Protein AF-A0AAD2PWX6-F1 (afdb_monomer_lite)

Sequence (401 aa):
MALICGFFCSETFLFQVPAAAVTLVVLQNYARRKTAAPQSGEETLSFVILEHLRSALSVAPRLILMALSMLLYLGGRYYFDTLDIPEGLIRPAENPFYHFRGEHRARNYLYVLAVHIGKSWGLDPIGFSHEYGFECIPALESWADPRLALPLLIAALLFLSVLLALRYPRQLLGPLSIHFAWLMTLFPISGLVKVGTFISDRIVVASSVSVSLWIGLALHYWATRGVHMLPAKPLQCLLAAWTFAVCYSRVHTRTLQWMDSISLLESSLETCPRFAKAHMEMSKVYSGLFPNLHDLHKSRHHLDIALSIDPNLCDIHQQYAHVAIQEGKYLEYESELVEAILCPFTMGGAIEMWQRYWPAALSSASSENERSLIQSRQDEYSRTIQERAQLKQEEDERTAA

InterPro domains:
  IPR011990 Tetratricopeptide-like helical domain superfamily [G3DSA:1.25.40.10] (234-343)
  IPR011990 Tetratricopeptide-like helical domain superfamily [SSF48452] (248-340)

Structure (mmCIF, N/CA/C/O backbone):
data_AF-A0AAD2PWX6-F1
#
_entry.id   AF-A0AAD2PWX6-F1
#
loop_
_atom_site.group_PDB
_atom_site.id
_atom_site.type_symbol
_atom_site.label_atom_id
_atom_site.label_alt_id
_atom_site.label_comp_id
_atom_site.label_asym_id
_atom_site.label_entity_id
_atom_site.label_seq_id
_atom_site.pdbx_PDB_ins_code
_atom_site.Cartn_x
_atom_site.Cartn_y
_atom_site.Cartn_z
_atom_site.occupancy
_atom_site.B_iso_or_equiv
_atom_site.auth_seq_id
_atom_site.auth_comp_id
_atom_site.auth_asym_id
_atom_site.auth_atom_id
_atom_site.pdbx_PDB_model_num
ATOM 1 N N . MET A 1 1 ? 20.989 17.736 -2.212 1.00 66.81 1 MET A N 1
ATOM 2 C CA . MET A 1 1 ? 19.710 18.433 -1.966 1.00 66.81 1 MET A CA 1
ATOM 3 C C . MET A 1 1 ? 18.515 17.555 -2.294 1.00 66.81 1 MET A C 1
ATOM 5 O O . MET A 1 1 ? 17.988 17.016 -1.344 1.00 66.81 1 MET A O 1
ATOM 9 N N . ALA A 1 2 ? 18.156 17.288 -3.559 1.00 73.38 2 ALA A N 1
ATOM 10 C CA . ALA A 1 2 ? 16.971 16.467 -3.890 1.00 73.38 2 ALA A CA 1
ATOM 11 C C . ALA A 1 2 ? 16.898 15.113 -3.154 1.00 73.38 2 ALA A C 1
ATOM 13 O O . ALA A 1 2 ? 15.851 14.747 -2.645 1.00 73.38 2 ALA A O 1
ATOM 14 N N . LEU A 1 3 ? 18.028 14.413 -3.028 1.00 73.31 3 LEU A N 1
ATOM 15 C CA . LEU A 1 3 ? 18.116 13.162 -2.273 1.00 73.31 3 LEU A CA 1
ATOM 16 C C . LEU A 1 3 ? 17.886 13.341 -0.762 1.00 73.31 3 LEU A C 1
ATOM 18 O O . LEU A 1 3 ? 17.191 12.544 -0.151 1.00 73.31 3 LEU A O 1
ATOM 22 N N . ILE A 1 4 ? 18.426 14.411 -0.177 1.00 70.38 4 ILE A N 1
ATOM 23 C CA . ILE A 1 4 ? 18.227 14.748 1.239 1.00 70.38 4 ILE A CA 1
ATOM 24 C C . ILE A 1 4 ? 16.755 15.113 1.476 1.00 70.38 4 ILE A C 1
ATOM 26 O O . ILE A 1 4 ? 16.137 14.587 2.392 1.00 70.38 4 ILE A O 1
ATOM 30 N N . CYS A 1 5 ? 16.170 15.943 0.604 1.00 76.00 5 CYS A N 1
ATOM 31 C CA . CYS A 1 5 ? 14.742 16.258 0.630 1.00 76.00 5 CYS A CA 1
ATOM 32 C C . CYS A 1 5 ? 13.889 14.989 0.490 1.00 76.00 5 CYS A C 1
ATOM 34 O O . CYS A 1 5 ? 12.937 14.832 1.236 1.00 76.00 5 CYS A O 1
ATOM 36 N N . GLY A 1 6 ? 14.264 14.061 -0.396 1.00 75.31 6 GLY A N 1
ATOM 37 C CA . GLY A 1 6 ? 13.578 12.779 -0.570 1.00 75.31 6 GLY A CA 1
ATOM 38 C C . GLY A 1 6 ? 13.490 11.970 0.725 1.00 75.31 6 GLY A C 1
ATOM 39 O O . GLY A 1 6 ? 12.394 11.568 1.105 1.00 75.31 6 GLY A O 1
ATOM 40 N N . PHE A 1 7 ? 14.609 11.809 1.442 1.00 74.88 7 PHE A N 1
ATOM 41 C CA . PHE A 1 7 ? 14.618 11.121 2.741 1.00 74.88 7 PHE A CA 1
ATOM 42 C C . PHE A 1 7 ? 13.798 11.838 3.815 1.00 74.88 7 PHE A C 1
ATOM 44 O O . PHE A 1 7 ? 13.162 11.172 4.624 1.00 74.88 7 PHE A O 1
ATOM 51 N N . PHE A 1 8 ? 13.781 13.173 3.818 1.00 73.12 8 PHE A N 1
ATOM 52 C CA . PHE A 1 8 ? 12.939 13.933 4.746 1.00 73.12 8 PHE A CA 1
ATOM 53 C C . PHE A 1 8 ? 11.449 13.891 4.385 1.00 73.12 8 PHE A C 1
ATOM 55 O O . PHE A 1 8 ? 10.612 14.050 5.267 1.00 73.12 8 PHE A O 1
ATOM 62 N N . CYS A 1 9 ? 11.104 13.687 3.112 1.00 76.00 9 CYS A N 1
ATOM 63 C CA . CYS A 1 9 ? 9.716 13.660 2.661 1.00 76.00 9 CYS A CA 1
ATOM 64 C C . CYS A 1 9 ? 9.047 12.293 2.840 1.00 76.00 9 CYS A C 1
ATOM 66 O O . CYS A 1 9 ? 7.849 12.248 3.105 1.00 76.00 9 CYS A O 1
ATOM 68 N N . SER A 1 10 ? 9.762 11.179 2.639 1.00 75.69 10 SER A N 1
ATOM 69 C CA . SER A 1 10 ? 9.154 9.850 2.752 1.00 75.69 10 SER A CA 1
ATOM 70 C C . SER A 1 10 ? 10.168 8.734 2.971 1.00 75.69 10 SER A C 1
ATOM 72 O O . SER A 1 10 ? 11.156 8.615 2.252 1.00 75.69 10 SER A O 1
ATOM 74 N N . GLU A 1 11 ? 9.839 7.817 3.879 1.00 74.50 11 GLU A N 1
ATOM 75 C CA . GLU A 1 11 ? 10.582 6.572 4.109 1.00 74.50 11 GLU A CA 1
ATOM 76 C C . GLU A 1 11 ? 10.633 5.687 2.857 1.00 74.50 11 GLU A C 1
ATOM 78 O O . GLU A 1 11 ? 11.629 5.018 2.578 1.00 74.50 11 GLU A O 1
ATOM 83 N N . THR A 1 12 ? 9.580 5.746 2.037 1.00 79.00 12 THR A N 1
ATOM 84 C CA . THR A 1 12 ? 9.486 4.976 0.789 1.00 79.00 12 THR A CA 1
ATOM 85 C C . THR A 1 12 ? 10.508 5.412 -0.264 1.00 79.00 12 THR A C 1
ATOM 87 O O . THR A 1 12 ? 10.785 4.660 -1.201 1.00 79.00 12 THR A O 1
ATOM 90 N N . PHE A 1 13 ? 11.131 6.586 -0.096 1.00 83.19 13 PHE A N 1
ATOM 91 C CA . PHE A 1 13 ? 12.191 7.070 -0.977 1.00 83.19 13 PHE A CA 1
ATOM 92 C C . PHE A 1 13 ? 13.401 6.126 -1.008 1.00 83.19 13 PHE A C 1
ATOM 94 O O . PHE A 1 13 ? 14.058 6.003 -2.044 1.00 83.19 13 PHE A O 1
ATOM 101 N N . LEU A 1 14 ? 13.655 5.391 0.083 1.00 86.19 14 LEU A N 1
ATOM 102 C CA . LEU A 1 14 ? 14.722 4.391 0.163 1.00 86.19 14 LEU A CA 1
ATOM 103 C C . LEU A 1 14 ? 14.647 3.373 -0.987 1.00 86.19 14 LEU A C 1
ATOM 105 O O . LEU A 1 14 ? 15.666 3.028 -1.585 1.00 86.19 14 LEU A O 1
ATOM 109 N N . PHE A 1 15 ? 13.437 2.948 -1.354 1.00 87.62 15 PHE A N 1
ATOM 110 C CA . PHE A 1 15 ? 13.220 1.962 -2.414 1.00 87.62 15 PHE A CA 1
ATOM 111 C C . PHE A 1 15 ? 13.477 2.521 -3.821 1.00 87.62 15 PHE A C 1
ATOM 113 O O . PHE A 1 15 ? 13.677 1.755 -4.761 1.00 87.62 15 PHE A O 1
ATOM 120 N N . GLN A 1 16 ? 13.524 3.848 -3.981 1.00 91.25 16 GLN A N 1
ATOM 121 C CA . GLN A 1 16 ? 13.786 4.519 -5.260 1.00 91.25 16 GLN A CA 1
ATOM 122 C C . GLN A 1 16 ? 15.284 4.745 -5.515 1.00 91.25 16 GLN A C 1
ATOM 124 O O . GLN A 1 16 ? 15.690 4.970 -6.657 1.00 91.25 16 GLN A O 1
ATOM 129 N N . VAL A 1 17 ? 16.125 4.658 -4.477 1.00 91.00 17 VAL A N 1
ATOM 130 C CA . VAL A 1 17 ? 17.576 4.891 -4.563 1.00 91.00 17 VAL A CA 1
ATOM 131 C C . VAL A 1 17 ? 18.262 3.963 -5.580 1.00 91.00 17 VAL A C 1
ATOM 133 O O . VAL A 1 17 ? 18.967 4.488 -6.450 1.00 91.00 17 VAL A O 1
ATOM 136 N N . PRO A 1 18 ? 18.043 2.629 -5.572 1.00 92.19 18 PRO A N 1
ATOM 137 C CA . PRO A 1 18 ? 18.637 1.741 -6.575 1.00 92.19 18 PRO A CA 1
ATOM 138 C C . PRO A 1 18 ? 18.188 2.077 -8.004 1.00 92.19 18 PRO A C 1
ATOM 140 O O . PRO A 1 18 ? 19.007 2.111 -8.925 1.00 92.19 18 PRO A O 1
ATOM 143 N N . ALA A 1 19 ? 16.903 2.393 -8.188 1.00 93.81 19 ALA A N 1
ATOM 144 C CA . ALA A 1 19 ? 16.331 2.751 -9.484 1.00 93.81 19 ALA A CA 1
ATOM 145 C C . ALA A 1 19 ? 16.949 4.036 -10.056 1.00 93.81 19 ALA A C 1
ATOM 147 O O . ALA A 1 19 ? 17.367 4.083 -11.221 1.00 93.81 19 ALA A O 1
ATOM 148 N N . ALA A 1 20 ? 17.077 5.066 -9.219 1.00 92.19 20 ALA A N 1
ATOM 149 C CA . ALA A 1 20 ? 17.708 6.329 -9.578 1.00 92.19 20 ALA A CA 1
ATOM 150 C C . ALA A 1 20 ? 19.202 6.153 -9.900 1.00 92.19 20 ALA A C 1
ATOM 152 O O . ALA A 1 20 ? 19.692 6.722 -10.879 1.00 92.19 20 ALA A O 1
ATOM 153 N N . ALA A 1 21 ? 19.915 5.323 -9.131 1.00 93.88 21 ALA A N 1
ATOM 154 C CA . ALA A 1 21 ? 21.325 5.013 -9.352 1.00 93.88 21 ALA A CA 1
ATOM 155 C C . ALA A 1 21 ? 21.552 4.344 -10.717 1.00 93.88 21 ALA A C 1
ATOM 157 O O . ALA A 1 21 ? 22.369 4.817 -11.510 1.00 93.88 21 ALA A O 1
ATOM 158 N N . VAL A 1 22 ? 20.788 3.293 -11.032 1.00 95.62 22 VAL A N 1
ATOM 159 C CA . VAL A 1 22 ? 20.873 2.604 -12.331 1.00 95.62 22 VAL A CA 1
ATOM 160 C C . VAL A 1 22 ? 20.519 3.551 -13.477 1.00 95.62 22 VAL A C 1
ATOM 162 O O . VAL A 1 22 ? 21.240 3.605 -14.476 1.00 95.62 22 VAL A O 1
ATOM 165 N N . THR A 1 23 ? 19.467 4.358 -13.318 1.00 94.62 23 THR A N 1
ATOM 166 C CA . THR A 1 23 ? 19.061 5.353 -14.322 1.00 94.62 23 THR A CA 1
ATOM 167 C C . THR A 1 23 ? 20.188 6.346 -14.614 1.00 94.62 23 THR A C 1
ATOM 169 O O . THR A 1 23 ? 20.506 6.594 -15.778 1.00 94.62 23 THR A O 1
ATOM 172 N N . LEU A 1 24 ? 20.861 6.856 -13.579 1.00 94.56 24 LEU A N 1
ATOM 173 C CA . LEU A 1 24 ? 21.992 7.770 -13.729 1.00 94.56 24 LEU A CA 1
ATOM 174 C C . LEU A 1 24 ? 23.161 7.130 -14.495 1.00 94.56 24 LEU A C 1
ATOM 176 O O . LEU A 1 24 ? 23.723 7.761 -15.393 1.00 94.56 24 LEU A O 1
ATOM 180 N N . VAL A 1 25 ? 23.511 5.880 -14.174 1.00 96.19 25 VAL A N 1
ATOM 181 C CA . VAL A 1 25 ? 24.587 5.143 -14.860 1.00 96.19 25 VAL A CA 1
ATOM 182 C C . VAL A 1 25 ? 24.264 4.946 -16.342 1.00 96.19 25 VAL A C 1
ATOM 184 O O . VAL A 1 25 ? 25.129 5.154 -17.196 1.00 96.19 25 VAL A O 1
ATOM 187 N N . VAL A 1 26 ? 23.024 4.572 -16.665 1.00 95.06 26 VAL A N 1
ATOM 188 C CA . VAL A 1 26 ? 22.591 4.349 -18.051 1.00 95.06 26 VAL A CA 1
ATOM 189 C C . VAL A 1 26 ? 22.588 5.655 -18.852 1.00 95.06 26 VAL A C 1
ATOM 191 O O . VAL A 1 26 ? 23.095 5.674 -19.974 1.00 95.06 26 VAL A O 1
ATOM 194 N N . LEU A 1 27 ? 22.094 6.757 -18.278 1.00 93.81 27 LEU A N 1
ATOM 195 C CA . LEU A 1 27 ? 22.110 8.072 -18.931 1.00 93.81 27 LEU A CA 1
ATOM 196 C C . LEU A 1 27 ? 23.535 8.579 -19.177 1.00 93.81 27 LEU A C 1
ATOM 198 O O . LEU A 1 27 ? 23.827 9.087 -20.261 1.00 93.81 27 LEU A O 1
ATOM 202 N N . GLN A 1 28 ? 24.440 8.392 -18.214 1.00 95.62 28 GLN A N 1
ATOM 203 C CA . GLN A 1 28 ? 25.850 8.741 -18.382 1.00 95.62 28 GLN A CA 1
ATOM 204 C C . GLN A 1 28 ? 26.504 7.919 -19.500 1.00 95.62 28 GLN A C 1
ATOM 206 O O . GLN A 1 28 ? 27.251 8.471 -20.312 1.00 95.62 28 GLN A O 1
ATOM 211 N N . ASN A 1 29 ? 26.200 6.619 -19.582 1.00 94.69 29 ASN A N 1
ATOM 212 C CA . ASN A 1 29 ? 26.692 5.771 -20.666 1.00 94.69 29 ASN A CA 1
ATOM 213 C C . ASN A 1 29 ? 26.196 6.267 -22.033 1.00 94.69 29 ASN A C 1
ATOM 215 O O . ASN A 1 29 ? 26.975 6.400 -22.976 1.00 94.69 29 ASN A O 1
ATOM 219 N N . TYR A 1 30 ? 24.911 6.618 -22.129 1.00 92.75 30 TYR A N 1
ATOM 220 C CA . TYR A 1 30 ? 24.327 7.168 -23.352 1.00 92.75 30 TYR A CA 1
ATOM 221 C C . TYR A 1 30 ? 24.987 8.492 -23.773 1.00 92.75 30 TYR A C 1
ATOM 223 O O . TYR A 1 30 ? 25.338 8.665 -24.942 1.00 92.75 30 TYR A O 1
ATOM 231 N N . ALA A 1 31 ? 25.226 9.402 -22.824 1.00 93.56 31 ALA A N 1
ATOM 232 C CA . ALA A 1 31 ? 25.897 10.674 -23.084 1.00 93.56 31 ALA A CA 1
ATOM 233 C C . ALA A 1 31 ? 27.324 10.477 -23.627 1.00 93.56 31 ALA A C 1
ATOM 235 O O . ALA A 1 31 ? 27.689 11.095 -24.626 1.00 93.56 31 ALA A O 1
ATOM 236 N N . ARG A 1 32 ? 28.104 9.564 -23.030 1.00 92.75 32 ARG A N 1
ATOM 237 C CA . ARG A 1 32 ? 29.467 9.236 -23.488 1.00 92.75 32 ARG A CA 1
ATOM 238 C C . ARG A 1 32 ? 29.484 8.625 -24.884 1.00 92.75 32 ARG A C 1
ATOM 240 O O . ARG A 1 32 ? 30.341 8.970 -25.695 1.00 92.75 32 ARG A O 1
ATOM 247 N N . ARG A 1 33 ? 28.531 7.740 -25.181 1.00 90.25 33 ARG A N 1
ATOM 248 C CA . ARG A 1 33 ? 28.397 7.134 -26.512 1.00 90.25 33 ARG A CA 1
ATOM 249 C C . ARG A 1 33 ? 28.071 8.165 -27.583 1.00 90.25 33 ARG A C 1
ATOM 251 O O . ARG A 1 33 ? 28.585 8.059 -28.686 1.00 90.25 33 ARG A O 1
ATOM 258 N N . LYS A 1 34 ? 27.263 9.178 -27.259 1.00 90.81 34 LYS A N 1
ATOM 259 C CA . LYS A 1 34 ? 26.932 10.260 -28.196 1.00 90.81 34 LYS A CA 1
ATOM 260 C C . LYS A 1 34 ? 28.161 11.092 -28.592 1.00 90.81 34 LYS A C 1
ATOM 262 O O . LYS A 1 34 ? 28.184 11.636 -29.689 1.00 90.81 34 LYS A O 1
ATOM 267 N N . THR A 1 35 ? 29.163 11.196 -27.716 1.00 92.31 35 THR A N 1
ATOM 268 C CA . THR A 1 35 ? 30.410 11.934 -27.985 1.00 92.31 35 THR A CA 1
ATOM 269 C C . THR A 1 35 ? 31.519 11.072 -28.589 1.00 92.31 35 THR A C 1
ATOM 271 O O . THR A 1 35 ? 32.464 11.613 -29.156 1.00 92.31 35 THR A O 1
ATOM 274 N N . ALA A 1 36 ? 31.444 9.746 -28.451 1.00 90.38 36 ALA A N 1
ATOM 275 C CA . ALA A 1 36 ? 32.429 8.832 -29.019 1.00 90.38 36 ALA A CA 1
ATOM 276 C C . ALA A 1 36 ? 32.225 8.682 -30.537 1.00 90.38 36 ALA A C 1
ATOM 278 O O . ALA A 1 36 ? 31.094 8.571 -31.010 1.00 90.38 36 ALA A O 1
ATOM 279 N N . ALA A 1 37 ? 33.320 8.662 -31.303 1.00 82.81 37 ALA A N 1
ATOM 280 C CA . ALA A 1 37 ? 33.260 8.401 -32.739 1.00 82.81 37 ALA A CA 1
ATOM 281 C C . ALA A 1 37 ? 32.641 7.011 -33.007 1.00 82.81 37 ALA A C 1
ATOM 283 O O . ALA A 1 37 ? 32.921 6.076 -32.250 1.00 82.81 37 ALA A O 1
ATOM 284 N N . PRO A 1 38 ? 31.812 6.852 -34.058 1.00 81.06 38 PRO A N 1
ATOM 285 C CA . PRO A 1 38 ? 31.205 5.568 -34.388 1.00 81.06 38 PRO A CA 1
ATOM 286 C C . PRO A 1 38 ? 32.302 4.538 -34.676 1.00 81.06 38 PRO A C 1
ATOM 288 O O . PRO A 1 38 ? 33.033 4.650 -35.657 1.00 81.06 38 PRO A O 1
ATOM 291 N N . GLN A 1 39 ? 32.435 3.543 -33.800 1.00 77.44 39 GLN A N 1
ATOM 292 C CA . GLN A 1 39 ? 33.343 2.420 -34.012 1.00 77.44 39 GLN A CA 1
ATOM 293 C C . GLN A 1 39 ? 32.660 1.392 -34.919 1.00 77.44 39 GLN A C 1
ATOM 295 O O . GLN A 1 39 ? 31.512 1.021 -34.687 1.00 77.44 39 GLN A O 1
ATOM 300 N N . SER A 1 40 ? 33.360 0.939 -35.960 1.00 78.12 40 SER A N 1
ATOM 301 C CA . SER A 1 40 ? 32.849 0.011 -36.981 1.00 78.12 40 SER A CA 1
ATOM 302 C C . SER A 1 40 ? 33.066 -1.474 -36.645 1.00 78.12 40 SER A C 1
ATOM 304 O O . SER A 1 40 ? 33.074 -2.305 -37.548 1.00 78.12 40 SER A O 1
ATOM 306 N N . GLY A 1 41 ? 33.292 -1.820 -35.374 1.00 82.19 41 GLY A N 1
ATOM 307 C CA . GLY A 1 41 ? 33.531 -3.199 -34.933 1.00 82.19 41 GLY A CA 1
ATOM 308 C C . GLY A 1 41 ? 32.276 -3.885 -34.390 1.00 82.19 41 GLY A C 1
ATOM 309 O O . GLY A 1 41 ? 31.377 -3.222 -33.873 1.00 82.19 41 GLY A O 1
ATOM 310 N N . GLU A 1 42 ? 32.224 -5.218 -34.471 1.00 79.25 42 GLU A N 1
ATOM 311 C CA . GLU A 1 42 ? 31.237 -6.013 -33.732 1.00 79.25 42 GLU A CA 1
ATOM 312 C C . GLU A 1 42 ? 31.438 -5.811 -32.224 1.00 79.25 42 GLU A C 1
ATOM 314 O O . GLU A 1 42 ? 32.463 -6.182 -31.651 1.00 79.25 42 GLU A O 1
ATOM 319 N N . GLU A 1 43 ? 30.458 -5.193 -31.569 1.00 81.50 43 GLU A N 1
ATOM 320 C CA . GLU A 1 43 ? 30.500 -4.974 -30.126 1.00 81.50 43 GLU A CA 1
ATOM 321 C C . GLU A 1 43 ? 30.062 -6.237 -29.385 1.00 81.50 43 GLU A C 1
ATOM 323 O O . GLU A 1 43 ? 28.894 -6.634 -29.410 1.00 81.50 43 GLU A O 1
ATOM 328 N N . THR A 1 44 ? 31.001 -6.858 -28.679 1.00 90.38 44 THR A N 1
ATOM 329 C CA . THR A 1 44 ? 30.726 -7.985 -27.788 1.00 90.38 44 THR A CA 1
ATOM 330 C C . THR A 1 44 ? 29.974 -7.527 -26.528 1.00 90.38 44 THR A C 1
ATOM 332 O O . THR A 1 44 ? 30.089 -6.383 -26.082 1.00 90.38 44 THR A O 1
ATOM 335 N N . LEU A 1 45 ? 29.233 -8.437 -25.882 1.00 89.94 45 LEU A N 1
ATOM 336 C CA . LEU A 1 45 ? 28.564 -8.169 -24.597 1.00 89.94 45 LEU A CA 1
ATOM 337 C C . LEU A 1 45 ? 29.544 -7.641 -23.531 1.00 89.94 45 LEU A C 1
ATOM 339 O O . LEU A 1 45 ? 29.216 -6.720 -22.784 1.00 89.94 45 LEU A O 1
ATOM 343 N N . SER A 1 46 ? 30.762 -8.190 -23.492 1.00 92.00 46 SER A N 1
ATOM 344 C CA . SER A 1 46 ? 31.819 -7.766 -22.568 1.00 92.00 46 SER A CA 1
ATOM 345 C C . SER A 1 46 ? 32.210 -6.300 -22.755 1.00 92.00 46 SER A C 1
ATOM 347 O O . SER A 1 46 ? 32.412 -5.594 -21.766 1.00 92.00 46 SER A O 1
ATOM 349 N N . PHE A 1 47 ? 32.252 -5.817 -24.000 1.00 92.44 47 PHE A N 1
ATOM 350 C CA . PHE A 1 47 ? 32.516 -4.413 -24.300 1.00 92.44 47 PHE A CA 1
ATOM 351 C C . PHE A 1 47 ? 31.410 -3.511 -23.740 1.00 92.44 47 PHE A C 1
ATOM 353 O O . PHE A 1 47 ? 31.696 -2.555 -23.020 1.00 92.44 47 PHE A O 1
ATOM 360 N N . VAL A 1 48 ? 30.142 -3.865 -23.978 1.00 90.94 48 VAL A N 1
ATOM 361 C CA . VAL A 1 48 ? 28.989 -3.105 -23.468 1.00 90.94 48 VAL A CA 1
ATOM 362 C C . VAL A 1 48 ? 28.982 -3.049 -21.935 1.00 90.94 48 VAL A C 1
ATOM 364 O O . VAL A 1 48 ? 28.767 -1.981 -21.359 1.00 90.94 48 VAL A O 1
ATOM 367 N N . ILE A 1 49 ? 29.258 -4.169 -21.259 1.00 91.44 49 ILE A N 1
ATOM 368 C CA . ILE A 1 49 ? 29.352 -4.219 -19.790 1.00 91.44 49 ILE A CA 1
ATOM 369 C C . ILE A 1 49 ? 30.482 -3.311 -19.288 1.00 91.44 49 ILE A C 1
ATOM 371 O O . ILE A 1 49 ? 30.281 -2.537 -18.349 1.00 91.44 49 ILE A O 1
ATOM 375 N N . LEU A 1 50 ? 31.653 -3.349 -19.929 1.00 94.44 50 LEU A N 1
ATOM 376 C CA . LEU A 1 50 ? 32.791 -2.510 -19.556 1.00 94.44 50 LEU A CA 1
ATOM 377 C C . LEU A 1 50 ? 32.475 -1.012 -19.692 1.00 94.44 50 LEU A C 1
ATOM 379 O O . LEU A 1 50 ? 32.878 -0.219 -18.841 1.00 94.44 50 LEU A O 1
ATOM 383 N N . GLU A 1 51 ? 31.730 -0.605 -20.722 1.00 93.38 51 GLU A N 1
ATOM 384 C CA . GLU A 1 51 ? 31.270 0.781 -20.872 1.00 93.38 51 GLU A CA 1
ATOM 385 C C . GLU A 1 51 ? 30.316 1.216 -19.752 1.00 93.38 51 GLU A C 1
ATOM 387 O O . GLU A 1 51 ? 30.450 2.323 -19.215 1.00 93.38 51 GLU A O 1
ATOM 392 N N . HIS A 1 52 ? 29.393 0.341 -19.342 1.00 92.19 52 HIS A N 1
ATOM 393 C CA . HIS A 1 52 ? 28.519 0.600 -18.199 1.00 92.19 52 HIS A CA 1
ATOM 394 C C . HIS A 1 52 ? 29.308 0.711 -16.889 1.00 92.19 52 HIS A C 1
ATOM 396 O O . HIS A 1 52 ? 29.073 1.651 -16.131 1.00 92.19 52 HIS A O 1
ATOM 402 N N . LEU A 1 53 ? 30.294 -0.161 -16.652 1.00 94.31 53 LEU A N 1
ATOM 403 C CA . LEU A 1 53 ? 31.180 -0.076 -15.484 1.00 94.31 53 LEU A CA 1
ATOM 404 C C . LEU A 1 53 ? 31.990 1.225 -15.477 1.00 94.31 53 LEU A C 1
ATOM 406 O O . LEU A 1 53 ? 32.041 1.926 -14.468 1.00 94.31 53 LEU A O 1
ATOM 410 N N . ARG A 1 54 ? 32.567 1.613 -16.620 1.00 95.44 54 ARG A N 1
ATOM 411 C CA . ARG A 1 54 ? 33.261 2.903 -16.764 1.00 95.44 54 ARG A CA 1
ATOM 412 C C . ARG A 1 54 ? 32.327 4.083 -16.508 1.00 95.44 54 ARG A C 1
ATOM 414 O O . ARG A 1 54 ? 32.767 5.106 -15.985 1.00 95.44 54 ARG A O 1
ATOM 421 N N . SER A 1 55 ? 31.062 3.975 -16.904 1.00 94.38 55 SER A N 1
ATOM 422 C CA . SER A 1 55 ? 30.051 5.002 -16.648 1.00 94.38 55 SER A CA 1
ATOM 423 C C . SER A 1 55 ? 29.685 5.064 -15.168 1.00 94.38 55 SER A C 1
ATOM 425 O O . SER A 1 55 ? 29.664 6.161 -14.614 1.00 94.38 55 SER A O 1
ATOM 427 N N . ALA A 1 56 ? 29.524 3.918 -14.503 1.00 94.38 56 ALA A N 1
ATOM 428 C CA . ALA A 1 56 ? 29.312 3.835 -13.061 1.00 94.38 56 ALA A CA 1
ATOM 429 C C . ALA A 1 56 ? 30.467 4.466 -12.275 1.00 94.38 56 ALA A C 1
ATOM 431 O O . ALA A 1 56 ? 30.226 5.301 -11.408 1.00 94.38 56 ALA A O 1
ATOM 432 N N . LEU A 1 57 ? 31.716 4.170 -12.650 1.00 96.06 57 LEU A N 1
ATOM 433 C CA . LEU A 1 57 ? 32.904 4.791 -12.057 1.00 96.06 57 LEU A CA 1
ATOM 434 C C . LEU A 1 57 ? 32.909 6.317 -12.234 1.00 96.06 57 LEU A C 1
ATOM 436 O O . LEU A 1 57 ? 33.241 7.042 -11.302 1.00 96.06 57 LEU A O 1
ATOM 440 N N . SER A 1 58 ? 32.475 6.827 -13.393 1.00 95.75 58 SER A N 1
ATOM 441 C CA . SER A 1 58 ? 32.411 8.278 -13.628 1.00 95.75 58 SER A CA 1
ATOM 442 C C . SER A 1 58 ? 31.349 9.005 -12.791 1.00 95.75 58 SER A C 1
ATOM 444 O O . SER A 1 58 ? 31.480 10.203 -12.554 1.00 95.75 58 SER A O 1
ATOM 446 N N . VAL A 1 59 ? 30.321 8.295 -12.311 1.00 94.69 59 VAL A N 1
ATOM 447 C CA . VAL A 1 59 ? 29.305 8.836 -11.388 1.00 94.69 59 VAL A CA 1
ATOM 448 C C . VAL A 1 59 ? 29.470 8.315 -9.957 1.00 94.69 59 VAL A C 1
ATOM 450 O O . VAL A 1 59 ? 28.612 8.581 -9.114 1.00 94.69 59 VAL A O 1
ATOM 453 N N . ALA A 1 60 ? 30.577 7.629 -9.652 1.00 94.94 60 ALA A N 1
ATOM 454 C CA . ALA A 1 60 ? 30.812 6.985 -8.362 1.00 94.94 60 ALA A CA 1
ATOM 455 C C . ALA A 1 60 ? 30.644 7.923 -7.157 1.00 94.94 60 ALA A C 1
ATOM 457 O O . ALA A 1 60 ? 29.980 7.504 -6.214 1.00 94.94 60 ALA A O 1
ATOM 458 N N . PRO A 1 61 ? 31.106 9.194 -7.167 1.00 93.94 61 PRO A N 1
ATOM 459 C CA . PRO A 1 61 ? 30.876 10.092 -6.032 1.00 93.94 61 PRO A CA 1
ATOM 460 C C . PRO A 1 61 ? 29.388 10.275 -5.700 1.00 93.94 61 PRO A C 1
ATOM 462 O O . PRO A 1 61 ? 29.010 10.328 -4.532 1.00 93.94 61 PRO A O 1
ATOM 465 N N . ARG A 1 62 ? 28.521 10.317 -6.723 1.00 91.94 62 ARG A N 1
ATOM 466 C CA . ARG A 1 62 ? 27.065 10.422 -6.540 1.00 91.94 62 ARG A CA 1
ATOM 467 C C . ARG A 1 62 ? 26.487 9.116 -6.004 1.00 91.94 62 ARG A C 1
ATOM 469 O O . ARG A 1 62 ? 25.672 9.158 -5.093 1.00 91.94 62 ARG A O 1
ATOM 476 N N . LEU A 1 63 ? 26.936 7.975 -6.529 1.00 91.69 63 LEU A N 1
ATOM 477 C CA . LEU A 1 63 ? 26.499 6.653 -6.068 1.00 91.69 63 LEU A CA 1
ATOM 478 C C . LEU A 1 63 ? 26.913 6.382 -4.617 1.00 91.69 63 LEU A C 1
ATOM 480 O O . LEU A 1 63 ? 26.108 5.884 -3.839 1.00 91.69 63 LEU A O 1
ATOM 484 N N . ILE A 1 64 ? 28.136 6.760 -4.238 1.00 92.81 64 ILE A N 1
ATOM 485 C CA . ILE A 1 64 ? 28.636 6.658 -2.863 1.00 92.81 64 ILE A CA 1
ATOM 486 C C . ILE A 1 64 ? 27.790 7.533 -1.940 1.00 92.81 64 ILE A C 1
ATOM 488 O O . ILE A 1 64 ? 27.351 7.057 -0.901 1.00 92.81 64 ILE A O 1
ATOM 492 N N . LEU A 1 65 ? 27.492 8.776 -2.332 1.00 90.81 65 LEU A N 1
ATOM 493 C CA . LEU A 1 65 ? 26.617 9.649 -1.548 1.00 90.81 65 LEU A CA 1
ATOM 494 C C . LEU A 1 65 ? 25.217 9.037 -1.359 1.00 90.81 65 LEU A C 1
ATOM 496 O O . LEU A 1 65 ? 24.687 9.062 -0.251 1.00 90.81 65 LEU A O 1
ATOM 500 N N . MET A 1 66 ? 24.639 8.455 -2.416 1.00 90.50 66 MET A N 1
ATOM 501 C CA . MET A 1 66 ? 23.358 7.744 -2.348 1.00 90.50 66 MET A CA 1
ATOM 502 C C . MET A 1 66 ? 23.422 6.538 -1.398 1.00 90.50 66 MET A C 1
ATOM 504 O O . MET A 1 66 ? 22.568 6.394 -0.526 1.00 90.50 66 MET A O 1
ATOM 508 N N . ALA A 1 67 ? 24.453 5.703 -1.509 1.00 90.00 67 ALA A N 1
ATOM 509 C CA . ALA A 1 67 ? 24.630 4.540 -0.644 1.00 90.00 67 ALA A CA 1
ATOM 510 C C . ALA A 1 67 ? 24.834 4.942 0.825 1.00 90.00 67 ALA A C 1
ATOM 512 O O . ALA A 1 67 ? 24.156 4.416 1.701 1.00 90.00 67 ALA A O 1
ATOM 513 N N . LEU A 1 68 ? 25.700 5.924 1.095 1.00 90.88 68 LEU A N 1
ATOM 514 C CA . LEU A 1 68 ? 25.944 6.435 2.446 1.00 90.88 68 LEU A CA 1
ATOM 515 C C . LEU A 1 68 ? 24.677 7.014 3.071 1.00 90.88 68 LEU A C 1
ATOM 517 O O . LEU A 1 68 ? 24.421 6.772 4.242 1.00 90.88 68 LEU A O 1
ATOM 521 N N . SER A 1 69 ? 23.859 7.734 2.303 1.00 87.38 69 SER A N 1
ATOM 522 C CA . SER A 1 69 ? 22.588 8.259 2.811 1.00 87.38 69 SER A CA 1
ATOM 523 C C . SER A 1 69 ? 21.579 7.162 3.162 1.00 87.38 69 SER A C 1
ATOM 525 O O . SER A 1 69 ? 20.934 7.240 4.203 1.00 87.38 69 SER A O 1
ATOM 527 N N . MET A 1 70 ? 21.499 6.106 2.345 1.00 87.50 70 MET A N 1
ATOM 528 C CA . MET A 1 70 ? 20.689 4.920 2.622 1.00 87.50 70 MET A CA 1
ATOM 529 C C . MET A 1 70 ? 21.180 4.194 3.880 1.00 87.50 70 MET A C 1
ATOM 531 O O . MET A 1 70 ? 20.374 3.858 4.742 1.00 87.50 70 MET A O 1
ATOM 535 N N . LEU A 1 71 ? 22.494 3.995 4.014 1.00 90.56 71 LEU A N 1
ATOM 536 C CA . LEU A 1 71 ? 23.098 3.372 5.193 1.00 90.56 71 LEU A CA 1
ATOM 537 C C . LEU A 1 71 ? 22.909 4.219 6.453 1.00 90.56 71 LEU A C 1
ATOM 539 O O . LEU A 1 71 ? 22.632 3.663 7.506 1.00 90.56 71 LEU A O 1
ATOM 543 N N . LEU A 1 72 ? 23.016 5.546 6.354 1.00 89.75 72 LEU A N 1
ATOM 544 C CA . LEU A 1 72 ? 22.777 6.456 7.474 1.00 89.75 72 LEU A CA 1
ATOM 545 C C . LEU A 1 72 ? 21.313 6.408 7.922 1.00 89.75 72 LEU A C 1
ATOM 547 O O . LEU A 1 72 ? 21.050 6.352 9.118 1.00 89.75 72 LEU A O 1
ATOM 551 N N . TYR A 1 73 ? 20.369 6.393 6.977 1.00 86.81 73 TYR A N 1
ATOM 552 C CA . TYR A 1 73 ? 18.943 6.264 7.278 1.00 86.81 73 TYR A CA 1
ATOM 553 C C . TYR A 1 73 ? 18.631 4.923 7.960 1.00 86.81 73 TYR A C 1
ATOM 555 O O . TYR A 1 73 ? 18.023 4.904 9.027 1.00 86.81 73 TYR A O 1
ATOM 563 N N . LEU A 1 74 ? 19.102 3.809 7.388 1.00 87.88 74 LEU A N 1
ATOM 564 C CA . LEU A 1 74 ? 18.916 2.472 7.963 1.00 87.88 74 LEU A CA 1
ATOM 565 C C . LEU A 1 74 ? 19.624 2.318 9.315 1.00 87.88 74 LEU A C 1
ATOM 567 O O . LEU A 1 74 ? 19.061 1.739 10.237 1.00 87.88 74 LEU A O 1
ATOM 571 N N . GLY A 1 75 ? 20.828 2.871 9.454 1.00 89.50 75 GLY A N 1
ATOM 572 C CA . GLY A 1 75 ? 21.579 2.884 10.706 1.00 89.50 75 GLY A CA 1
ATOM 573 C C . GLY A 1 75 ? 20.894 3.716 11.787 1.00 89.50 75 GLY A C 1
ATOM 574 O O . GLY A 1 75 ? 20.838 3.286 12.931 1.00 89.50 75 GLY A O 1
ATOM 575 N N . GLY A 1 76 ? 20.310 4.864 11.426 1.00 89.06 76 GLY A N 1
ATOM 576 C CA . GLY A 1 76 ? 19.482 5.663 12.329 1.00 89.06 76 GLY A CA 1
ATOM 577 C C . GLY A 1 76 ? 18.236 4.902 12.777 1.00 89.06 76 GLY A C 1
ATOM 578 O O . GLY A 1 76 ? 17.974 4.811 13.970 1.00 89.06 76 GLY A O 1
ATOM 579 N N . ARG A 1 77 ? 17.509 4.281 11.841 1.00 84.25 77 ARG A N 1
ATOM 580 C CA . ARG A 1 77 ? 16.344 3.428 12.139 1.00 84.25 77 ARG A CA 1
ATOM 581 C C . ARG A 1 77 ? 16.681 2.292 13.096 1.00 84.25 77 ARG A C 1
ATOM 583 O O . ARG A 1 77 ? 15.957 2.087 14.063 1.00 84.25 77 ARG A O 1
ATOM 590 N N . TYR A 1 78 ? 17.785 1.600 12.831 1.00 87.56 78 TYR A N 1
ATOM 591 C CA . TYR A 1 78 ? 18.303 0.546 13.695 1.00 87.56 78 TYR A CA 1
ATOM 592 C C . TYR A 1 78 ? 18.670 1.084 15.085 1.00 87.56 78 TYR A C 1
ATOM 594 O O . TYR A 1 78 ? 18.283 0.505 16.089 1.00 87.56 78 TYR A O 1
ATOM 602 N N . TYR A 1 79 ? 19.362 2.226 15.155 1.00 93.19 79 TYR A N 1
ATOM 603 C CA . TYR A 1 79 ? 19.754 2.852 16.421 1.00 93.19 79 TYR A CA 1
ATOM 604 C C . TYR A 1 79 ? 18.554 3.284 17.279 1.00 93.19 79 TYR A C 1
ATOM 606 O O . TYR A 1 79 ? 18.608 3.169 18.499 1.00 93.19 79 TYR A O 1
ATOM 614 N N . PHE A 1 80 ? 17.479 3.767 16.652 1.00 89.38 80 PHE A N 1
ATOM 615 C CA . PHE A 1 80 ? 16.251 4.181 17.337 1.00 89.38 80 PHE A CA 1
ATOM 616 C C . PHE A 1 80 ? 15.232 3.048 17.531 1.00 89.38 80 PHE A C 1
ATOM 618 O O . PHE A 1 80 ? 14.115 3.341 17.939 1.00 89.38 80 PHE A O 1
ATOM 625 N N . ASP A 1 81 ? 15.584 1.796 17.217 1.00 82.62 81 ASP A N 1
ATOM 626 C CA . ASP A 1 81 ? 14.686 0.633 17.302 1.00 82.62 81 ASP A CA 1
ATOM 627 C C . ASP A 1 81 ? 13.350 0.835 16.558 1.00 82.62 81 ASP A C 1
ATOM 629 O O . ASP A 1 81 ? 12.263 0.508 17.016 1.00 82.62 81 ASP A O 1
ATOM 633 N N . THR A 1 82 ? 13.433 1.454 15.379 1.00 81.00 82 THR A N 1
ATOM 634 C CA . THR A 1 82 ? 12.276 1.717 14.503 1.00 81.00 82 THR A CA 1
ATOM 635 C C . THR A 1 82 ? 12.393 0.994 13.164 1.00 81.00 82 THR A C 1
ATOM 637 O O . THR A 1 82 ? 11.691 1.331 12.208 1.00 81.00 82 THR A O 1
ATOM 640 N N . LEU A 1 83 ? 13.338 0.055 13.054 1.00 77.94 83 LEU A N 1
ATOM 641 C CA . LEU A 1 83 ? 13.569 -0.710 11.831 1.00 77.94 83 LEU A CA 1
ATOM 642 C C . LEU A 1 83 ? 12.549 -1.840 11.678 1.00 77.94 83 LEU A C 1
ATOM 644 O O . LEU A 1 83 ? 12.003 -2.016 10.589 1.00 77.94 83 LEU A O 1
ATOM 648 N N . ASP A 1 84 ? 12.288 -2.559 12.767 1.00 74.50 84 ASP A N 1
ATOM 649 C CA . ASP A 1 84 ? 11.338 -3.660 12.807 1.00 74.50 84 ASP A CA 1
ATOM 650 C C . ASP A 1 84 ? 10.059 -3.231 13.524 1.00 74.50 84 ASP A C 1
ATOM 652 O O . ASP A 1 84 ? 10.068 -2.424 14.452 1.00 74.50 84 ASP A O 1
ATOM 656 N N . ILE A 1 85 ? 8.932 -3.763 13.058 1.00 76.00 85 ILE A N 1
ATOM 657 C CA . ILE A 1 85 ? 7.651 -3.597 13.739 1.00 76.00 85 ILE A CA 1
ATOM 658 C C . ILE A 1 85 ? 7.589 -4.691 14.810 1.00 76.00 85 ILE A C 1
ATOM 660 O O . ILE A 1 85 ? 7.713 -5.863 14.439 1.00 76.00 85 ILE A O 1
ATOM 664 N N . PRO A 1 86 ? 7.393 -4.347 16.098 1.00 76.19 86 PRO A N 1
ATOM 665 C CA . PRO A 1 86 ? 7.287 -5.337 17.161 1.00 76.19 86 PRO A CA 1
ATOM 666 C C . PRO A 1 86 ? 6.252 -6.420 16.833 1.00 76.19 86 PRO A C 1
ATOM 668 O O . PRO A 1 86 ? 5.173 -6.140 16.294 1.00 76.19 86 PRO A O 1
ATOM 671 N N . GLU A 1 87 ? 6.587 -7.674 17.143 1.00 70.75 87 GLU A N 1
ATOM 672 C CA . GLU A 1 87 ? 5.656 -8.785 16.956 1.00 70.75 87 GLU A CA 1
ATOM 673 C C . GLU A 1 87 ? 4.409 -8.561 17.831 1.00 70.75 87 GLU A C 1
ATOM 675 O O . GLU A 1 87 ? 4.513 -8.145 18.979 1.00 70.75 87 GLU A O 1
ATOM 680 N N . GLY A 1 88 ? 3.218 -8.764 17.257 1.00 73.56 88 GLY A N 1
ATOM 681 C CA . GLY A 1 88 ? 1.932 -8.500 17.923 1.00 73.56 88 GLY A CA 1
ATOM 682 C C . GLY A 1 88 ? 1.229 -7.206 17.496 1.00 73.56 88 GLY A C 1
ATOM 683 O O . GLY A 1 88 ? 0.020 -7.091 17.673 1.00 73.56 88 GLY A O 1
ATOM 684 N N . LEU A 1 89 ? 1.928 -6.267 16.844 1.00 79.44 89 LEU A N 1
ATOM 685 C CA . LEU A 1 89 ? 1.290 -5.058 16.292 1.00 79.44 89 LEU A CA 1
ATOM 686 C C . LEU A 1 89 ? 0.612 -5.289 14.935 1.00 79.44 89 LEU A C 1
ATOM 688 O O . LEU A 1 89 ? -0.226 -4.490 14.530 1.00 79.44 89 LEU A O 1
ATOM 692 N N . ILE A 1 90 ? 0.974 -6.360 14.222 1.00 84.44 90 ILE A N 1
ATOM 693 C CA . ILE A 1 90 ? 0.470 -6.645 12.873 1.00 84.44 90 ILE A CA 1
ATOM 694 C C . ILE A 1 90 ? -0.732 -7.577 12.963 1.00 84.44 90 ILE A C 1
ATOM 696 O O . ILE A 1 90 ? -0.601 -8.742 13.343 1.00 84.44 90 ILE A O 1
ATOM 700 N N . ARG A 1 91 ? -1.900 -7.069 12.568 1.00 83.38 91 ARG A N 1
ATOM 701 C CA . ARG A 1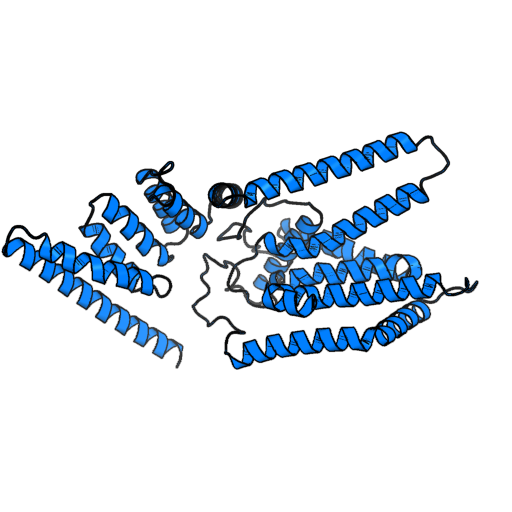 91 ? -3.166 -7.805 12.640 1.00 83.38 91 ARG A CA 1
ATOM 702 C C . ARG A 1 91 ? -3.461 -8.550 11.335 1.00 83.38 91 ARG A C 1
ATOM 704 O O . ARG A 1 91 ? -3.159 -8.027 10.261 1.00 83.38 91 ARG A O 1
ATOM 711 N N . PRO A 1 92 ? -4.123 -9.721 11.376 1.00 82.31 92 PRO A N 1
ATOM 712 C CA . PRO A 1 92 ? -4.577 -10.410 10.166 1.00 82.31 92 PRO A CA 1
ATOM 713 C C . PRO A 1 92 ? -5.499 -9.565 9.275 1.00 82.31 92 PRO A C 1
ATOM 715 O O . PRO A 1 92 ? -5.423 -9.686 8.054 1.00 82.31 92 PRO A O 1
ATOM 718 N N . ALA A 1 93 ? -6.322 -8.680 9.854 1.00 83.31 93 ALA A N 1
ATOM 719 C CA . ALA A 1 93 ? -7.141 -7.739 9.084 1.00 83.31 93 ALA A CA 1
ATOM 720 C C . ALA A 1 93 ? -6.318 -6.728 8.275 1.00 83.31 93 ALA A C 1
ATOM 722 O O . ALA A 1 93 ? -6.760 -6.298 7.209 1.00 83.31 93 ALA A O 1
ATOM 723 N N . GLU A 1 94 ? -5.137 -6.357 8.772 1.00 84.44 94 GLU A N 1
ATOM 724 C CA . GLU A 1 94 ? -4.236 -5.413 8.111 1.00 84.44 94 GLU A CA 1
ATOM 725 C C . GLU A 1 94 ? -3.268 -6.110 7.176 1.00 84.44 94 GLU A C 1
ATOM 727 O O . GLU A 1 94 ? -2.898 -5.514 6.178 1.00 84.44 94 GLU A O 1
ATOM 732 N N . ASN A 1 95 ? -2.851 -7.343 7.484 1.00 90.31 95 ASN A N 1
ATOM 733 C CA . ASN A 1 95 ? -2.009 -8.167 6.627 1.00 90.31 95 ASN A CA 1
ATOM 734 C C . ASN A 1 95 ? -2.398 -9.653 6.705 1.00 90.31 95 ASN A C 1
ATOM 736 O O . ASN A 1 95 ? -1.833 -10.399 7.517 1.00 90.31 95 ASN A O 1
ATOM 740 N N . PRO A 1 96 ? -3.294 -10.131 5.816 1.00 88.94 96 PRO A N 1
ATOM 741 C CA . PRO A 1 96 ? -3.776 -11.508 5.866 1.00 88.94 96 PRO A CA 1
ATOM 742 C C . PRO A 1 96 ? -2.666 -12.527 5.598 1.00 88.94 96 PRO A C 1
ATOM 744 O O . PRO A 1 96 ? -2.790 -13.681 5.988 1.00 88.94 96 PRO A O 1
ATOM 747 N N . PHE A 1 97 ? -1.563 -12.132 4.952 1.00 92.19 97 PHE A N 1
ATOM 748 C CA . PHE A 1 97 ? -0.477 -13.045 4.577 1.00 92.19 97 PHE A CA 1
ATOM 749 C C . PHE A 1 97 ? 0.683 -13.033 5.578 1.00 92.19 97 PHE A C 1
ATOM 751 O O . PHE A 1 97 ? 1.648 -13.783 5.409 1.00 92.19 97 PHE A O 1
ATOM 758 N N . TYR A 1 98 ? 0.594 -12.223 6.640 1.00 89.06 98 TYR A N 1
ATOM 759 C CA . TYR A 1 98 ? 1.654 -12.079 7.639 1.00 89.06 98 TYR A CA 1
ATOM 760 C C . TYR A 1 98 ? 2.074 -13.423 8.260 1.00 89.06 98 TYR A C 1
ATOM 762 O O . TYR A 1 98 ? 3.268 -13.695 8.421 1.00 89.06 98 TYR A O 1
ATOM 770 N N . HIS A 1 99 ? 1.095 -14.288 8.541 1.00 89.94 99 HIS A N 1
ATOM 771 C CA . HIS A 1 99 ? 1.296 -15.586 9.186 1.00 89.94 99 HIS A CA 1
ATOM 772 C C . HIS A 1 99 ? 1.767 -16.694 8.228 1.00 89.94 99 HIS A C 1
ATOM 774 O O . HIS A 1 99 ? 2.171 -17.766 8.684 1.00 89.94 99 HIS A O 1
ATOM 780 N N . PHE A 1 100 ? 1.756 -16.467 6.908 1.00 93.31 100 PHE A N 1
ATOM 781 C CA . PHE A 1 100 ? 2.187 -17.478 5.945 1.00 93.31 100 PHE A CA 1
ATOM 782 C C . PHE A 1 100 ? 3.692 -17.754 6.062 1.00 93.31 100 PHE A C 1
ATOM 784 O O . PHE A 1 100 ? 4.520 -16.842 6.182 1.00 93.31 100 PHE A O 1
ATOM 791 N N . ARG A 1 101 ? 4.057 -19.039 5.968 1.00 94.00 101 ARG A N 1
ATOM 792 C CA . ARG A 1 101 ? 5.441 -19.539 6.043 1.00 94.00 101 ARG A CA 1
ATOM 793 C C . ARG A 1 101 ? 5.767 -20.448 4.851 1.00 94.00 101 ARG A C 1
ATOM 795 O O . ARG A 1 101 ? 4.866 -20.952 4.181 1.00 94.00 101 ARG A O 1
ATOM 802 N N . GLY A 1 102 ? 7.062 -20.640 4.590 1.00 94.75 102 GLY A N 1
ATOM 803 C CA . GLY A 1 102 ? 7.573 -21.592 3.596 1.00 94.75 102 GLY A CA 1
ATOM 804 C C . GLY A 1 102 ? 6.995 -21.405 2.190 1.00 94.75 102 GLY A C 1
ATOM 805 O O . GLY A 1 102 ? 6.883 -20.286 1.686 1.00 94.75 102 GLY A O 1
ATOM 806 N N . GLU A 1 103 ? 6.610 -22.515 1.563 1.00 95.75 103 GLU A N 1
ATOM 807 C CA . GLU A 1 103 ? 6.063 -22.534 0.201 1.00 95.75 103 GLU A CA 1
ATOM 808 C C . GLU A 1 103 ? 4.744 -21.770 0.075 1.00 95.75 103 GLU A C 1
ATOM 810 O O . GLU A 1 103 ? 4.519 -21.099 -0.933 1.00 95.75 103 GLU A O 1
ATOM 815 N N . HIS A 1 104 ? 3.893 -21.822 1.107 1.00 95.75 104 HIS A N 1
ATOM 816 C CA . HIS A 1 104 ? 2.613 -21.121 1.101 1.00 95.75 104 HIS A CA 1
ATOM 817 C C . HIS A 1 104 ? 2.814 -19.606 0.985 1.00 95.75 104 HIS A C 1
ATOM 819 O O . HIS A 1 104 ? 2.151 -18.942 0.184 1.00 95.75 104 HIS A O 1
ATOM 825 N N . ARG A 1 105 ? 3.799 -19.071 1.719 1.00 94.62 105 ARG A N 1
ATOM 826 C CA . ARG A 1 105 ? 4.219 -17.668 1.626 1.00 94.62 105 ARG A CA 1
ATO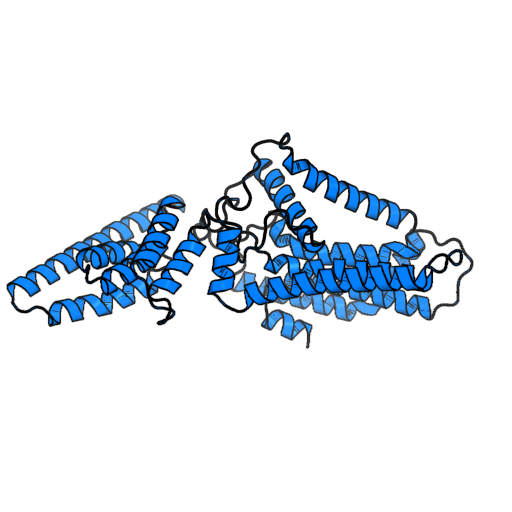M 827 C C . ARG A 1 105 ? 4.748 -17.349 0.232 1.00 94.62 105 ARG A C 1
ATOM 829 O O . ARG A 1 105 ? 4.267 -16.412 -0.397 1.00 94.62 105 ARG A O 1
ATOM 836 N N . ALA A 1 106 ? 5.706 -18.138 -0.258 1.00 94.94 106 ALA A N 1
ATOM 837 C CA . ALA A 1 106 ? 6.339 -17.899 -1.552 1.00 94.94 106 ALA A CA 1
ATOM 838 C C . ALA A 1 106 ? 5.310 -17.858 -2.693 1.00 94.94 106 ALA A C 1
ATOM 840 O O . ALA A 1 106 ? 5.288 -16.903 -3.464 1.00 94.94 106 ALA A O 1
ATOM 841 N N . ARG A 1 107 ? 4.405 -18.842 -2.757 1.00 96.31 107 ARG A N 1
ATOM 842 C CA . ARG A 1 107 ? 3.339 -18.914 -3.766 1.00 96.31 107 ARG A CA 1
ATOM 843 C C . ARG A 1 107 ? 2.448 -17.672 -3.761 1.00 96.31 107 ARG A C 1
ATOM 845 O O . ARG A 1 107 ? 2.224 -17.066 -4.808 1.00 96.31 107 ARG A O 1
ATOM 852 N N . ASN A 1 108 ? 1.948 -17.292 -2.588 1.00 96.25 108 ASN A N 1
ATOM 853 C CA . ASN A 1 108 ? 1.034 -16.162 -2.452 1.00 96.25 108 ASN A CA 1
ATOM 854 C C . ASN A 1 108 ? 1.710 -14.832 -2.783 1.00 96.25 108 ASN A C 1
ATOM 856 O O . ASN A 1 108 ? 1.169 -14.050 -3.559 1.00 96.25 108 ASN A O 1
ATOM 860 N N . TYR A 1 109 ? 2.918 -14.585 -2.276 1.00 95.75 109 TYR A N 1
ATOM 861 C CA . TYR A 1 109 ? 3.628 -13.342 -2.576 1.00 95.75 109 TYR A CA 1
ATOM 862 C C . TYR A 1 109 ? 4.119 -13.262 -4.027 1.00 95.75 109 TYR A C 1
ATOM 864 O O . TYR A 1 109 ? 4.116 -12.170 -4.591 1.00 95.75 109 TYR A O 1
ATOM 872 N N . LEU A 1 110 ? 4.449 -14.384 -4.682 1.00 95.44 110 LEU A N 1
ATOM 873 C CA . LEU A 1 110 ? 4.688 -14.406 -6.133 1.00 95.44 110 LEU A CA 1
ATOM 874 C C . LEU A 1 110 ? 3.445 -13.962 -6.911 1.00 95.44 110 LEU A C 1
ATOM 876 O O . LEU A 1 110 ? 3.557 -13.188 -7.862 1.00 95.44 110 LEU A O 1
ATOM 880 N N . TYR A 1 111 ? 2.263 -14.416 -6.489 1.00 96.31 111 TYR A N 1
ATOM 881 C CA . TYR A 1 111 ? 1.002 -13.986 -7.083 1.00 96.31 111 TYR A CA 1
ATOM 882 C C . TYR A 1 111 ? 0.726 -12.502 -6.864 1.00 96.31 111 TYR A C 1
ATOM 884 O O . TYR A 1 111 ? 0.459 -11.785 -7.829 1.00 96.31 111 TYR A O 1
ATOM 892 N N . VAL A 1 112 ? 0.876 -12.009 -5.634 1.00 95.75 112 VAL A N 1
ATOM 893 C CA . VAL A 1 112 ? 0.664 -10.585 -5.359 1.00 95.75 112 VAL A CA 1
ATOM 894 C C . VAL A 1 112 ? 1.670 -9.721 -6.120 1.00 95.75 112 VAL A C 1
ATOM 896 O O . VAL A 1 112 ? 1.275 -8.731 -6.735 1.00 95.75 112 VAL A O 1
ATOM 899 N N . LEU A 1 113 ? 2.947 -10.106 -6.158 1.00 95.88 113 LEU A N 1
ATOM 900 C CA . LEU A 1 113 ? 3.968 -9.395 -6.926 1.00 95.88 113 LEU A CA 1
ATOM 901 C C . LEU A 1 113 ? 3.611 -9.342 -8.417 1.00 95.88 113 LEU A C 1
ATOM 903 O O . LEU A 1 113 ? 3.708 -8.281 -9.029 1.00 95.88 113 LEU A O 1
ATOM 907 N N . ALA A 1 114 ? 3.144 -10.450 -8.995 1.00 95.94 114 ALA A N 1
ATOM 908 C CA . ALA A 1 114 ? 2.708 -10.500 -10.386 1.00 95.94 114 ALA A CA 1
ATOM 909 C C . ALA A 1 114 ? 1.518 -9.571 -10.663 1.00 95.94 114 ALA A C 1
ATOM 911 O O . ALA A 1 114 ? 1.538 -8.841 -11.653 1.00 95.94 114 ALA A O 1
ATOM 912 N N . VAL A 1 115 ? 0.517 -9.537 -9.777 1.00 95.50 115 VAL A N 1
ATOM 913 C CA . VAL A 1 115 ? -0.610 -8.596 -9.879 1.00 95.50 115 VAL A CA 1
ATOM 914 C C . VAL A 1 115 ? -0.109 -7.149 -9.884 1.00 95.50 115 VAL A C 1
ATOM 916 O O . VAL A 1 115 ? -0.527 -6.363 -10.731 1.00 95.50 115 VAL A O 1
ATOM 919 N N . HIS A 1 116 ? 0.837 -6.798 -9.011 1.00 95.44 116 HIS A N 1
ATOM 920 C CA . HIS A 1 116 ? 1.365 -5.431 -8.915 1.00 95.44 116 HIS A CA 1
ATOM 921 C C . HIS A 1 116 ? 2.282 -5.056 -10.084 1.00 95.44 116 HIS A C 1
ATOM 923 O O . HIS A 1 116 ? 2.236 -3.921 -10.562 1.00 95.44 116 HIS A O 1
ATOM 929 N N . ILE A 1 117 ? 3.054 -6.009 -10.616 1.00 95.44 117 ILE A N 1
ATOM 930 C CA . ILE A 1 117 ? 3.752 -5.823 -11.892 1.00 95.44 117 ILE A CA 1
ATOM 931 C C . ILE A 1 117 ? 2.717 -5.580 -12.994 1.00 95.44 117 ILE A C 1
ATOM 933 O O . ILE A 1 117 ? 2.839 -4.593 -13.712 1.00 95.44 117 ILE A O 1
ATOM 937 N N . GLY A 1 118 ? 1.661 -6.391 -13.094 1.00 94.38 118 GLY A N 1
ATOM 938 C CA . GLY A 1 118 ? 0.564 -6.174 -14.042 1.00 94.38 118 GLY A CA 1
ATOM 939 C C . GLY A 1 118 ? -0.029 -4.766 -13.935 1.00 94.38 118 GLY A C 1
ATOM 940 O O . GLY A 1 118 ? -0.136 -4.065 -14.943 1.00 94.38 118 GLY A O 1
ATOM 941 N N . LYS A 1 119 ? -0.299 -4.302 -12.713 1.00 93.50 119 LYS A N 1
ATOM 942 C CA . LYS A 1 119 ? -0.803 -2.949 -12.444 1.00 93.50 119 LYS A CA 1
ATOM 943 C C . LYS A 1 119 ? 0.143 -1.856 -12.903 1.00 93.50 119 LYS A C 1
ATOM 945 O O . LYS A 1 119 ? -0.321 -0.867 -13.465 1.00 93.50 119 LYS A O 1
ATOM 950 N N . SER A 1 120 ? 1.456 -2.042 -12.747 1.00 93.50 120 SER A N 1
ATOM 951 C CA . SER A 1 120 ? 2.443 -1.090 -13.274 1.00 93.50 120 SER A CA 1
ATOM 952 C C . SER A 1 120 ? 2.320 -0.914 -14.793 1.00 93.50 120 SER A C 1
ATOM 954 O O . SER A 1 120 ? 2.515 0.188 -15.302 1.00 93.50 120 SER A O 1
ATOM 956 N N . TRP A 1 121 ? 1.908 -1.976 -15.499 1.00 92.19 121 TRP A N 1
ATOM 957 C CA . TRP A 1 121 ? 1.612 -2.002 -16.935 1.00 92.19 121 TRP A CA 1
ATOM 958 C C . TRP A 1 121 ? 0.168 -1.601 -17.281 1.00 92.19 121 TRP A C 1
ATOM 960 O O . TRP A 1 121 ? -0.242 -1.671 -18.440 1.00 92.19 121 TRP A O 1
ATOM 970 N N . GLY A 1 122 ? -0.617 -1.164 -16.295 1.00 89.50 122 GLY A N 1
ATOM 971 C CA . GLY A 1 122 ? -2.018 -0.788 -16.463 1.00 89.50 122 GLY A CA 1
ATOM 972 C C . GLY A 1 122 ? -2.973 -1.978 -16.606 1.00 89.50 122 GLY A C 1
ATOM 973 O O . GLY A 1 122 ? -4.098 -1.791 -17.075 1.00 89.50 122 GLY A O 1
ATOM 974 N N . LEU A 1 123 ? -2.550 -3.188 -16.241 1.00 90.88 123 LEU A N 1
ATOM 975 C CA . LEU A 1 123 ? -3.438 -4.336 -16.078 1.00 90.88 123 LEU A CA 1
ATOM 976 C C . LEU A 1 123 ? -3.941 -4.327 -14.636 1.00 90.88 123 LEU A C 1
ATOM 978 O O . LEU A 1 123 ? -3.179 -4.628 -13.723 1.00 90.88 123 LEU A O 1
ATOM 982 N N . ASP A 1 124 ? -5.204 -3.968 -14.424 1.00 89.62 124 ASP A N 1
ATOM 983 C CA . ASP A 1 124 ? -5.797 -3.935 -13.086 1.00 89.62 124 ASP A CA 1
ATOM 984 C C . ASP A 1 124 ? -6.863 -5.030 -12.937 1.00 89.62 124 ASP A C 1
ATOM 986 O O . ASP A 1 124 ? -8.047 -4.760 -13.129 1.00 89.62 124 ASP A O 1
ATOM 990 N N . PRO A 1 125 ? -6.455 -6.289 -12.675 1.00 89.19 125 PRO A N 1
ATOM 991 C CA . PRO A 1 125 ? -7.387 -7.412 -12.610 1.00 89.19 125 PRO A CA 1
ATOM 992 C C . PRO A 1 125 ? -8.226 -7.430 -11.329 1.00 89.19 125 PRO A C 1
ATOM 994 O O . PRO A 1 125 ? -9.228 -8.134 -11.293 1.00 89.19 125 PRO A O 1
ATOM 997 N N . ILE A 1 126 ? -7.800 -6.713 -10.284 1.00 91.44 126 ILE A N 1
ATOM 998 C CA . ILE A 1 126 ? -8.459 -6.726 -8.972 1.00 91.44 126 ILE A CA 1
ATOM 999 C C . ILE A 1 126 ? -9.217 -5.433 -8.678 1.00 91.44 126 ILE A C 1
ATOM 1001 O O . ILE A 1 126 ? -10.188 -5.492 -7.943 1.00 91.44 126 ILE A O 1
ATOM 1005 N N . GLY A 1 127 ? -8.833 -4.297 -9.267 1.00 92.19 127 GLY A N 1
ATOM 1006 C CA . GLY A 1 127 ? -9.434 -2.995 -8.982 1.00 92.19 127 GLY A CA 1
ATOM 1007 C C . GLY A 1 127 ? -8.549 -2.112 -8.103 1.00 92.19 127 GLY A C 1
ATOM 1008 O O . GLY A 1 127 ? -7.420 -2.466 -7.746 1.00 92.19 127 GLY A O 1
ATOM 1009 N N . PHE A 1 128 ? -9.060 -0.930 -7.769 1.00 91.94 128 PHE A N 1
ATOM 1010 C CA . PHE A 1 128 ? -8.353 0.066 -6.971 1.00 91.94 128 PHE A CA 1
ATOM 1011 C C . PHE A 1 128 ? -8.585 -0.134 -5.474 1.00 91.94 128 PHE A C 1
ATOM 1013 O O . PHE A 1 128 ? -9.729 -0.135 -5.039 1.00 91.94 128 PHE A O 1
ATOM 1020 N N . SER A 1 129 ? -7.525 -0.197 -4.671 1.00 92.69 129 SER A N 1
ATOM 1021 C CA . SER A 1 129 ? -7.683 -0.033 -3.221 1.00 92.69 129 SER A CA 1
ATOM 1022 C C . SER A 1 129 ? -6.538 0.768 -2.618 1.00 92.69 129 SER A C 1
ATOM 1024 O O . SER A 1 129 ? -5.366 0.563 -2.955 1.00 92.69 129 SER A O 1
ATOM 1026 N N . HIS A 1 130 ? -6.866 1.668 -1.689 1.00 91.81 130 HIS A N 1
ATOM 1027 C CA . HIS A 1 130 ? -5.860 2.437 -0.951 1.00 91.81 130 HIS A CA 1
ATOM 1028 C C . HIS A 1 130 ? -4.999 1.543 -0.050 1.00 91.81 130 HIS A C 1
ATOM 1030 O O . HIS A 1 130 ? -3.815 1.817 0.146 1.00 91.81 130 HIS A O 1
ATOM 1036 N N . GLU A 1 131 ? -5.583 0.453 0.441 1.00 92.31 131 GLU A N 1
ATOM 1037 C CA . GLU A 1 131 ? -4.948 -0.626 1.188 1.00 92.31 131 GLU A CA 1
ATOM 1038 C C . GLU A 1 131 ? -5.720 -1.912 0.878 1.00 92.31 131 GLU A C 1
ATOM 1040 O O . GLU A 1 131 ? -6.952 -1.913 0.853 1.00 92.31 131 GLU A O 1
ATOM 1045 N N . TYR A 1 132 ? -5.026 -3.003 0.569 1.00 92.94 132 TYR A N 1
ATOM 1046 C CA . TYR A 1 132 ? -5.694 -4.293 0.469 1.00 92.94 132 TYR A CA 1
ATOM 1047 C C . TYR A 1 132 ? -5.923 -4.825 1.885 1.00 92.94 132 TYR A C 1
ATOM 1049 O O . TYR A 1 132 ? -5.011 -4.847 2.694 1.00 92.94 132 TYR A O 1
ATOM 1057 N N . GLY A 1 133 ? -7.140 -5.239 2.205 1.00 89.12 133 GLY A N 1
ATOM 1058 C CA . GLY A 1 133 ? -7.469 -5.877 3.474 1.00 89.12 133 GLY A CA 1
ATOM 1059 C C . GLY A 1 133 ? -7.627 -7.388 3.374 1.00 89.12 133 GLY A C 1
ATOM 1060 O O . GLY A 1 133 ? -7.224 -8.034 2.399 1.00 89.12 133 GLY A O 1
ATOM 1061 N N . PHE A 1 134 ? -8.279 -7.934 4.397 1.00 88.56 134 PHE A N 1
ATOM 1062 C CA . PHE A 1 134 ? -8.717 -9.322 4.452 1.00 88.56 134 PHE A CA 1
ATOM 1063 C C . PHE A 1 134 ? -9.454 -9.750 3.169 1.00 88.56 134 PHE A C 1
ATOM 1065 O O . PHE A 1 134 ? -10.341 -9.057 2.678 1.00 88.56 134 PHE A O 1
ATOM 1072 N N . GLU A 1 135 ? -9.051 -10.897 2.615 1.00 87.31 135 GLU A N 1
ATOM 1073 C CA . GLU A 1 135 ? -9.629 -11.533 1.419 1.00 87.31 135 GLU A CA 1
ATOM 1074 C C . GLU A 1 135 ? -9.685 -10.721 0.107 1.00 87.31 135 GLU A C 1
ATOM 1076 O O . GLU A 1 135 ? -10.139 -11.249 -0.906 1.00 87.31 135 GLU A O 1
ATOM 1081 N N . CYS A 1 136 ? -9.144 -9.501 0.048 1.00 91.50 136 CYS A N 1
ATOM 1082 C CA . CYS A 1 136 ? -9.033 -8.734 -1.202 1.00 91.50 136 CYS A CA 1
ATOM 1083 C C . CYS A 1 136 ? -8.311 -9.495 -2.319 1.00 91.50 136 CYS A C 1
ATOM 1085 O O . CYS A 1 136 ? -8.694 -9.465 -3.486 1.00 91.50 136 CYS A O 1
ATOM 1087 N N . ILE A 1 137 ? -7.213 -10.154 -1.948 1.00 93.88 137 ILE A N 1
ATOM 1088 C CA . ILE A 1 137 ? -6.463 -11.048 -2.819 1.00 93.88 137 ILE A CA 1
ATOM 1089 C C . ILE A 1 137 ? -6.564 -12.424 -2.165 1.00 93.88 137 ILE A C 1
ATOM 1091 O O . ILE A 1 137 ? -5.833 -12.684 -1.207 1.00 93.88 137 ILE A O 1
ATOM 1095 N N . PRO A 1 138 ? -7.482 -13.297 -2.624 1.00 93.25 138 PRO A N 1
ATOM 1096 C CA . PRO A 1 138 ? -7.717 -14.564 -1.951 1.00 93.25 138 PRO A CA 1
ATOM 1097 C C . PRO A 1 138 ? -6.469 -15.435 -2.015 1.00 93.25 138 PRO A C 1
ATOM 1099 O O . PRO A 1 138 ? -5.842 -15.537 -3.079 1.00 93.25 138 PRO A O 1
ATOM 1102 N N . ALA A 1 139 ? -6.140 -16.082 -0.899 1.00 95.25 139 ALA A N 1
ATOM 1103 C CA . ALA A 1 139 ? -4.971 -16.937 -0.811 1.00 95.25 139 ALA A CA 1
ATOM 1104 C C 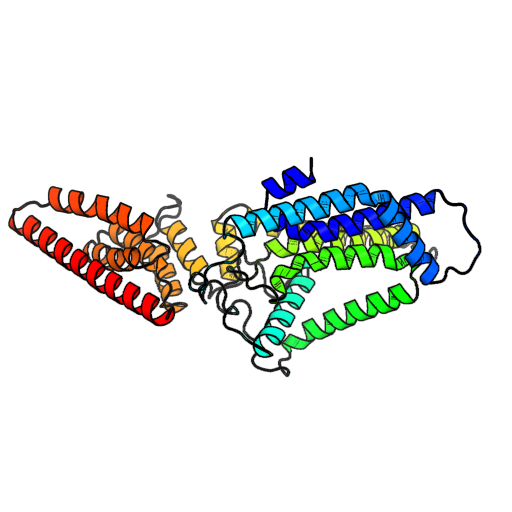. ALA A 1 139 ? -5.017 -18.061 -1.863 1.00 95.25 139 ALA A C 1
ATOM 1106 O O . ALA A 1 139 ? -6.074 -18.559 -2.267 1.00 95.25 139 ALA A O 1
ATOM 1107 N N . LEU A 1 140 ? -3.843 -18.427 -2.359 1.00 96.69 140 LEU A N 1
ATOM 1108 C CA . LEU A 1 140 ? -3.640 -19.587 -3.209 1.00 96.69 140 LEU A CA 1
ATOM 1109 C C . LEU A 1 140 ? -3.387 -20.790 -2.311 1.00 96.69 140 LEU A C 1
ATOM 1111 O O . LEU A 1 140 ? -2.364 -20.818 -1.627 1.00 96.69 140 LEU A O 1
ATOM 1115 N N . GLU A 1 141 ? -4.251 -21.800 -2.380 1.00 96.62 141 GLU A N 1
ATOM 1116 C CA . GLU A 1 141 ? -4.141 -23.039 -1.591 1.00 96.62 141 GLU A CA 1
ATOM 1117 C C . GLU A 1 141 ? -3.232 -24.092 -2.248 1.00 96.62 141 GLU A C 1
ATOM 1119 O O . GLU A 1 141 ? -2.599 -24.903 -1.568 1.00 96.62 141 GLU A O 1
ATOM 1124 N N . SER A 1 142 ? -3.067 -24.041 -3.574 1.00 97.19 142 SER A N 1
ATOM 1125 C CA . SER A 1 142 ? -2.285 -25.022 -4.339 1.00 97.19 142 SER A CA 1
ATOM 1126 C C . SER A 1 142 ? -1.470 -24.385 -5.467 1.00 97.19 142 SER A C 1
ATOM 1128 O O . SER A 1 142 ? -1.834 -23.345 -6.008 1.00 97.19 142 SER A O 1
ATOM 1130 N N . TRP A 1 143 ? -0.370 -25.037 -5.860 1.00 97.19 143 TRP A N 1
ATOM 1131 C CA . TRP A 1 143 ? 0.414 -24.684 -7.054 1.00 97.19 143 TRP A CA 1
ATOM 1132 C C . TRP A 1 143 ? -0.311 -24.988 -8.375 1.00 97.19 143 TRP A C 1
ATOM 1134 O O . TRP A 1 143 ? 0.110 -24.515 -9.426 1.00 97.19 143 TRP A O 1
ATOM 1144 N N . ALA A 1 144 ? -1.406 -25.751 -8.323 1.00 97.19 144 ALA A N 1
ATOM 1145 C CA . ALA A 1 144 ? -2.270 -26.021 -9.471 1.00 97.19 144 ALA A CA 1
ATOM 1146 C C . ALA A 1 144 ? -3.348 -24.940 -9.694 1.00 97.19 144 ALA A C 1
ATOM 1148 O O . ALA A 1 144 ? -4.180 -25.085 -10.587 1.00 97.19 144 ALA A O 1
ATOM 1149 N N . ASP A 1 145 ? -3.371 -23.879 -8.879 1.00 97.69 145 ASP A N 1
ATOM 1150 C CA . ASP A 1 145 ? -4.354 -22.806 -9.017 1.00 97.69 145 ASP A CA 1
ATOM 1151 C C . ASP A 1 145 ? -4.161 -22.060 -10.356 1.00 97.69 145 ASP A C 1
ATOM 1153 O O . ASP A 1 145 ? -3.058 -21.571 -10.629 1.00 97.69 145 ASP A O 1
ATOM 1157 N N . PRO A 1 146 ? -5.203 -21.927 -11.202 1.00 96.88 146 PRO A N 1
ATOM 1158 C CA . PRO A 1 146 ? -5.086 -21.288 -12.513 1.00 96.88 146 PRO A CA 1
ATOM 1159 C C . PRO A 1 146 ? -4.652 -19.818 -12.437 1.00 96.88 146 PRO A C 1
ATOM 1161 O O . PRO A 1 146 ? -4.085 -19.297 -13.398 1.00 96.88 146 PRO A O 1
ATOM 1164 N N . ARG A 1 147 ? -4.846 -19.145 -11.295 1.00 95.44 147 ARG A N 1
ATOM 1165 C CA . ARG A 1 147 ? -4.389 -17.764 -11.072 1.00 95.44 147 ARG A CA 1
ATOM 1166 C C . ARG A 1 147 ? -2.864 -17.632 -11.152 1.00 95.44 147 ARG A C 1
ATOM 1168 O O . ARG A 1 147 ? -2.362 -16.554 -11.474 1.00 95.44 147 ARG A O 1
ATOM 1175 N N . LEU A 1 148 ? -2.117 -18.726 -10.956 1.00 95.94 148 LEU A N 1
ATOM 1176 C CA . LEU A 1 148 ? -0.660 -18.769 -11.132 1.00 95.94 148 LEU A CA 1
ATOM 1177 C C . LEU A 1 148 ? -0.205 -18.637 -12.593 1.00 95.94 148 LEU A C 1
ATOM 1179 O O . LEU A 1 148 ? 0.972 -18.362 -12.835 1.00 95.94 148 LEU A O 1
ATOM 1183 N N . ALA A 1 149 ? -1.116 -18.735 -13.568 1.00 95.38 149 ALA A N 1
ATOM 1184 C CA . ALA A 1 149 ? -0.802 -18.448 -14.965 1.00 95.38 149 ALA A CA 1
ATOM 1185 C C . ALA A 1 149 ? -0.292 -17.009 -15.162 1.00 95.38 149 ALA A C 1
ATOM 1187 O O . ALA A 1 149 ? 0.605 -16.787 -15.973 1.00 95.38 149 ALA A O 1
ATOM 1188 N N . LEU A 1 150 ? -0.809 -16.039 -14.394 1.00 92.44 150 LEU A N 1
ATOM 1189 C CA . LEU A 1 150 ? -0.383 -14.640 -14.479 1.00 92.44 150 LEU A CA 1
ATOM 1190 C C . LEU A 1 150 ? 1.086 -14.447 -14.035 1.00 92.44 150 LEU A C 1
ATOM 1192 O O . LEU A 1 150 ? 1.866 -13.917 -14.830 1.00 92.44 150 LEU A O 1
ATOM 1196 N N . PRO A 1 151 ? 1.514 -14.901 -12.837 1.00 92.50 151 PRO A N 1
ATOM 1197 C CA . PRO A 1 151 ? 2.927 -14.934 -12.454 1.00 92.50 151 PRO A CA 1
ATOM 1198 C C . PRO A 1 151 ? 3.830 -15.626 -13.467 1.00 92.50 151 PRO A C 1
ATOM 1200 O O . PRO A 1 151 ? 4.884 -15.089 -13.800 1.00 92.50 151 PRO A O 1
ATOM 1203 N N . LEU A 1 152 ? 3.420 -16.790 -13.977 1.00 94.88 152 LEU A N 1
ATOM 1204 C CA . LEU A 1 152 ? 4.212 -17.548 -14.946 1.00 94.88 152 LEU A CA 1
ATOM 1205 C C . LEU A 1 152 ? 4.377 -16.784 -16.264 1.00 94.88 152 LEU A C 1
ATOM 1207 O O . LEU A 1 152 ? 5.486 -16.715 -16.793 1.00 94.88 152 LEU A O 1
ATOM 1211 N N . LEU A 1 153 ? 3.308 -16.160 -16.765 1.00 95.56 153 LEU A N 1
ATOM 1212 C CA . LEU A 1 153 ? 3.352 -15.323 -17.962 1.00 95.56 153 LEU A CA 1
ATOM 1213 C C . LEU A 1 153 ? 4.282 -14.120 -17.768 1.00 95.56 153 LEU A C 1
ATOM 1215 O O . LEU A 1 153 ? 5.137 -13.863 -18.614 1.00 95.56 153 LEU A O 1
ATOM 1219 N N . ILE A 1 154 ? 4.150 -13.400 -16.651 1.00 94.50 154 ILE A N 1
ATOM 1220 C CA . ILE A 1 154 ? 5.005 -12.245 -16.345 1.00 94.50 154 ILE A CA 1
ATOM 1221 C C . ILE A 1 154 ? 6.468 -12.678 -16.223 1.00 94.50 154 ILE A C 1
ATOM 1223 O O . ILE A 1 154 ? 7.340 -12.049 -16.821 1.00 94.50 154 ILE A O 1
ATOM 1227 N N . ALA A 1 155 ? 6.750 -13.778 -15.523 1.00 94.31 155 ALA A N 1
ATOM 1228 C CA . ALA A 1 155 ? 8.098 -14.322 -15.408 1.00 94.31 155 ALA A CA 1
ATOM 1229 C C . ALA A 1 155 ? 8.680 -14.706 -16.780 1.00 94.31 155 ALA A C 1
ATOM 1231 O O . ALA A 1 155 ? 9.827 -14.367 -17.070 1.00 94.31 155 ALA A O 1
ATOM 1232 N N . ALA A 1 156 ? 7.888 -15.341 -17.650 1.00 96.56 156 ALA A N 1
ATOM 1233 C CA . ALA A 1 156 ? 8.304 -15.689 -19.006 1.00 96.56 156 ALA A CA 1
ATOM 1234 C C . ALA A 1 156 ? 8.615 -14.446 -19.858 1.00 96.56 156 ALA A C 1
ATOM 1236 O O . ALA A 1 156 ? 9.626 -14.424 -20.560 1.00 96.56 156 ALA A O 1
ATOM 1237 N N . LEU A 1 157 ? 7.798 -13.389 -19.767 1.00 95.06 157 LEU A N 1
ATOM 1238 C CA . LEU A 1 157 ? 8.032 -12.120 -20.468 1.00 95.06 157 LEU A CA 1
ATOM 1239 C C . LEU A 1 157 ? 9.300 -11.414 -19.970 1.00 95.06 157 LEU A C 1
ATOM 1241 O O . LEU A 1 157 ? 10.108 -10.950 -20.778 1.00 95.06 157 LEU A O 1
ATOM 1245 N N . LEU A 1 158 ? 9.512 -11.374 -18.652 1.00 94.31 158 LEU A N 1
ATOM 1246 C CA . LEU A 1 158 ? 10.726 -10.814 -18.058 1.00 94.31 158 LEU A CA 1
ATOM 1247 C C . LEU A 1 158 ? 11.961 -11.621 -18.476 1.00 94.31 158 LEU A C 1
ATOM 1249 O O . LEU A 1 158 ? 12.957 -11.036 -18.899 1.00 94.31 158 LEU A O 1
ATOM 1253 N N . PHE A 1 159 ? 11.890 -12.951 -18.454 1.00 96.06 159 PHE A N 1
ATOM 1254 C CA . PHE A 1 159 ? 12.977 -13.815 -18.910 1.00 96.06 159 PHE A CA 1
ATOM 1255 C C . PHE A 1 159 ? 13.295 -13.605 -20.397 1.00 96.06 159 PHE A C 1
ATOM 1257 O O . PHE A 1 159 ? 14.453 -13.402 -20.764 1.00 96.06 159 PHE A O 1
ATOM 1264 N N . LEU A 1 160 ? 12.272 -13.556 -21.254 1.00 96.88 160 LEU A N 1
ATO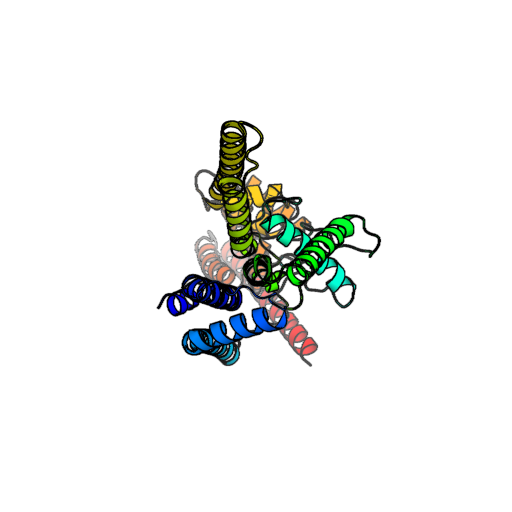M 1265 C CA . LEU A 1 160 ? 12.435 -13.271 -22.678 1.00 96.88 160 LEU A CA 1
ATOM 1266 C C . LEU A 1 160 ? 13.086 -11.901 -22.909 1.00 96.88 160 LEU A C 1
ATOM 1268 O O . LEU A 1 160 ? 13.970 -11.779 -23.755 1.00 96.88 160 LEU A O 1
ATOM 1272 N N . SER A 1 161 ? 12.701 -10.879 -22.140 1.00 94.44 161 SER A N 1
ATOM 1273 C CA . SER A 1 161 ? 13.309 -9.548 -22.237 1.00 94.44 161 SER A CA 1
ATOM 1274 C C . SER A 1 161 ? 14.811 -9.575 -21.926 1.00 94.44 161 SER A C 1
ATOM 1276 O O . SER A 1 161 ? 15.595 -8.937 -22.631 1.00 94.44 161 SER A O 1
ATOM 1278 N N . VAL A 1 162 ? 15.234 -10.384 -20.945 1.00 95.56 162 VAL A N 1
ATOM 1279 C CA . VAL A 1 162 ? 16.651 -10.593 -20.612 1.00 95.56 162 VAL A CA 1
ATOM 1280 C C . VAL A 1 162 ? 17.375 -11.300 -21.754 1.00 95.56 162 VAL A C 1
ATOM 1282 O O . VAL A 1 162 ? 18.430 -10.831 -22.177 1.00 95.56 162 VAL A O 1
ATOM 1285 N N . LEU A 1 163 ? 16.804 -12.370 -22.318 1.00 96.69 163 LEU A N 1
ATOM 1286 C CA . LEU A 1 163 ? 17.393 -13.058 -23.474 1.00 96.69 163 LEU A CA 1
ATOM 1287 C C . LEU A 1 163 ? 17.563 -12.119 -24.678 1.00 96.69 163 LEU A C 1
ATOM 1289 O O . LEU A 1 163 ? 18.612 -12.116 -25.326 1.00 96.69 163 LEU A O 1
ATOM 1293 N N . LEU A 1 164 ? 16.565 -11.275 -24.951 1.00 94.69 164 LEU A N 1
ATOM 1294 C CA . LEU A 1 164 ? 16.642 -10.262 -26.003 1.00 94.69 164 LEU A CA 1
ATOM 1295 C C . LEU A 1 164 ? 17.730 -9.224 -25.711 1.00 94.69 164 LEU A C 1
ATOM 1297 O O . LEU A 1 164 ? 18.464 -8.844 -26.622 1.00 94.69 164 LEU A O 1
ATOM 1301 N N . ALA A 1 165 ? 17.893 -8.800 -24.456 1.00 94.00 165 ALA A N 1
ATOM 1302 C CA . ALA A 1 165 ? 18.979 -7.905 -24.073 1.00 94.00 165 ALA A CA 1
ATOM 1303 C C . ALA A 1 165 ? 20.361 -8.550 -24.200 1.00 94.00 165 ALA A C 1
ATOM 1305 O O . ALA A 1 165 ? 21.299 -7.868 -24.599 1.00 94.00 165 ALA A O 1
ATOM 1306 N N . LEU A 1 166 ? 20.499 -9.852 -23.947 1.00 93.44 166 LEU A N 1
ATOM 1307 C CA . LEU A 1 166 ? 21.750 -10.571 -24.198 1.00 93.44 166 LEU A CA 1
ATOM 1308 C C . LEU A 1 166 ? 22.052 -10.687 -25.699 1.00 93.44 166 LEU A C 1
ATOM 1310 O O . LEU A 1 166 ? 23.213 -10.602 -26.098 1.00 93.44 166 LEU A O 1
ATOM 1314 N N . ARG A 1 167 ? 21.020 -10.827 -26.543 1.00 94.44 167 ARG A N 1
ATOM 1315 C CA . ARG A 1 167 ? 21.162 -10.877 -28.008 1.00 94.44 167 ARG A CA 1
ATOM 1316 C C . ARG A 1 167 ? 21.455 -9.511 -28.636 1.00 94.44 167 ARG A C 1
ATOM 1318 O O . ARG A 1 167 ? 22.191 -9.454 -29.624 1.00 94.44 167 ARG A O 1
ATOM 1325 N N . TYR A 1 168 ? 20.884 -8.439 -28.079 1.00 92.88 168 TYR A N 1
ATOM 1326 C CA . TYR A 1 168 ? 20.983 -7.056 -28.567 1.00 92.88 168 TYR A CA 1
ATOM 1327 C C . TYR A 1 168 ? 21.421 -6.075 -27.458 1.00 92.88 168 TYR A C 1
ATOM 1329 O O . TYR A 1 168 ? 20.721 -5.092 -27.169 1.00 92.88 168 TYR A O 1
ATOM 1337 N N . PRO A 1 169 ? 22.601 -6.281 -26.843 1.00 92.00 169 PRO A N 1
ATOM 1338 C CA . PRO A 1 169 ? 22.999 -5.575 -25.623 1.00 92.00 169 PRO A CA 1
ATOM 1339 C C . PRO A 1 169 ? 23.133 -4.070 -25.822 1.00 92.00 169 PRO A C 1
ATOM 1341 O O . PRO A 1 169 ? 22.771 -3.288 -24.945 1.00 92.00 169 PRO A O 1
ATOM 1344 N N . ARG A 1 170 ? 23.569 -3.630 -27.005 1.00 88.62 170 ARG A N 1
ATOM 1345 C CA . ARG A 1 170 ? 23.718 -2.203 -27.310 1.00 88.62 170 ARG A CA 1
ATOM 1346 C C . ARG A 1 170 ? 22.393 -1.438 -27.230 1.00 88.62 170 ARG A C 1
ATOM 1348 O O . ARG A 1 170 ? 22.394 -0.281 -26.815 1.00 88.62 170 ARG A O 1
ATOM 1355 N N . GLN A 1 171 ? 21.298 -2.068 -27.654 1.00 89.75 171 GLN A N 1
ATOM 1356 C CA . GLN A 1 171 ? 19.993 -1.424 -27.818 1.00 89.75 171 GLN A CA 1
ATOM 1357 C C . GLN A 1 171 ? 19.118 -1.581 -26.574 1.00 89.75 171 GLN A C 1
ATOM 1359 O O . GLN A 1 171 ? 18.432 -0.637 -26.188 1.00 89.75 171 GLN A O 1
ATOM 1364 N N . LEU A 1 172 ? 19.149 -2.762 -25.951 1.00 92.38 172 LEU A N 1
ATOM 1365 C CA . LEU A 1 172 ? 18.176 -3.141 -24.929 1.00 92.38 172 LEU A CA 1
ATOM 1366 C C . LEU A 1 172 ? 18.736 -3.139 -23.505 1.00 92.38 172 LEU A C 1
ATOM 1368 O O . LEU A 1 172 ? 17.964 -2.896 -22.582 1.00 92.38 172 LEU A O 1
ATOM 1372 N N . LEU A 1 173 ? 20.045 -3.342 -23.294 1.00 93.19 173 LEU A N 1
ATOM 1373 C CA . LEU A 1 173 ? 20.591 -3.495 -21.938 1.00 93.19 173 LEU A CA 1
ATOM 1374 C C . LEU A 1 173 ? 20.339 -2.260 -21.064 1.00 93.19 173 LEU A C 1
ATOM 1376 O O . LEU A 1 173 ? 19.924 -2.399 -19.918 1.00 93.19 173 LEU A O 1
ATOM 1380 N N . GLY A 1 174 ? 20.543 -1.056 -21.606 1.00 93.62 174 GLY A N 1
ATOM 1381 C CA . GLY A 1 174 ? 20.291 0.198 -20.891 1.00 93.62 174 GLY A CA 1
ATOM 1382 C C . GLY A 1 174 ? 18.823 0.360 -20.469 1.00 93.62 174 GLY A C 1
ATOM 1383 O O . GLY A 1 174 ? 18.557 0.397 -19.267 1.00 93.62 174 GLY A O 1
ATOM 1384 N N . PRO A 1 175 ? 17.867 0.429 -21.419 1.00 93.50 175 PRO A N 1
ATOM 1385 C CA . PRO A 1 175 ? 16.441 0.543 -21.104 1.00 93.50 175 PRO A CA 1
ATOM 1386 C C . PRO A 1 175 ? 15.924 -0.569 -20.187 1.00 93.50 175 PRO A C 1
ATOM 1388 O O . PRO A 1 175 ? 15.178 -0.299 -19.247 1.00 93.50 175 PRO A O 1
ATOM 1391 N N . LEU A 1 176 ? 16.366 -1.810 -20.408 1.00 95.25 176 LEU A N 1
ATOM 1392 C CA . LEU A 1 176 ? 15.954 -2.943 -19.591 1.00 95.25 176 LEU A CA 1
ATOM 1393 C C . LEU A 1 176 ? 16.510 -2.860 -18.166 1.00 95.25 176 LEU A C 1
ATOM 1395 O O . LEU A 1 176 ? 15.780 -3.131 -17.217 1.00 95.25 176 LEU A O 1
ATOM 1399 N N . SER A 1 177 ? 17.759 -2.413 -17.997 1.00 95.19 177 SER A N 1
ATOM 1400 C CA . SER A 1 177 ? 18.338 -2.180 -16.666 1.00 95.19 177 SER A CA 1
ATOM 1401 C C . SER A 1 177 ? 17.549 -1.128 -15.894 1.00 95.19 177 SER A C 1
ATOM 1403 O O . SER A 1 177 ? 17.243 -1.341 -14.725 1.00 95.19 177 SER A O 1
ATOM 1405 N N . ILE A 1 178 ? 17.173 -0.021 -16.550 1.00 95.38 178 ILE A N 1
ATOM 1406 C CA . ILE A 1 178 ? 16.297 0.998 -15.951 1.00 95.38 178 ILE A CA 1
ATOM 1407 C C . ILE A 1 178 ? 14.983 0.347 -15.519 1.00 95.38 178 ILE A C 1
ATOM 1409 O O . ILE A 1 178 ? 14.555 0.522 -14.382 1.00 95.38 178 ILE A O 1
ATOM 1413 N N . HIS A 1 179 ? 14.367 -0.445 -16.394 1.00 94.94 179 HIS A N 1
ATOM 1414 C CA . HIS A 1 179 ? 13.088 -1.071 -16.100 1.00 94.94 179 HIS A CA 1
ATOM 1415 C C . HIS A 1 179 ? 13.119 -2.005 -14.899 1.00 94.94 179 HIS A C 1
ATOM 1417 O O . HIS A 1 179 ? 12.333 -1.809 -13.976 1.00 94.94 179 HIS A O 1
ATOM 1423 N N . PHE A 1 180 ? 14.053 -2.955 -14.865 1.00 95.50 180 PHE A N 1
ATOM 1424 C CA . PHE A 1 180 ? 14.204 -3.836 -13.711 1.00 95.50 180 PHE A CA 1
ATOM 1425 C C . PHE A 1 180 ? 14.524 -3.051 -12.441 1.00 95.50 180 PHE A C 1
ATOM 1427 O O . PHE A 1 180 ? 13.949 -3.340 -11.398 1.00 95.50 180 PHE A O 1
ATOM 1434 N N . ALA A 1 181 ? 15.376 -2.026 -12.513 1.00 95.69 181 ALA A N 1
ATOM 1435 C CA . ALA A 1 181 ? 15.722 -1.235 -11.338 1.00 95.69 181 ALA A CA 1
ATOM 1436 C C . ALA A 1 181 ? 14.512 -0.487 -10.752 1.00 95.69 181 ALA A C 1
ATOM 1438 O O . ALA A 1 181 ? 14.370 -0.416 -9.536 1.00 95.69 181 ALA A O 1
ATOM 1439 N N . TRP A 1 182 ? 13.607 0.019 -11.591 1.00 96.06 182 TRP A N 1
ATOM 1440 C CA . TRP A 1 182 ? 12.344 0.607 -11.135 1.00 96.06 182 TRP A CA 1
ATOM 1441 C C . TRP A 1 182 ? 11.317 -0.449 -10.704 1.00 96.06 182 TRP A C 1
ATOM 1443 O O . TRP A 1 182 ? 10.592 -0.202 -9.747 1.00 96.06 182 TRP A O 1
ATOM 1453 N N . LEU A 1 183 ? 11.265 -1.636 -11.319 1.00 95.25 183 LEU A N 1
ATOM 1454 C CA . LEU A 1 183 ? 10.437 -2.746 -10.820 1.00 95.25 183 LEU A CA 1
ATOM 1455 C C . LEU A 1 183 ? 10.887 -3.228 -9.433 1.00 95.25 183 LEU A C 1
ATOM 1457 O O . LEU A 1 183 ? 10.045 -3.612 -8.627 1.00 95.25 183 LEU A O 1
ATOM 1461 N N . MET A 1 184 ? 12.182 -3.137 -9.110 1.00 94.12 184 MET A N 1
ATOM 1462 C CA . MET A 1 184 ? 12.701 -3.449 -7.771 1.00 94.12 184 MET A CA 1
ATOM 1463 C C . MET A 1 184 ? 12.123 -2.546 -6.671 1.00 94.12 184 MET A C 1
ATOM 1465 O O . MET A 1 184 ? 12.199 -2.907 -5.501 1.00 94.12 184 MET A O 1
ATOM 1469 N N . THR A 1 185 ? 11.489 -1.416 -7.007 1.00 93.69 185 THR A N 1
ATOM 1470 C CA . THR A 1 185 ? 10.745 -0.610 -6.018 1.00 93.69 185 THR A CA 1
ATOM 1471 C C . THR A 1 185 ? 9.542 -1.363 -5.433 1.00 93.69 185 THR A C 1
ATOM 1473 O O . THR A 1 185 ? 9.104 -1.041 -4.334 1.00 93.69 185 THR A O 1
ATOM 1476 N N . LEU A 1 186 ? 9.064 -2.420 -6.107 1.00 93.69 186 LEU A N 1
ATOM 1477 C CA . LEU A 1 186 ? 8.046 -3.351 -5.607 1.00 93.69 186 LEU A CA 1
ATOM 1478 C C . LEU A 1 186 ? 8.610 -4.365 -4.595 1.00 93.69 186 LEU A C 1
ATOM 1480 O O . LEU A 1 186 ? 7.888 -5.251 -4.149 1.00 93.69 186 LEU A O 1
ATOM 1484 N N . PHE A 1 187 ? 9.885 -4.265 -4.207 1.00 91.88 187 PHE A N 1
ATOM 1485 C CA . PHE A 1 187 ? 10.509 -5.156 -3.228 1.00 91.88 187 PHE A CA 1
ATOM 1486 C C . PHE A 1 187 ? 9.706 -5.341 -1.922 1.00 91.88 187 PHE A C 1
ATOM 1488 O O . PHE A 1 187 ? 9.601 -6.490 -1.487 1.00 91.88 187 PHE A O 1
ATOM 1495 N N . PRO A 1 188 ? 9.058 -4.315 -1.328 1.00 89.25 188 PRO A N 1
ATOM 1496 C CA . PRO A 1 188 ? 8.211 -4.507 -0.143 1.00 89.25 188 PRO A CA 1
ATOM 1497 C C . PRO A 1 188 ? 7.048 -5.494 -0.356 1.00 89.25 188 PRO A C 1
ATOM 1499 O O . PRO A 1 188 ? 6.590 -6.132 0.584 1.00 89.25 188 PRO A O 1
ATOM 1502 N N . ILE A 1 189 ? 6.601 -5.660 -1.603 1.00 91.19 189 ILE A N 1
ATOM 1503 C CA . ILE A 1 189 ? 5.508 -6.554 -2.015 1.00 91.19 189 ILE A CA 1
ATOM 1504 C C . ILE A 1 189 ? 6.002 -7.998 -2.192 1.00 91.19 189 ILE A C 1
ATOM 1506 O O . ILE A 1 189 ? 5.202 -8.922 -2.238 1.00 91.19 189 ILE A O 1
ATOM 1510 N N . SER A 1 190 ? 7.315 -8.234 -2.268 1.00 90.56 190 SER A N 1
ATOM 1511 C CA . SER A 1 190 ? 7.879 -9.570 -2.528 1.00 90.56 190 SER A CA 1
ATOM 1512 C C . SER A 1 190 ? 7.665 -10.582 -1.396 1.00 90.56 190 SER A C 1
ATOM 1514 O O . SER A 1 190 ? 7.910 -11.772 -1.584 1.00 90.56 190 SER A O 1
ATOM 1516 N N . GLY A 1 191 ? 7.270 -10.123 -0.204 1.00 87.94 191 GLY A N 1
ATOM 1517 C CA . GLY A 1 191 ? 7.145 -10.962 0.987 1.00 87.94 191 GLY A CA 1
ATOM 1518 C C . GLY A 1 191 ? 8.476 -11.402 1.596 1.00 87.94 191 GLY A C 1
ATOM 1519 O O . GLY A 1 191 ? 8.457 -12.139 2.586 1.00 87.94 191 GLY A O 1
ATOM 1520 N N . LEU A 1 192 ? 9.615 -10.954 1.048 1.00 86.94 192 LEU A N 1
ATOM 1521 C CA . LEU A 1 192 ? 10.943 -11.175 1.631 1.00 86.94 192 LEU A CA 1
ATOM 1522 C C . LEU A 1 192 ? 11.109 -10.409 2.946 1.00 86.94 192 LEU A C 1
ATOM 1524 O O . LEU A 1 192 ? 11.682 -10.935 3.894 1.00 86.94 192 LEU A O 1
ATOM 1528 N N . VAL A 1 193 ? 10.554 -9.198 3.016 1.00 83.81 193 VAL A N 1
ATOM 1529 C CA . VAL A 1 193 ? 10.478 -8.392 4.238 1.00 83.81 193 VAL A CA 1
ATOM 1530 C C . VAL A 1 193 ? 9.048 -8.444 4.764 1.00 83.81 193 VAL A C 1
ATOM 1532 O O . VAL A 1 193 ? 8.093 -8.350 3.991 1.00 83.81 193 VAL A O 1
ATOM 1535 N N . LYS A 1 194 ? 8.887 -8.633 6.076 1.00 81.31 194 LYS A N 1
ATOM 1536 C CA . LYS A 1 194 ? 7.582 -8.507 6.733 1.00 81.31 194 LYS A CA 1
ATOM 1537 C C . LYS A 1 194 ? 7.219 -7.020 6.769 1.00 81.31 194 LYS A C 1
ATOM 1539 O O . LYS A 1 194 ? 7.952 -6.224 7.341 1.00 81.31 194 LYS A O 1
ATOM 1544 N N . VAL A 1 195 ? 6.103 -6.654 6.149 1.00 82.06 195 VAL A N 1
ATOM 1545 C CA . VAL A 1 195 ? 5.563 -5.288 6.178 1.00 82.06 195 VAL A CA 1
ATOM 1546 C C . VAL A 1 195 ? 4.292 -5.304 7.021 1.00 82.06 195 VAL A C 1
ATOM 1548 O O . VAL A 1 195 ? 3.511 -6.253 6.923 1.00 82.06 195 VAL A O 1
ATOM 1551 N N . GLY A 1 196 ? 4.108 -4.297 7.878 1.00 76.88 196 GLY A N 1
ATOM 1552 C CA . GLY A 1 196 ? 2.992 -4.273 8.830 1.00 76.88 196 GLY A CA 1
ATOM 1553 C C . GLY A 1 196 ? 1.627 -4.043 8.200 1.00 76.88 196 GLY A C 1
ATOM 1554 O O . GLY A 1 196 ? 0.655 -4.661 8.607 1.00 76.88 196 GLY A O 1
ATOM 1555 N N . THR A 1 197 ? 1.567 -3.227 7.153 1.00 80.31 197 THR A N 1
ATOM 1556 C CA . THR A 1 197 ? 0.358 -3.060 6.341 1.00 80.31 197 THR A CA 1
ATOM 1557 C C . THR A 1 197 ? 0.431 -3.981 5.133 1.00 80.31 197 THR A C 1
ATOM 1559 O O . THR A 1 197 ? 1.511 -4.188 4.562 1.00 80.31 197 THR A O 1
ATOM 1562 N N . PHE A 1 198 ? -0.699 -4.570 4.741 1.00 78.50 198 PHE A N 1
ATOM 1563 C CA . PHE A 1 198 ? -0.761 -5.283 3.477 1.00 78.50 198 PHE A CA 1
ATOM 1564 C C . PHE A 1 198 ? -0.571 -4.300 2.328 1.00 78.50 198 PHE A C 1
ATOM 1566 O O . PHE A 1 198 ? -0.568 -3.072 2.453 1.00 78.50 198 PHE A O 1
ATOM 1573 N N . ILE A 1 199 ? -0.333 -4.887 1.173 1.00 86.06 199 ILE A N 1
ATOM 1574 C CA . ILE A 1 199 ? 0.103 -4.175 -0.008 1.00 86.06 199 ILE A CA 1
ATOM 1575 C C . ILE A 1 199 ? -0.955 -3.132 -0.410 1.00 86.06 199 ILE A C 1
ATOM 1577 O O . ILE A 1 199 ? -2.148 -3.302 -0.181 1.00 86.06 199 ILE A O 1
ATOM 1581 N N . SER A 1 200 ? -0.508 -2.016 -0.979 1.00 89.94 200 SER A N 1
ATOM 1582 C CA . SER A 1 200 ? -1.364 -0.902 -1.400 1.00 89.94 200 SER A CA 1
ATOM 1583 C C . SER A 1 200 ? -0.981 -0.432 -2.798 1.00 89.94 200 SER A C 1
ATOM 1585 O O . SER A 1 200 ? 0.195 -0.479 -3.179 1.00 89.94 200 SER A O 1
ATOM 1587 N N . ASP A 1 201 ? -1.956 0.089 -3.548 1.00 90.56 201 ASP A N 1
ATOM 1588 C CA . ASP A 1 201 ? -1.732 0.552 -4.924 1.00 90.56 201 ASP A CA 1
ATOM 1589 C C . ASP A 1 201 ? -0.710 1.698 -5.013 1.00 90.56 201 ASP A C 1
ATOM 1591 O O . ASP A 1 201 ? -0.018 1.844 -6.023 1.00 90.56 201 ASP A O 1
ATOM 1595 N N . ARG A 1 202 ? -0.522 2.472 -3.934 1.00 88.75 202 ARG A N 1
ATOM 1596 C CA . ARG A 1 202 ? 0.485 3.549 -3.868 1.00 88.75 202 ARG A CA 1
ATOM 1597 C C . ARG A 1 202 ? 1.920 3.071 -4.123 1.00 88.75 202 ARG A C 1
ATOM 1599 O O . ARG A 1 202 ? 2.741 3.856 -4.589 1.00 88.75 202 ARG A O 1
ATOM 1606 N N . ILE A 1 203 ? 2.235 1.796 -3.871 1.00 90.38 203 ILE A N 1
ATOM 1607 C CA . ILE A 1 203 ? 3.583 1.245 -4.098 1.00 90.38 203 ILE A CA 1
ATOM 1608 C C . ILE A 1 203 ? 3.868 1.084 -5.604 1.00 90.38 203 ILE A C 1
ATOM 1610 O O . ILE A 1 203 ? 5.016 1.167 -6.043 1.00 90.38 203 ILE A O 1
ATOM 1614 N N . VAL A 1 204 ? 2.827 0.938 -6.431 1.00 92.50 204 VAL A N 1
ATOM 1615 C CA . VAL A 1 204 ? 2.961 0.762 -7.886 1.00 92.50 204 VAL A CA 1
ATOM 1616 C C . VAL A 1 204 ? 3.448 2.040 -8.578 1.00 92.50 204 VAL A C 1
ATOM 1618 O O . VAL A 1 204 ? 4.103 1.952 -9.618 1.00 92.50 204 VAL A O 1
ATOM 1621 N N . VAL A 1 205 ? 3.219 3.219 -7.987 1.00 90.81 205 VAL A N 1
ATOM 1622 C CA . VAL A 1 205 ? 3.535 4.533 -8.583 1.00 90.81 205 VAL A CA 1
ATOM 1623 C C . VAL A 1 205 ? 5.006 4.657 -8.994 1.00 90.81 205 VAL A C 1
ATOM 1625 O O . VAL A 1 205 ? 5.318 5.157 -10.076 1.00 90.81 205 VAL A O 1
ATOM 1628 N N . ALA A 1 206 ? 5.933 4.169 -8.167 1.00 91.94 206 ALA A N 1
ATOM 1629 C CA . ALA A 1 206 ? 7.353 4.201 -8.512 1.00 91.94 206 ALA A CA 1
ATOM 1630 C C . ALA A 1 206 ? 7.652 3.285 -9.712 1.00 91.94 206 ALA A C 1
ATOM 1632 O O . ALA A 1 206 ? 8.323 3.682 -10.664 1.00 91.94 206 ALA A O 1
ATOM 1633 N N . SER A 1 207 ? 7.093 2.075 -9.720 1.00 94.50 207 SER A N 1
ATOM 1634 C CA . SER A 1 207 ? 7.296 1.111 -10.804 1.00 94.50 207 SER A CA 1
ATOM 1635 C C . SER A 1 207 ? 6.684 1.555 -12.146 1.00 94.50 207 SER A C 1
ATOM 1637 O O . SER A 1 207 ? 7.257 1.256 -13.199 1.00 94.50 207 SER A O 1
ATOM 1639 N N . SER A 1 208 ? 5.597 2.342 -12.147 1.00 92.88 208 SER A N 1
ATOM 1640 C CA . SER A 1 208 ? 4.962 2.855 -13.375 1.00 92.88 208 SER A CA 1
ATOM 1641 C C . SER A 1 208 ? 5.807 3.894 -14.122 1.00 92.88 208 SER A C 1
ATOM 1643 O O . SER A 1 208 ? 5.587 4.126 -15.316 1.00 92.88 208 SER A O 1
ATOM 1645 N N . VAL A 1 209 ? 6.827 4.473 -13.472 1.00 92.44 209 VAL A N 1
ATOM 1646 C CA . VAL A 1 209 ? 7.851 5.291 -14.150 1.00 92.44 209 VAL A CA 1
ATOM 1647 C C . VAL A 1 209 ? 8.544 4.466 -15.234 1.00 92.44 209 VAL A C 1
ATOM 1649 O O . VAL A 1 209 ? 8.746 4.939 -16.352 1.00 92.44 209 VAL A O 1
ATOM 1652 N N . SER A 1 210 ? 8.847 3.201 -14.939 1.00 93.25 210 SER A N 1
ATOM 1653 C CA . SER A 1 210 ? 9.507 2.306 -15.888 1.00 93.25 210 SER A CA 1
ATOM 1654 C C . SER A 1 210 ? 8.665 2.035 -17.131 1.00 93.25 210 SER A C 1
ATOM 1656 O O . SER A 1 210 ? 9.179 2.047 -18.248 1.00 93.25 210 SER A O 1
ATOM 1658 N N . VAL A 1 211 ? 7.361 1.843 -16.937 1.00 91.25 211 VAL A N 1
ATOM 1659 C CA . VAL A 1 211 ? 6.406 1.586 -18.014 1.00 91.25 211 VAL A CA 1
ATOM 1660 C C . VAL A 1 211 ? 6.227 2.839 -18.861 1.00 91.25 211 VAL A C 1
ATOM 1662 O O . VAL A 1 211 ? 6.271 2.759 -20.085 1.00 91.25 211 VAL A O 1
ATOM 1665 N N . SER A 1 212 ? 6.141 4.011 -18.232 1.00 91.62 212 SER A N 1
ATOM 1666 C CA . SER A 1 212 ? 6.092 5.298 -18.936 1.00 91.62 212 SER A CA 1
ATOM 1667 C C . SER A 1 212 ? 7.315 5.509 -19.836 1.00 91.62 212 SER A C 1
ATOM 1669 O O . SER A 1 212 ? 7.173 5.909 -20.993 1.00 91.62 212 SER A O 1
ATOM 1671 N N . LEU A 1 213 ? 8.516 5.182 -19.342 1.00 91.00 213 LEU A N 1
ATOM 1672 C CA . LEU A 1 213 ? 9.750 5.254 -20.128 1.00 91.00 213 LEU A CA 1
ATOM 1673 C C . LEU A 1 213 ? 9.742 4.271 -21.307 1.00 91.00 213 LEU A C 1
ATOM 1675 O O . LEU A 1 213 ? 10.141 4.647 -22.409 1.00 91.00 213 LEU A O 1
ATOM 1679 N N . TRP A 1 214 ? 9.258 3.041 -21.109 1.00 90.19 214 TRP A N 1
ATOM 1680 C CA . TRP A 1 214 ? 9.128 2.052 -22.184 1.00 90.19 214 TRP A CA 1
ATOM 1681 C C . TRP A 1 214 ? 8.120 2.457 -23.251 1.00 90.19 214 TRP A C 1
ATOM 1683 O O . TRP A 1 214 ? 8.432 2.363 -24.436 1.00 90.19 214 TRP A O 1
ATOM 1693 N N . ILE A 1 215 ? 6.940 2.933 -22.851 1.00 89.31 215 ILE A N 1
ATOM 1694 C CA . ILE A 1 215 ? 5.915 3.419 -23.779 1.00 89.31 215 ILE A CA 1
ATOM 1695 C C . ILE A 1 215 ? 6.468 4.604 -24.575 1.00 89.31 215 ILE A C 1
ATOM 1697 O O . ILE A 1 215 ? 6.369 4.617 -25.800 1.00 89.31 215 ILE A O 1
ATOM 1701 N N . GLY A 1 216 ? 7.124 5.560 -23.910 1.00 89.56 216 GLY A N 1
ATOM 1702 C CA . GLY A 1 216 ? 7.768 6.692 -24.577 1.00 89.56 216 GLY A CA 1
ATOM 1703 C C . GLY A 1 216 ? 8.851 6.259 -25.570 1.00 89.56 216 GLY A C 1
ATOM 1704 O O . GLY A 1 216 ? 8.898 6.761 -26.693 1.00 89.56 216 GLY A O 1
ATOM 1705 N N . LEU A 1 217 ? 9.685 5.284 -25.197 1.00 88.69 217 LEU A N 1
ATOM 1706 C CA . LEU A 1 217 ? 10.718 4.728 -26.070 1.00 88.69 217 LEU A CA 1
ATOM 1707 C C . LEU A 1 217 ? 10.112 3.997 -27.277 1.00 88.69 217 LEU A C 1
ATOM 1709 O O . LEU A 1 217 ? 10.575 4.187 -28.401 1.00 88.69 217 LEU A O 1
ATOM 1713 N N . ALA A 1 218 ? 9.068 3.196 -27.063 1.00 87.50 218 ALA A N 1
ATOM 1714 C CA . ALA A 1 218 ? 8.352 2.492 -28.121 1.00 87.50 218 ALA A CA 1
ATOM 1715 C C . ALA A 1 218 ? 7.708 3.477 -29.107 1.00 87.50 218 ALA A C 1
ATOM 1717 O O . ALA A 1 218 ? 7.904 3.346 -30.315 1.00 87.50 218 ALA A O 1
ATOM 1718 N N . LEU A 1 219 ? 7.025 4.510 -28.601 1.00 86.25 219 LEU A N 1
ATOM 1719 C CA . LEU A 1 219 ? 6.452 5.584 -29.415 1.00 86.25 219 LEU A CA 1
ATOM 1720 C C . LEU A 1 219 ? 7.535 6.343 -30.192 1.00 86.25 219 LEU A C 1
ATOM 1722 O O . LEU A 1 219 ? 7.353 6.618 -31.376 1.00 86.25 219 LEU A O 1
ATOM 1726 N N . HIS A 1 220 ? 8.682 6.632 -29.571 1.00 86.81 220 HIS A N 1
ATOM 1727 C CA . HIS A 1 220 ? 9.806 7.286 -30.239 1.00 86.81 220 HIS A CA 1
ATOM 1728 C C . HIS A 1 220 ? 10.386 6.433 -31.375 1.00 86.81 220 HIS A C 1
ATOM 1730 O O . HIS A 1 220 ? 10.573 6.933 -32.487 1.00 86.81 220 HIS A O 1
ATOM 1736 N N . TYR A 1 221 ? 10.652 5.147 -31.127 1.00 85.75 221 TYR A N 1
ATOM 1737 C CA . TYR A 1 221 ? 11.137 4.231 -32.163 1.00 85.75 221 TYR A CA 1
ATOM 1738 C C . TYR A 1 221 ? 10.137 4.100 -33.303 1.00 85.75 221 TYR A C 1
ATOM 1740 O O . TYR A 1 221 ? 10.521 4.132 -34.469 1.00 85.75 221 TYR A O 1
ATOM 1748 N N . TRP A 1 222 ? 8.856 3.995 -32.974 1.00 83.12 222 TRP A N 1
ATOM 1749 C CA . TRP A 1 222 ? 7.801 3.887 -33.963 1.00 83.12 222 TRP A CA 1
ATOM 1750 C C . TRP A 1 222 ? 7.646 5.158 -34.807 1.00 83.12 222 TRP A C 1
ATOM 1752 O O . TRP A 1 222 ? 7.501 5.062 -36.024 1.00 83.12 222 TRP A O 1
ATOM 1762 N N . ALA A 1 223 ? 7.773 6.341 -34.199 1.00 82.62 223 ALA A N 1
ATOM 1763 C CA . ALA A 1 223 ? 7.714 7.626 -34.896 1.00 82.62 223 ALA A CA 1
ATOM 1764 C C . ALA A 1 223 ? 8.942 7.895 -35.786 1.00 82.62 223 ALA A C 1
ATOM 1766 O O . ALA A 1 223 ? 8.816 8.518 -36.837 1.00 82.62 223 ALA A O 1
ATOM 1767 N N . THR A 1 224 ? 10.132 7.442 -35.377 1.00 83.50 224 THR A N 1
ATOM 1768 C CA . THR A 1 224 ? 11.396 7.743 -36.081 1.00 83.50 224 THR A CA 1
ATOM 1769 C C . THR A 1 224 ? 11.826 6.676 -37.081 1.00 83.50 224 THR A C 1
ATOM 1771 O O . THR A 1 224 ? 12.473 7.003 -38.072 1.00 83.50 224 THR A O 1
ATOM 1774 N N . ARG A 1 225 ? 11.485 5.405 -36.840 1.00 77.44 225 ARG A N 1
ATOM 1775 C CA . ARG A 1 225 ? 11.844 4.263 -37.702 1.00 77.44 225 ARG A CA 1
ATOM 1776 C C . ARG A 1 225 ? 10.643 3.624 -38.401 1.00 77.44 225 ARG A C 1
ATOM 1778 O O . ARG A 1 225 ? 10.803 2.593 -39.051 1.00 77.44 225 ARG A O 1
ATOM 1785 N N . GLY A 1 226 ? 9.451 4.201 -38.242 1.00 60.28 226 GLY A N 1
ATOM 1786 C CA . GLY A 1 226 ? 8.212 3.706 -38.830 1.00 60.28 226 GLY A CA 1
ATOM 1787 C C . GLY A 1 226 ? 8.341 3.475 -40.335 1.00 60.28 226 GLY A C 1
ATOM 1788 O O . GLY A 1 226 ? 8.789 4.346 -41.075 1.00 60.28 226 GLY A O 1
ATOM 1789 N N . VAL A 1 227 ? 7.958 2.269 -40.755 1.00 56.50 227 VAL A N 1
ATOM 1790 C CA . VAL A 1 227 ? 8.075 1.709 -42.106 1.00 56.50 227 VAL A CA 1
ATOM 1791 C C . VAL A 1 227 ? 7.696 2.737 -43.183 1.00 56.50 227 VAL A C 1
ATOM 1793 O O . VAL A 1 227 ? 6.540 3.139 -43.283 1.00 56.50 227 VAL A O 1
ATOM 1796 N N . HIS A 1 228 ? 8.651 3.104 -44.042 1.00 57.56 228 HIS A N 1
ATOM 1797 C CA . HIS A 1 228 ? 8.462 4.006 -45.192 1.00 57.56 228 HIS A CA 1
ATOM 1798 C C . HIS A 1 228 ? 7.442 3.511 -46.246 1.00 57.56 228 HIS A C 1
ATOM 1800 O O . HIS A 1 228 ? 7.246 4.178 -47.257 1.00 57.56 228 HIS A O 1
ATOM 1806 N N . MET A 1 229 ? 6.808 2.347 -46.057 1.00 53.78 229 MET A N 1
ATOM 1807 C CA . MET A 1 229 ? 6.058 1.654 -47.113 1.00 53.78 229 MET A CA 1
ATOM 1808 C C . MET A 1 229 ? 4.561 1.991 -47.193 1.00 53.78 229 MET A C 1
ATOM 1810 O O . MET A 1 229 ? 3.933 1.601 -48.169 1.00 53.78 229 MET A O 1
ATOM 1814 N N . LEU A 1 230 ? 3.975 2.729 -46.242 1.00 54.88 230 LEU A N 1
ATOM 1815 C CA . LEU A 1 230 ? 2.558 3.142 -46.278 1.00 54.88 230 LEU A CA 1
ATOM 1816 C C . LEU A 1 230 ? 2.388 4.571 -45.722 1.00 54.88 230 LEU A C 1
ATOM 1818 O O . LEU A 1 230 ? 3.219 4.998 -44.915 1.00 54.88 230 LEU A O 1
ATOM 1822 N N . PRO A 1 231 ? 1.313 5.315 -46.072 1.00 61.09 231 PRO A N 1
ATOM 1823 C CA . PRO A 1 231 ? 0.942 6.577 -45.425 1.00 61.09 231 PRO A CA 1
ATOM 1824 C C . PRO A 1 231 ? 0.430 6.300 -43.998 1.00 61.09 231 PRO A C 1
ATOM 1826 O O . PRO A 1 231 ? -0.725 6.530 -43.661 1.00 61.09 231 PRO A O 1
ATOM 1829 N N . ALA A 1 232 ? 1.304 5.760 -43.150 1.00 66.00 232 ALA A N 1
ATOM 1830 C CA . ALA A 1 232 ? 1.011 5.310 -41.798 1.00 66.00 232 ALA A CA 1
ATOM 1831 C C . ALA A 1 232 ? 0.998 6.461 -40.785 1.00 66.00 232 ALA A C 1
ATOM 1833 O O . ALA A 1 232 ? 0.597 6.248 -39.650 1.00 66.00 232 ALA A O 1
ATOM 1834 N N . LYS A 1 233 ? 1.388 7.683 -41.174 1.00 79.69 233 LYS A N 1
ATOM 1835 C CA . LYS A 1 233 ? 1.403 8.865 -40.295 1.00 79.69 233 LYS A CA 1
ATOM 1836 C C . LYS A 1 233 ? 0.048 9.179 -39.632 1.00 79.69 233 LYS A C 1
ATOM 1838 O O . LYS A 1 233 ? 0.043 9.355 -38.419 1.00 79.69 233 LYS A O 1
ATOM 1843 N N . PRO A 1 234 ? -1.100 9.220 -40.343 1.00 84.81 234 PRO A N 1
ATOM 1844 C CA . PRO A 1 234 ? -2.393 9.453 -39.696 1.00 84.81 234 PRO A CA 1
ATOM 1845 C C . PRO A 1 234 ? -2.773 8.334 -38.719 1.00 84.81 234 PRO A C 1
ATOM 1847 O O . PRO A 1 234 ? -3.190 8.628 -37.604 1.00 84.81 234 PRO A O 1
ATOM 1850 N N . LEU A 1 235 ? -2.565 7.062 -39.088 1.00 83.88 235 LEU A N 1
ATOM 1851 C CA . LEU A 1 235 ? -2.790 5.931 -38.180 1.00 83.88 235 LEU A CA 1
ATOM 1852 C C . LEU A 1 235 ? -1.847 5.997 -36.970 1.00 83.88 235 LEU A C 1
ATOM 1854 O O . LEU A 1 235 ? -2.243 5.680 -35.851 1.00 83.88 235 LEU A O 1
ATOM 1858 N N . GLN A 1 236 ? -0.615 6.465 -37.187 1.00 83.19 236 GLN A N 1
ATOM 1859 C CA . GLN A 1 236 ? 0.376 6.642 -36.141 1.00 83.19 236 GLN A CA 1
ATOM 1860 C C . GLN A 1 236 ? -0.064 7.671 -35.104 1.00 83.19 236 GLN A C 1
ATOM 1862 O O . GLN A 1 236 ? -0.109 7.391 -33.906 1.00 83.19 236 GLN A O 1
ATOM 1867 N N . CYS A 1 237 ? -0.457 8.849 -35.587 1.00 87.06 237 CYS A N 1
ATOM 1868 C CA . CYS A 1 237 ? -1.024 9.903 -34.762 1.00 87.06 237 CYS A CA 1
ATOM 1869 C C . CYS A 1 237 ? -2.295 9.435 -34.045 1.00 87.06 237 CYS A C 1
ATOM 1871 O O . CYS A 1 237 ? -2.456 9.741 -32.868 1.00 87.06 237 CYS A O 1
ATOM 1873 N N . LEU A 1 238 ? -3.159 8.663 -34.714 1.00 89.88 238 LEU A N 1
ATOM 1874 C CA . LEU A 1 238 ? -4.392 8.149 -34.123 1.00 89.88 238 LEU A CA 1
ATOM 1875 C C . LEU A 1 238 ? -4.120 7.197 -32.954 1.00 89.88 238 LEU A C 1
ATOM 1877 O O . LEU A 1 238 ? -4.705 7.385 -31.893 1.00 89.88 238 LEU A O 1
ATOM 1881 N N . LEU A 1 239 ? -3.224 6.211 -33.096 1.00 87.19 239 LEU A N 1
ATOM 1882 C CA . LEU A 1 239 ? -2.930 5.294 -31.984 1.00 87.19 239 LEU A CA 1
ATOM 1883 C C . LEU A 1 239 ? -2.167 5.996 -30.855 1.00 87.19 239 LEU A C 1
ATOM 1885 O O . LEU A 1 239 ? -2.388 5.671 -29.690 1.00 87.19 239 LEU A O 1
ATOM 1889 N N . ALA A 1 240 ? -1.298 6.964 -31.166 1.00 88.06 240 ALA A N 1
ATOM 1890 C CA . ALA A 1 240 ? -0.626 7.771 -30.147 1.00 88.06 240 ALA A CA 1
ATOM 1891 C C . ALA A 1 240 ? -1.635 8.622 -29.357 1.00 88.06 240 ALA A C 1
ATOM 1893 O O . ALA A 1 240 ? -1.615 8.612 -28.127 1.00 88.06 240 ALA A O 1
ATOM 1894 N N . ALA A 1 241 ? -2.557 9.296 -30.052 1.00 91.69 241 ALA A N 1
ATOM 1895 C CA . ALA A 1 241 ? -3.643 10.053 -29.438 1.00 91.69 241 ALA A CA 1
ATOM 1896 C C . ALA A 1 241 ? -4.576 9.146 -28.624 1.00 91.69 241 ALA A C 1
ATOM 1898 O O . ALA A 1 241 ? -4.943 9.497 -27.507 1.00 91.69 241 ALA A O 1
ATOM 1899 N N . TRP A 1 242 ? -4.902 7.957 -29.138 1.00 92.62 242 TRP A N 1
ATOM 1900 C CA . TRP A 1 242 ? -5.691 6.957 -28.421 1.00 92.62 242 TRP A CA 1
ATOM 1901 C C . TRP A 1 242 ? -4.982 6.479 -27.150 1.00 92.62 242 TRP A C 1
ATOM 1903 O O . TRP A 1 242 ? -5.577 6.494 -26.078 1.00 92.62 242 TRP A O 1
ATOM 1913 N N . THR A 1 243 ? -3.692 6.143 -27.237 1.00 88.88 243 THR A N 1
ATOM 1914 C CA . THR A 1 243 ? -2.877 5.738 -26.078 1.00 88.88 243 THR A CA 1
ATOM 1915 C C . THR A 1 243 ? -2.854 6.840 -25.026 1.00 88.88 243 THR A C 1
ATOM 1917 O O . THR A 1 243 ? -3.084 6.579 -23.848 1.00 88.88 243 THR A O 1
ATOM 1920 N N . PHE A 1 244 ? -2.635 8.088 -25.450 1.00 91.44 244 PHE A N 1
ATOM 1921 C CA . PHE A 1 244 ? -2.669 9.239 -24.557 1.00 91.44 244 PHE A CA 1
ATOM 1922 C C . PHE A 1 244 ? -4.045 9.419 -23.908 1.00 91.44 244 PHE A C 1
ATOM 1924 O O . PHE A 1 244 ? -4.112 9.593 -22.696 1.00 91.44 244 PHE A O 1
ATOM 1931 N N . ALA A 1 245 ? -5.135 9.321 -24.674 1.00 94.19 245 ALA A N 1
ATOM 1932 C CA . ALA A 1 245 ? -6.495 9.448 -24.158 1.00 94.19 245 ALA A CA 1
ATOM 1933 C C . ALA A 1 245 ? -6.830 8.352 -23.132 1.00 94.19 245 ALA A C 1
ATOM 1935 O O . ALA A 1 245 ? -7.397 8.655 -22.083 1.00 94.19 245 ALA A O 1
ATOM 1936 N N . VAL A 1 246 ? -6.430 7.101 -23.385 1.00 91.50 246 VAL A N 1
ATOM 1937 C CA . VAL A 1 246 ? -6.613 5.982 -22.445 1.00 91.50 246 VAL A CA 1
ATOM 1938 C C . VAL A 1 246 ? -5.803 6.205 -21.167 1.00 91.50 246 VAL A C 1
ATOM 1940 O O . VAL A 1 246 ? -6.347 6.074 -20.070 1.00 91.50 246 VAL A O 1
ATOM 1943 N N . CYS A 1 247 ? -4.525 6.577 -21.283 1.00 90.25 247 CYS A N 1
ATOM 1944 C CA . CYS A 1 247 ? -3.686 6.880 -20.123 1.00 90.25 247 CYS A CA 1
ATOM 1945 C C . CYS A 1 247 ? -4.241 8.064 -19.320 1.00 90.25 247 CYS A C 1
ATOM 1947 O O . CYS A 1 247 ? -4.343 7.973 -18.100 1.00 90.25 247 CYS A O 1
ATOM 1949 N N . TYR A 1 248 ? -4.641 9.144 -19.994 1.00 93.38 248 TYR A N 1
ATOM 1950 C CA . TYR A 1 248 ? -5.225 10.325 -19.363 1.00 93.38 248 TYR A CA 1
ATOM 1951 C C . TYR A 1 248 ? -6.522 9.988 -18.633 1.00 93.38 248 TYR A C 1
ATOM 1953 O O . TYR A 1 248 ? -6.658 10.329 -17.464 1.00 93.38 248 TYR A O 1
ATOM 1961 N N . SER A 1 249 ? -7.444 9.272 -19.285 1.00 93.81 249 SER A N 1
ATOM 1962 C CA . SER A 1 249 ? -8.705 8.847 -18.673 1.00 93.81 249 SER A CA 1
ATOM 1963 C C . SER A 1 249 ? -8.457 8.028 -17.407 1.00 93.81 249 SER A C 1
ATOM 1965 O O . SER A 1 249 ? -9.034 8.329 -16.368 1.00 93.81 249 SER A O 1
ATOM 1967 N N . ARG A 1 250 ? -7.535 7.058 -17.454 1.00 89.88 250 ARG A N 1
ATOM 1968 C CA . ARG A 1 250 ? -7.184 6.241 -16.283 1.00 89.88 250 ARG A CA 1
ATOM 1969 C C . ARG A 1 250 ? -6.573 7.059 -15.154 1.00 89.88 250 ARG A C 1
ATOM 1971 O O . ARG A 1 250 ? -6.987 6.900 -14.009 1.00 89.88 250 ARG A O 1
ATOM 1978 N N . VAL A 1 251 ? -5.604 7.922 -15.464 1.00 89.69 251 VAL A N 1
ATOM 1979 C CA . VAL A 1 251 ? -4.978 8.800 -14.466 1.00 89.69 251 VAL A CA 1
ATOM 1980 C C . VAL A 1 251 ? -6.027 9.716 -13.852 1.00 89.69 251 VAL A C 1
ATOM 1982 O O . VAL A 1 251 ? -6.087 9.810 -12.636 1.00 89.69 251 VAL A O 1
ATOM 1985 N N . HIS A 1 252 ? -6.893 10.321 -14.663 1.00 93.62 252 HIS A N 1
ATOM 1986 C CA . HIS A 1 252 ? -7.948 11.205 -14.186 1.00 93.62 252 HIS A CA 1
ATOM 1987 C C . HIS A 1 252 ? -8.920 10.488 -13.242 1.00 93.62 252 HIS A C 1
ATOM 1989 O O . HIS A 1 252 ? -9.134 10.965 -12.131 1.00 93.62 252 HIS A O 1
ATOM 1995 N N . THR A 1 253 ? -9.443 9.317 -13.628 1.00 92.31 253 THR A N 1
ATOM 1996 C CA . THR A 1 253 ? -10.315 8.511 -12.757 1.00 92.31 253 THR A CA 1
ATOM 1997 C C . THR A 1 253 ? -9.620 8.158 -11.445 1.00 92.31 253 THR A C 1
ATOM 1999 O O . THR A 1 253 ? -10.216 8.307 -10.383 1.00 92.31 253 THR A O 1
ATOM 2002 N N . ARG A 1 254 ? -8.345 7.752 -11.490 1.00 90.94 254 ARG A N 1
ATOM 2003 C CA . ARG A 1 254 ? -7.580 7.450 -10.273 1.00 90.94 254 ARG A CA 1
ATOM 2004 C C . ARG A 1 254 ? -7.380 8.694 -9.418 1.00 90.94 254 ARG A C 1
ATOM 2006 O O . ARG A 1 254 ? -7.589 8.631 -8.219 1.00 90.94 254 ARG A O 1
ATOM 2013 N N . THR A 1 255 ? -7.028 9.834 -10.004 1.00 91.94 255 THR A N 1
ATOM 2014 C CA . THR A 1 255 ? -6.879 11.088 -9.256 1.00 91.94 255 THR A CA 1
ATOM 2015 C C . THR A 1 255 ? -8.173 11.479 -8.550 1.00 91.94 255 THR A C 1
ATOM 2017 O O . THR A 1 255 ? -8.102 11.897 -7.401 1.00 91.94 255 THR A O 1
ATOM 2020 N N . LEU A 1 256 ? -9.335 11.294 -9.186 1.00 94.75 256 LEU A N 1
ATOM 2021 C CA . LEU A 1 256 ? -10.626 11.542 -8.542 1.00 94.75 256 LEU A CA 1
ATOM 2022 C C . LEU A 1 256 ? -10.853 10.623 -7.335 1.00 94.75 256 LEU A C 1
ATOM 2024 O O . LEU A 1 256 ? -11.267 11.115 -6.297 1.00 94.75 256 LEU A O 1
ATOM 2028 N N . GLN A 1 257 ? -10.504 9.336 -7.434 1.00 94.06 257 GLN A N 1
ATOM 2029 C CA . GLN A 1 257 ? -10.595 8.382 -6.316 1.00 94.06 257 GLN A CA 1
ATOM 2030 C C . GLN A 1 257 ? -9.636 8.700 -5.153 1.00 94.06 257 GLN A C 1
ATOM 2032 O O . GLN A 1 257 ? -9.854 8.240 -4.043 1.00 94.06 257 GLN A O 1
ATOM 2037 N N . TRP A 1 258 ? -8.557 9.452 -5.391 1.00 92.25 258 TRP A N 1
ATOM 2038 C CA . TRP A 1 258 ? -7.607 9.882 -4.352 1.00 92.25 258 TRP A CA 1
ATOM 2039 C C . TRP A 1 258 ? -7.884 11.291 -3.816 1.00 92.25 258 TRP A C 1
ATOM 2041 O O . TRP A 1 258 ? -7.157 11.758 -2.938 1.00 92.25 258 TRP A O 1
ATOM 2051 N N . MET A 1 259 ? -8.865 12.002 -4.374 1.00 93.31 259 MET A N 1
ATOM 2052 C CA . MET A 1 259 ? -9.050 13.429 -4.115 1.00 93.31 259 MET A CA 1
ATOM 2053 C C . MET A 1 259 ? -9.611 13.702 -2.718 1.00 93.31 259 MET A C 1
ATOM 2055 O O . MET A 1 259 ? -9.275 14.720 -2.114 1.00 93.31 259 MET A O 1
ATOM 2059 N N . ASP A 1 260 ? -10.438 12.797 -2.202 1.00 95.25 260 ASP A N 1
ATOM 2060 C CA . ASP A 1 260 ? -11.066 12.913 -0.894 1.00 95.25 260 ASP A CA 1
ATOM 2061 C C . ASP A 1 260 ? -11.169 11.547 -0.203 1.00 95.25 260 ASP A C 1
ATOM 2063 O O . ASP A 1 260 ? -11.084 10.492 -0.830 1.00 95.25 260 ASP A O 1
ATOM 2067 N N . SER A 1 261 ? -11.323 11.560 1.121 1.00 94.19 261 SER A N 1
ATOM 2068 C CA . SER A 1 261 ? -11.366 10.332 1.917 1.00 94.19 261 SER A CA 1
ATOM 2069 C C . SER A 1 261 ? -12.582 9.456 1.608 1.00 94.19 261 SER A C 1
ATOM 2071 O O . SER A 1 261 ? -12.489 8.245 1.771 1.00 94.19 261 SER A O 1
ATOM 2073 N N . ILE A 1 262 ? -13.704 10.034 1.168 1.00 96.56 262 ILE A N 1
ATOM 2074 C CA . ILE A 1 262 ? -14.937 9.285 0.908 1.00 96.56 262 ILE A CA 1
ATOM 2075 C C . ILE A 1 262 ? -14.779 8.507 -0.394 1.00 96.56 262 ILE A C 1
ATOM 2077 O O . ILE A 1 262 ? -14.890 7.286 -0.369 1.00 96.56 262 ILE A O 1
ATOM 2081 N N . SER A 1 263 ? -14.409 9.172 -1.492 1.00 96.38 263 SER A N 1
ATOM 2082 C CA . SER A 1 263 ? -14.159 8.507 -2.778 1.00 96.38 263 SER A CA 1
ATOM 2083 C C . SER A 1 263 ? -13.042 7.462 -2.686 1.00 96.38 263 SER A C 1
ATOM 2085 O O . SER A 1 263 ? -13.127 6.396 -3.307 1.00 96.38 263 SER A O 1
ATOM 2087 N N . LEU A 1 264 ? -12.027 7.709 -1.851 1.00 95.69 264 LEU A N 1
ATOM 2088 C CA . LEU A 1 264 ? -10.956 6.755 -1.566 1.00 95.69 264 LEU A CA 1
ATOM 2089 C C . LEU A 1 264 ? -11.474 5.502 -0.852 1.00 95.69 264 LEU A C 1
ATOM 2091 O O . LEU A 1 264 ? -11.124 4.385 -1.241 1.00 95.69 264 LEU A O 1
ATOM 2095 N N . LEU A 1 265 ? -12.304 5.666 0.180 1.00 96.69 265 LEU A N 1
ATOM 2096 C CA . LEU A 1 265 ? -12.875 4.551 0.938 1.00 96.69 265 LEU A CA 1
ATOM 2097 C C . LEU A 1 265 ? -13.927 3.792 0.123 1.00 96.69 265 LEU A C 1
ATOM 2099 O O . LEU A 1 265 ? -13.889 2.565 0.101 1.00 96.69 265 LEU A O 1
ATOM 2103 N N . GLU A 1 266 ? -14.813 4.494 -0.584 1.00 96.88 266 GLU A N 1
ATOM 2104 C CA . GLU A 1 266 ? -15.836 3.901 -1.454 1.00 96.88 266 GLU A CA 1
ATOM 2105 C C . GLU A 1 266 ? -15.195 3.035 -2.535 1.00 96.88 266 GLU A C 1
ATOM 2107 O O . GLU A 1 266 ? -15.493 1.849 -2.626 1.00 96.88 266 GLU A O 1
ATOM 2112 N N . SER A 1 267 ? -14.234 3.579 -3.284 1.00 95.56 267 SER A N 1
ATOM 2113 C CA . SER A 1 267 ? -13.542 2.820 -4.334 1.00 95.56 267 SER A CA 1
ATOM 2114 C C . SER A 1 267 ? -12.758 1.619 -3.792 1.00 95.56 267 SER A C 1
ATOM 2116 O O . SER A 1 267 ? -12.638 0.587 -4.458 1.00 95.56 267 SER A O 1
ATOM 2118 N N . SER A 1 268 ? -12.270 1.720 -2.555 1.00 95.25 268 SER A N 1
ATOM 2119 C CA . SER A 1 268 ? -11.612 0.606 -1.877 1.00 95.25 268 SER A CA 1
ATOM 2120 C C . SER A 1 268 ? -12.607 -0.468 -1.450 1.00 95.25 268 SER A C 1
ATOM 2122 O O . SER A 1 268 ? -12.304 -1.644 -1.603 1.00 95.25 268 SER A O 1
ATOM 2124 N N . LEU A 1 269 ? -13.803 -0.102 -0.980 1.00 96.69 269 LEU A N 1
ATOM 2125 C CA . LEU A 1 269 ? -14.873 -1.048 -0.644 1.00 96.69 269 LEU A CA 1
ATOM 2126 C C . LEU A 1 269 ? -15.531 -1.665 -1.889 1.00 96.69 269 LEU A C 1
ATOM 2128 O O . LEU A 1 269 ? -15.954 -2.816 -1.834 1.00 96.69 269 LEU A O 1
ATOM 2132 N N . GLU A 1 270 ? -15.565 -0.957 -3.020 1.00 95.81 270 GLU A N 1
ATOM 2133 C CA . GLU A 1 270 ? -15.980 -1.520 -4.314 1.00 95.81 270 GLU A CA 1
ATOM 2134 C C . GLU A 1 270 ? -15.056 -2.665 -4.746 1.00 95.81 270 GLU A C 1
ATOM 2136 O O . GLU A 1 270 ? -15.514 -3.708 -5.210 1.00 95.81 270 GLU A O 1
ATOM 2141 N N . THR A 1 271 ? -13.747 -2.478 -4.568 1.00 94.19 271 THR A N 1
ATOM 2142 C CA . THR A 1 271 ? -12.726 -3.484 -4.891 1.00 94.19 271 THR A CA 1
ATOM 2143 C C . THR A 1 271 ? -12.631 -4.573 -3.821 1.00 94.19 271 THR A C 1
ATOM 2145 O O . THR A 1 271 ? -12.427 -5.748 -4.123 1.00 94.19 271 THR A O 1
ATOM 2148 N N . CYS A 1 272 ? -12.779 -4.184 -2.559 1.00 95.25 272 CYS A N 1
ATOM 2149 C CA . CYS A 1 272 ? -12.588 -5.014 -1.381 1.00 95.25 272 CYS A CA 1
ATOM 2150 C C . CYS A 1 272 ? -13.759 -4.870 -0.402 1.00 95.25 272 CYS A C 1
ATOM 2152 O O . CYS A 1 272 ? -13.608 -4.265 0.664 1.00 95.25 272 CYS A O 1
ATOM 2154 N N . PRO A 1 273 ? -14.914 -5.488 -0.694 1.00 95.81 273 PRO A N 1
ATOM 2155 C CA . PRO A 1 273 ? -16.096 -5.371 0.159 1.00 95.81 273 PRO A CA 1
ATOM 2156 C C . PRO A 1 273 ? -15.931 -6.061 1.520 1.00 95.81 273 PRO A C 1
ATOM 2158 O O . PRO A 1 273 ? -16.739 -5.862 2.414 1.00 95.81 273 PRO A O 1
ATOM 2161 N N . ARG A 1 274 ? -14.893 -6.889 1.696 1.00 94.62 274 ARG A N 1
ATOM 2162 C CA . ARG A 1 274 ? -14.565 -7.555 2.966 1.00 94.62 274 ARG A CA 1
ATOM 2163 C C . ARG A 1 274 ? -13.413 -6.876 3.713 1.00 94.62 274 ARG A C 1
ATOM 2165 O O . ARG A 1 274 ? -12.715 -7.521 4.488 1.00 94.62 274 ARG A O 1
ATOM 2172 N N . PHE A 1 275 ? -13.192 -5.579 3.503 1.00 94.62 275 PHE A N 1
ATOM 2173 C CA . PHE A 1 275 ? -12.141 -4.843 4.202 1.00 94.62 275 PHE A CA 1
ATOM 2174 C C . PHE A 1 275 ? -12.662 -4.199 5.498 1.00 94.62 275 PHE A C 1
ATOM 2176 O O . PHE A 1 275 ? -13.167 -3.077 5.493 1.00 94.62 275 PHE A O 1
ATOM 2183 N N . ALA A 1 276 ? -12.501 -4.902 6.627 1.00 95.19 276 ALA A N 1
ATOM 2184 C CA . ALA A 1 276 ? -13.035 -4.486 7.931 1.00 95.19 276 ALA A CA 1
ATOM 2185 C C . ALA A 1 276 ? -12.600 -3.070 8.353 1.00 95.19 276 ALA A C 1
ATOM 2187 O O . ALA A 1 276 ? -13.430 -2.254 8.749 1.00 95.19 276 ALA A O 1
ATOM 2188 N N . LYS A 1 277 ? -11.315 -2.734 8.191 1.00 94.19 277 LYS A N 1
ATOM 2189 C CA . LYS A 1 277 ? -10.791 -1.402 8.525 1.00 94.19 277 LYS A CA 1
ATOM 2190 C C . LYS A 1 277 ? -11.410 -0.300 7.663 1.00 94.19 277 LYS A C 1
ATOM 2192 O O . LYS A 1 277 ? -11.779 0.732 8.205 1.00 94.19 277 LYS A O 1
ATOM 2197 N N . ALA A 1 278 ? -11.597 -0.510 6.356 1.00 95.62 278 ALA A N 1
ATOM 2198 C CA . ALA A 1 278 ? -12.275 0.481 5.515 1.00 95.62 278 ALA A CA 1
ATOM 2199 C C . ALA A 1 278 ? -13.742 0.680 5.918 1.00 95.62 278 ALA A C 1
ATOM 2201 O O . ALA A 1 278 ? -14.222 1.809 5.894 1.00 95.62 278 ALA A O 1
ATOM 2202 N N . HIS A 1 279 ? -14.437 -0.375 6.350 1.00 97.75 279 HIS A N 1
ATOM 2203 C CA . HIS A 1 279 ? -15.770 -0.236 6.936 1.00 97.75 279 HIS A CA 1
ATOM 2204 C C . HIS A 1 279 ? -15.752 0.555 8.252 1.00 97.75 279 HIS A C 1
ATOM 2206 O O . HIS A 1 279 ? -16.570 1.455 8.427 1.00 97.75 279 HIS A O 1
ATOM 2212 N N . MET A 1 280 ? -14.788 0.303 9.139 1.00 97.25 280 MET A N 1
ATOM 2213 C CA . MET A 1 280 ? -14.605 1.102 10.354 1.00 97.25 280 MET A CA 1
ATOM 2214 C C . MET A 1 280 ? -14.280 2.575 10.041 1.00 97.25 280 MET A C 1
ATOM 2216 O O . MET A 1 280 ? -14.799 3.471 10.693 1.00 97.25 280 MET A O 1
ATOM 2220 N N . GLU A 1 281 ? -13.454 2.874 9.038 1.00 96.81 281 GLU A N 1
ATOM 2221 C CA . GLU A 1 281 ? -13.206 4.265 8.627 1.00 96.81 281 GLU A CA 1
ATOM 2222 C C . GLU A 1 281 ? -14.453 4.901 7.988 1.00 96.81 281 GLU A C 1
ATOM 2224 O O . GLU A 1 281 ? -14.762 6.065 8.243 1.00 96.81 281 GLU A O 1
ATOM 2229 N N . MET A 1 282 ? -15.229 4.130 7.220 1.00 98.12 282 MET A N 1
ATOM 2230 C CA . MET A 1 282 ? -16.502 4.587 6.663 1.00 98.12 282 MET A CA 1
ATOM 2231 C C . MET A 1 282 ? -17.531 4.888 7.765 1.00 98.12 282 MET A C 1
ATOM 2233 O O . MET A 1 282 ? -18.306 5.838 7.654 1.00 98.12 282 MET A O 1
ATOM 2237 N N . SER A 1 283 ? -17.518 4.155 8.881 1.00 98.38 283 SER A N 1
ATOM 2238 C CA . SER A 1 283 ? -18.390 4.471 10.016 1.00 98.38 283 SER A CA 1
ATOM 2239 C C . SER A 1 283 ? -18.048 5.822 10.659 1.00 98.38 283 SER A C 1
ATOM 2241 O O . SER A 1 283 ? -18.959 6.530 11.097 1.00 98.38 283 SER A O 1
ATOM 2243 N N . LYS A 1 284 ? -16.775 6.247 10.652 1.00 97.56 284 LYS A N 1
ATOM 2244 C CA . LYS A 1 284 ? -16.355 7.588 11.106 1.00 97.56 284 LYS A CA 1
ATOM 2245 C C . LYS A 1 284 ? -16.920 8.691 10.217 1.00 97.56 284 LYS A C 1
ATOM 2247 O O . LYS A 1 284 ? -17.395 9.701 10.732 1.00 97.56 284 LYS A O 1
ATOM 2252 N N . VAL A 1 285 ? -16.927 8.477 8.897 1.00 97.69 285 VAL A N 1
ATOM 2253 C CA . VAL A 1 285 ? -17.554 9.394 7.925 1.00 97.69 285 VAL A CA 1
ATOM 2254 C C . VAL A 1 285 ? -19.014 9.645 8.310 1.00 97.69 285 VAL A C 1
ATOM 2256 O O . VAL A 1 285 ? -19.418 10.800 8.458 1.00 97.69 285 VAL A O 1
ATOM 2259 N N . TYR A 1 286 ? -19.773 8.571 8.553 1.00 98.31 286 TYR A N 1
ATOM 2260 C CA . TYR A 1 286 ? -21.200 8.644 8.874 1.00 98.31 286 TYR A CA 1
ATOM 2261 C C . TYR A 1 286 ? -21.513 9.024 10.336 1.00 98.31 286 TYR A C 1
ATOM 2263 O O . TYR A 1 286 ? -22.600 9.528 10.605 1.00 98.31 286 TYR A O 1
ATOM 2271 N N . SER A 1 287 ? -20.586 8.871 11.290 1.00 97.44 287 SER A N 1
ATOM 2272 C CA . SER A 1 287 ? -20.794 9.263 12.703 1.00 97.44 287 SER A CA 1
ATOM 2273 C C . SER A 1 287 ? -20.518 10.744 12.993 1.00 97.44 287 SER A C 1
ATOM 2275 O O . SER A 1 287 ? -20.416 11.155 14.147 1.00 97.44 287 SER A O 1
ATOM 2277 N N . GLY A 1 288 ? -20.435 11.577 11.953 1.00 93.50 288 GLY A N 1
ATOM 2278 C 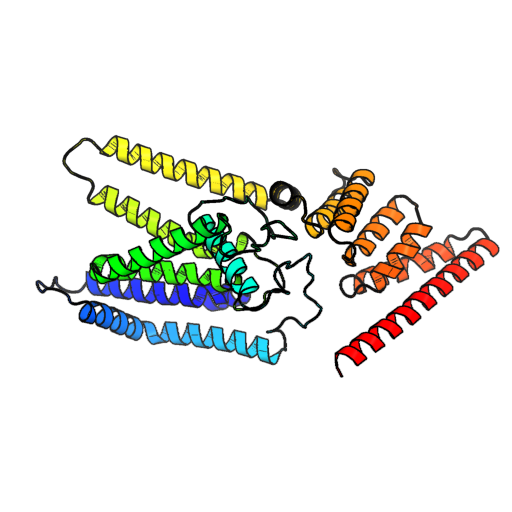CA . GLY A 1 288 ? -20.351 13.031 12.095 1.00 93.50 288 GLY A CA 1
ATOM 2279 C C . GLY A 1 288 ? -18.976 13.638 11.829 1.00 93.50 288 GLY A C 1
ATOM 2280 O O . GLY A 1 288 ? -18.816 14.834 12.061 1.00 93.50 288 GLY A O 1
ATOM 2281 N N . LEU A 1 289 ? -18.012 12.881 11.281 1.00 94.69 289 LEU A N 1
ATOM 2282 C CA . LEU A 1 289 ? -16.786 13.484 10.735 1.00 94.69 289 LEU A CA 1
ATOM 2283 C C . LEU A 1 289 ? -17.119 14.522 9.647 1.00 94.69 289 LEU A C 1
ATOM 2285 O O . LEU A 1 289 ? -16.479 15.569 9.570 1.00 94.69 289 LEU A O 1
ATOM 2289 N N . PHE A 1 290 ? -18.161 14.253 8.852 1.00 95.50 290 PHE A N 1
ATOM 2290 C CA . PHE A 1 290 ? -18.729 15.187 7.883 1.00 95.50 290 PHE A CA 1
ATOM 2291 C C . PHE A 1 290 ? -20.194 15.487 8.242 1.00 95.50 290 PHE A C 1
ATOM 2293 O O . PHE A 1 290 ? -21.042 14.601 8.114 1.00 95.50 290 PHE A O 1
ATOM 2300 N N . PRO A 1 291 ? -20.536 16.723 8.660 1.00 95.06 291 PRO A N 1
ATOM 2301 C CA . PRO A 1 291 ? -21.887 17.050 9.128 1.00 95.06 291 PRO A CA 1
ATOM 2302 C C . PRO A 1 291 ? -23.001 16.766 8.110 1.00 95.06 291 PRO A C 1
ATOM 2304 O O . PRO A 1 291 ? -24.109 16.396 8.483 1.00 95.06 291 PRO A O 1
ATOM 2307 N N . ASN A 1 292 ? -22.713 16.913 6.816 1.00 97.38 292 ASN A N 1
ATOM 2308 C CA . ASN A 1 292 ? -23.657 16.677 5.722 1.00 97.38 292 ASN A CA 1
ATOM 2309 C C . ASN A 1 292 ? -23.912 15.190 5.423 1.00 97.38 292 ASN A C 1
ATOM 2311 O O . ASN A 1 292 ? -24.835 14.883 4.673 1.00 97.38 292 ASN A O 1
ATOM 2315 N N . LEU A 1 293 ? -23.097 14.288 5.971 1.00 97.12 293 LEU A N 1
ATOM 2316 C CA . LEU A 1 293 ? -23.218 12.838 5.801 1.00 97.12 293 LEU A CA 1
ATOM 2317 C C . LEU A 1 293 ? -23.573 12.137 7.112 1.00 97.12 293 LEU A C 1
ATOM 2319 O O . LEU A 1 293 ? -23.478 10.920 7.190 1.00 97.12 293 LEU A O 1
ATOM 2323 N N . HIS A 1 294 ? -23.959 12.879 8.148 1.00 97.88 294 HIS A N 1
ATOM 2324 C CA . HIS A 1 294 ? -24.268 12.301 9.446 1.00 97.88 294 HIS A CA 1
ATOM 2325 C C . HIS A 1 294 ? -25.472 11.341 9.367 1.00 97.88 294 HIS A C 1
ATOM 2327 O O . HIS A 1 294 ? -26.594 11.757 9.080 1.00 97.88 294 HIS A O 1
ATOM 2333 N N . ASP A 1 295 ? -25.221 10.056 9.617 1.00 98.31 295 ASP A N 1
ATOM 2334 C CA . ASP A 1 295 ? -26.195 8.962 9.591 1.00 98.31 295 ASP A CA 1
ATOM 2335 C C . ASP A 1 295 ? -25.715 7.837 10.527 1.00 98.31 295 ASP A C 1
ATOM 2337 O O . ASP A 1 295 ? -24.939 6.953 10.150 1.00 98.31 295 ASP A O 1
ATOM 2341 N N . LEU A 1 296 ? -26.172 7.875 11.782 1.00 98.31 296 LEU A N 1
ATOM 2342 C CA . LEU A 1 296 ? -25.768 6.910 12.813 1.00 98.31 296 LEU A CA 1
ATOM 2343 C C . LEU A 1 296 ? -26.155 5.468 12.465 1.00 98.31 296 LEU A C 1
ATOM 2345 O O . LEU A 1 296 ? -25.415 4.541 12.789 1.00 98.31 296 LEU A O 1
ATOM 2349 N N . HIS A 1 297 ? -27.258 5.270 11.739 1.00 98.38 297 HIS A N 1
ATOM 2350 C CA . HIS A 1 297 ? -27.691 3.939 11.324 1.00 98.38 297 HIS A CA 1
ATOM 2351 C C . HIS A 1 297 ? -26.723 3.340 10.297 1.00 98.38 297 HIS A C 1
ATOM 2353 O O . HIS A 1 297 ? -26.301 2.192 10.440 1.00 98.38 297 HIS A O 1
ATOM 2359 N N . LYS A 1 298 ? -26.319 4.113 9.279 1.00 98.19 298 LYS A N 1
ATOM 2360 C CA . LYS A 1 298 ? -25.281 3.671 8.329 1.00 98.19 298 LYS A CA 1
ATOM 2361 C C . LYS A 1 298 ? -23.930 3.472 8.999 1.00 98.19 298 LYS A C 1
ATOM 2363 O O . LYS A 1 298 ? -23.226 2.520 8.666 1.00 98.19 298 LYS A O 1
ATOM 2368 N N . SER A 1 299 ? -23.577 4.342 9.943 1.00 98.44 299 SER A N 1
ATOM 2369 C CA . SER A 1 299 ? -22.350 4.195 10.724 1.00 98.44 299 SER A CA 1
ATOM 2370 C C . SER A 1 299 ? -22.320 2.846 11.448 1.00 98.44 299 SER A C 1
ATOM 2372 O O . SER A 1 299 ? -21.397 2.058 11.239 1.00 98.44 299 SER A O 1
ATOM 2374 N N . ARG A 1 300 ? -23.382 2.525 12.197 1.00 98.31 300 ARG A N 1
ATOM 2375 C CA . ARG A 1 300 ? -23.541 1.249 12.905 1.00 98.31 300 ARG A CA 1
ATOM 2376 C C . ARG A 1 300 ? -23.532 0.053 11.955 1.00 98.31 300 ARG A C 1
ATOM 2378 O O . ARG A 1 300 ? -22.810 -0.901 12.204 1.00 98.31 300 ARG A O 1
ATOM 2385 N N . HIS A 1 301 ? -24.224 0.142 10.819 1.00 98.44 301 HIS A N 1
ATOM 2386 C CA . HIS A 1 301 ? -24.211 -0.912 9.804 1.00 98.44 301 HIS A CA 1
ATOM 2387 C C . HIS A 1 301 ? -22.794 -1.258 9.320 1.00 98.44 301 HIS A C 1
ATOM 2389 O O . HIS A 1 301 ? -22.450 -2.432 9.184 1.00 98.44 301 HIS A O 1
ATOM 2395 N N . HIS A 1 302 ? -21.950 -0.252 9.079 1.00 98.56 302 HIS A N 1
ATOM 2396 C CA . HIS A 1 302 ? -20.561 -0.497 8.701 1.00 98.56 302 HIS A CA 1
ATOM 2397 C C . HIS A 1 302 ? -19.730 -1.099 9.837 1.00 98.56 302 HIS A C 1
ATOM 2399 O O . HIS A 1 302 ? -18.890 -1.955 9.563 1.00 98.56 302 HIS A O 1
ATOM 2405 N N . LEU A 1 303 ? -19.971 -0.703 11.089 1.00 98.50 303 LEU A N 1
ATOM 2406 C CA . LEU A 1 303 ? -19.337 -1.348 12.241 1.00 98.50 303 LEU A CA 1
ATOM 2407 C C . LEU A 1 303 ? -19.744 -2.826 12.339 1.00 98.50 303 LEU A C 1
ATOM 2409 O O . LEU A 1 303 ? -18.877 -3.686 12.450 1.00 98.50 303 LEU A O 1
ATOM 2413 N N . ASP A 1 304 ? -21.027 -3.143 12.169 1.00 98.38 304 ASP A N 1
ATOM 2414 C CA . ASP A 1 304 ? -21.515 -4.525 12.227 1.00 98.38 304 ASP A CA 1
ATOM 2415 C C . ASP A 1 304 ? -20.875 -5.394 11.132 1.00 98.38 304 ASP A C 1
ATOM 2417 O O . ASP A 1 304 ? -20.470 -6.532 11.380 1.00 98.38 304 ASP A O 1
ATOM 2421 N N . ILE A 1 305 ? -20.709 -4.843 9.922 1.00 97.94 305 ILE A N 1
ATOM 2422 C CA . ILE A 1 305 ? -19.978 -5.520 8.846 1.00 97.94 305 ILE A CA 1
ATOM 2423 C C . ILE A 1 305 ? -18.510 -5.721 9.237 1.00 97.94 305 ILE A C 1
ATOM 2425 O O . ILE A 1 305 ? -18.001 -6.835 9.102 1.00 97.94 305 ILE A O 1
ATOM 2429 N N . ALA A 1 306 ? -17.828 -4.685 9.727 1.00 97.19 306 ALA A N 1
ATOM 2430 C CA . ALA A 1 306 ? -16.427 -4.782 10.128 1.00 97.19 306 ALA A CA 1
ATOM 2431 C C . ALA A 1 306 ? -16.214 -5.849 11.216 1.00 97.19 306 ALA A C 1
ATOM 2433 O O . ALA A 1 306 ? -15.324 -6.686 11.062 1.00 97.19 306 ALA A O 1
ATOM 2434 N N . LEU A 1 307 ? -17.081 -5.889 12.234 1.00 96.62 307 LEU A N 1
ATOM 2435 C CA . LEU A 1 307 ? -17.064 -6.898 13.296 1.00 96.62 307 LEU A CA 1
ATOM 2436 C C . LEU A 1 307 ? -17.332 -8.309 12.754 1.00 96.62 307 LEU A C 1
ATOM 2438 O O . LEU A 1 307 ? -16.708 -9.273 13.189 1.00 96.62 307 LEU A O 1
ATOM 2442 N N . SER A 1 308 ? -18.237 -8.446 11.778 1.00 96.62 308 SER A N 1
ATOM 2443 C CA . SER A 1 308 ? -18.521 -9.742 11.144 1.00 96.62 308 SER A CA 1
ATOM 2444 C C . SER A 1 308 ? -17.353 -10.276 10.306 1.00 96.62 308 SER A C 1
ATOM 2446 O O . SER A 1 308 ? -17.213 -11.489 10.144 1.00 96.62 308 SER A O 1
ATOM 2448 N N . ILE A 1 309 ? -16.522 -9.381 9.760 1.00 94.69 309 ILE A N 1
ATOM 2449 C CA . ILE A 1 309 ? -15.340 -9.735 8.970 1.00 94.69 309 ILE A CA 1
ATOM 2450 C C . ILE A 1 309 ? -14.181 -10.116 9.891 1.00 94.69 309 ILE A C 1
ATOM 2452 O O . ILE A 1 309 ? -13.548 -11.145 9.659 1.00 94.69 309 ILE A O 1
ATOM 2456 N N . ASP A 1 310 ? -13.897 -9.291 10.902 1.00 94.00 310 ASP A N 1
ATOM 2457 C CA . ASP A 1 310 ? -12.860 -9.551 11.900 1.00 94.00 310 ASP A CA 1
ATOM 2458 C C . ASP A 1 310 ? -13.397 -9.303 13.320 1.00 94.00 310 ASP A C 1
ATOM 2460 O O . ASP A 1 310 ? -13.358 -8.173 13.813 1.00 94.00 310 ASP A O 1
ATOM 2464 N N . PRO A 1 311 ? -13.855 -10.364 14.011 1.00 94.50 311 PRO A N 1
ATOM 2465 C CA . PRO A 1 311 ? -14.322 -10.269 15.392 1.00 94.50 311 PRO A CA 1
ATOM 2466 C C . PRO A 1 311 ? -13.244 -9.841 16.396 1.00 94.50 311 PRO A C 1
ATOM 2468 O O . PRO A 1 311 ? -13.577 -9.450 17.508 1.00 94.50 311 PRO A O 1
ATOM 2471 N N . ASN A 1 312 ? -11.959 -9.924 16.031 1.00 92.62 312 ASN A N 1
ATOM 2472 C CA . ASN A 1 312 ? -10.839 -9.555 16.901 1.00 92.62 312 ASN A CA 1
ATOM 2473 C C . ASN A 1 312 ? -10.352 -8.115 16.655 1.00 92.62 312 ASN A C 1
ATOM 2475 O O . ASN A 1 312 ? -9.321 -7.702 17.198 1.00 92.62 312 ASN A O 1
ATOM 2479 N N . LEU A 1 313 ? -11.063 -7.344 15.826 1.00 93.38 313 LEU A N 1
ATOM 2480 C CA . LEU A 1 313 ? -10.724 -5.970 15.472 1.00 93.38 313 LEU A CA 1
ATOM 2481 C C . LEU A 1 313 ? -11.000 -5.009 16.643 1.00 93.38 313 LEU A C 1
ATOM 2483 O O . LEU A 1 313 ? -12.002 -4.306 16.662 1.00 93.38 313 LEU A O 1
ATOM 2487 N N . CYS A 1 314 ? -10.117 -4.976 17.644 1.00 94.25 314 CYS A N 1
ATOM 2488 C CA . CYS A 1 314 ? -10.402 -4.292 18.913 1.00 94.25 314 CYS A CA 1
ATOM 2489 C C . CYS A 1 314 ? -10.575 -2.761 18.827 1.00 94.25 314 CYS A C 1
ATOM 2491 O O . CYS A 1 314 ? -11.212 -2.165 19.694 1.00 94.25 314 CYS A O 1
ATOM 2493 N N . ASP A 1 315 ? -10.046 -2.108 17.790 1.00 94.81 315 ASP A N 1
ATOM 2494 C CA . ASP A 1 315 ? -10.215 -0.667 17.551 1.00 94.81 315 ASP A CA 1
ATOM 2495 C C . ASP A 1 315 ? -11.659 -0.290 17.196 1.00 94.81 315 ASP A C 1
ATOM 2497 O O . ASP A 1 315 ? -12.056 0.872 17.349 1.00 94.81 315 ASP A O 1
ATOM 2501 N N . ILE A 1 316 ? -12.471 -1.273 16.798 1.00 97.12 316 ILE A N 1
ATOM 2502 C CA . ILE A 1 316 ? -13.881 -1.072 16.489 1.00 97.12 316 ILE A CA 1
ATOM 2503 C C . ILE A 1 316 ? -14.693 -0.632 17.709 1.00 97.12 316 ILE A C 1
ATOM 2505 O O . ILE A 1 316 ? -15.601 0.187 17.565 1.00 97.12 316 ILE A O 1
ATOM 2509 N N . HIS A 1 317 ? -14.328 -1.096 18.908 1.00 98.12 317 HIS A N 1
ATOM 2510 C CA . HIS A 1 317 ? -15.025 -0.777 20.156 1.00 98.12 317 HIS A CA 1
ATOM 2511 C C . HIS A 1 317 ? -14.986 0.723 20.458 1.00 98.12 317 HIS A C 1
ATOM 2513 O O . HIS A 1 317 ? -15.969 1.313 20.903 1.00 98.12 317 HIS A O 1
ATOM 2519 N N . GLN A 1 318 ? -13.883 1.396 20.108 1.00 98.00 318 GLN A N 1
ATOM 2520 C CA . GLN A 1 318 ? -13.797 2.850 20.236 1.00 98.00 318 GLN A CA 1
ATOM 2521 C C . GLN A 1 318 ? -14.841 3.553 19.354 1.00 98.00 318 GLN A C 1
ATOM 2523 O O . GLN A 1 318 ? -15.419 4.565 19.753 1.00 98.00 318 GLN A O 1
ATOM 2528 N N . GLN A 1 319 ? -15.087 3.021 18.154 1.00 98.19 319 GLN A N 1
ATOM 2529 C CA . GLN A 1 319 ? -16.066 3.581 17.227 1.00 98.19 319 GLN A CA 1
ATOM 2530 C C . GLN A 1 319 ? -17.503 3.224 17.611 1.00 98.19 319 GLN A C 1
ATOM 2532 O O . GLN A 1 319 ? -18.371 4.090 17.517 1.00 98.19 319 GLN A O 1
ATOM 2537 N N . TYR A 1 320 ? -17.758 2.014 18.118 1.00 98.44 320 TYR A N 1
ATOM 2538 C CA . TYR A 1 320 ? -19.052 1.671 18.714 1.00 98.44 320 TYR A CA 1
ATOM 2539 C C . TYR A 1 320 ? -19.381 2.580 19.895 1.00 98.44 320 TYR A C 1
ATOM 2541 O O . TYR A 1 320 ? -20.476 3.136 19.931 1.00 98.44 320 TYR A O 1
ATOM 2549 N N . ALA A 1 321 ? -18.426 2.830 20.797 1.00 98.31 321 ALA A N 1
ATOM 2550 C CA . ALA A 1 321 ? -18.599 3.795 21.877 1.00 98.31 321 ALA A CA 1
ATOM 2551 C C . ALA A 1 321 ? -18.955 5.187 21.316 1.00 98.31 321 ALA A C 1
ATOM 2553 O O . ALA A 1 321 ? -19.953 5.790 21.714 1.00 98.31 321 ALA A O 1
ATOM 2554 N N . HIS A 1 322 ? -18.204 5.684 20.330 1.00 97.88 322 HIS A N 1
ATOM 2555 C CA . HIS A 1 322 ? -18.484 6.982 19.710 1.00 97.88 322 HIS A CA 1
ATOM 2556 C C . HIS A 1 322 ? -19.895 7.077 19.096 1.00 97.88 322 HIS A C 1
ATOM 2558 O O . HIS A 1 322 ? -20.560 8.101 19.242 1.00 97.88 32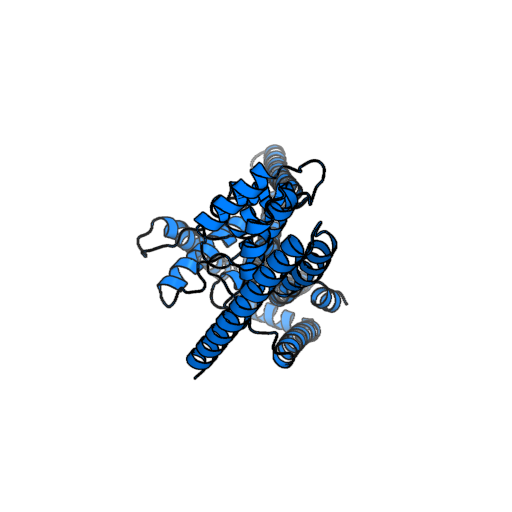2 HIS A O 1
ATOM 2564 N N . VAL A 1 323 ? -20.389 6.016 18.455 1.00 98.31 323 VAL A N 1
ATOM 2565 C CA . VAL A 1 323 ? -21.762 5.968 17.924 1.00 98.31 323 VAL A CA 1
ATOM 2566 C C . VAL A 1 323 ? -22.791 5.869 19.056 1.00 98.31 323 VAL A C 1
ATOM 2568 O O . VAL A 1 323 ? -23.766 6.619 19.067 1.00 98.31 323 VAL A O 1
ATOM 2571 N N . ALA A 1 324 ? -22.566 5.003 20.046 1.00 98.50 324 ALA A N 1
ATOM 2572 C CA . ALA A 1 324 ? -23.488 4.758 21.153 1.00 98.50 324 ALA A CA 1
ATOM 2573 C C . ALA A 1 324 ? -23.752 6.015 21.996 1.00 98.50 324 ALA A C 1
ATOM 2575 O O . ALA A 1 324 ? -24.901 6.282 22.356 1.00 98.50 324 ALA A O 1
ATOM 2576 N N . ILE A 1 325 ? -22.725 6.831 22.269 1.00 98.00 325 ILE A N 1
ATOM 2577 C CA . ILE A 1 325 ? -22.909 8.084 23.018 1.00 98.00 325 ILE A CA 1
ATOM 2578 C C . ILE A 1 325 ? -23.738 9.111 22.238 1.00 98.00 325 ILE A C 1
ATOM 2580 O O . ILE A 1 325 ? -24.554 9.809 22.837 1.00 98.00 325 ILE A O 1
ATOM 2584 N N . GLN A 1 326 ? -23.588 9.177 20.911 1.00 97.69 326 GLN A N 1
ATOM 2585 C CA . GLN A 1 326 ? -24.393 10.064 20.062 1.00 97.69 326 GLN A CA 1
ATOM 2586 C C . GLN A 1 326 ? -25.853 9.601 19.955 1.00 97.69 326 GLN A C 1
ATOM 2588 O O . GLN A 1 326 ? -26.757 10.426 19.856 1.00 97.69 326 GLN A O 1
ATOM 2593 N N . GLU A 1 327 ? -26.097 8.292 20.036 1.00 97.88 327 GLU A N 1
ATOM 2594 C CA . GLU A 1 327 ? -27.442 7.711 20.102 1.00 97.88 327 GLU A CA 1
ATOM 2595 C C . GLU A 1 327 ? -28.090 7.817 21.500 1.00 97.88 327 GLU A C 1
ATOM 2597 O O . GLU A 1 327 ? -29.248 7.434 21.667 1.00 97.88 327 GLU A O 1
ATOM 2602 N N . GLY A 1 328 ? -27.367 8.302 22.518 1.00 97.88 328 GLY A N 1
ATOM 2603 C CA . GLY A 1 328 ? -27.841 8.344 23.908 1.00 97.88 328 GLY A CA 1
ATOM 2604 C C . GLY A 1 328 ? -27.875 6.974 24.601 1.00 97.88 328 GLY A C 1
ATOM 2605 O O . GLY A 1 328 ? -28.525 6.810 25.635 1.00 97.88 328 GLY A O 1
ATOM 2606 N N . LYS A 1 329 ? -27.181 5.969 24.054 1.00 98.25 329 LYS A N 1
ATOM 2607 C CA . LYS A 1 329 ? -27.084 4.612 24.608 1.00 98.25 329 LYS A CA 1
ATOM 2608 C C . LYS A 1 329 ? -25.904 4.504 25.573 1.00 98.25 329 LYS A C 1
ATOM 2610 O O . LYS A 1 329 ? -24.899 3.856 25.293 1.00 98.25 329 LYS A O 1
ATOM 2615 N N . TYR A 1 330 ? -26.035 5.136 26.736 1.00 98.00 330 TYR A N 1
ATOM 2616 C CA . TYR A 1 330 ? -24.943 5.257 27.710 1.00 98.00 330 TYR A CA 1
ATOM 2617 C C . TYR A 1 330 ? -24.409 3.920 28.241 1.00 98.00 330 TYR A C 1
ATOM 2619 O O . TYR A 1 330 ? -23.209 3.789 28.435 1.00 98.00 330 TYR A O 1
ATOM 2627 N N . LEU A 1 331 ? -25.267 2.911 28.433 1.00 98.06 331 LEU A N 1
ATOM 2628 C CA . LEU A 1 331 ? -24.818 1.594 28.906 1.00 98.06 331 LEU A CA 1
ATOM 2629 C C . LEU A 1 331 ? -23.951 0.871 27.867 1.00 98.06 331 LEU A C 1
ATOM 2631 O O . LEU A 1 331 ? -22.929 0.293 28.220 1.00 98.06 331 LEU A O 1
ATOM 2635 N N . GLU A 1 332 ? -24.339 0.942 26.590 1.00 98.25 332 GLU A N 1
ATOM 2636 C CA . GLU A 1 332 ? -23.545 0.396 25.484 1.00 98.25 332 GLU A CA 1
ATOM 2637 C C . GLU A 1 332 ? -22.213 1.147 25.382 1.00 98.25 332 GLU A C 1
ATOM 2639 O O . GLU A 1 332 ? -21.158 0.521 25.374 1.00 98.25 332 GLU A O 1
ATOM 2644 N N . TYR A 1 333 ? -22.255 2.484 25.425 1.00 98.50 333 TYR A N 1
ATOM 2645 C CA . TYR A 1 333 ? -21.060 3.325 25.456 1.00 98.50 333 TYR A CA 1
ATOM 2646 C C . TYR A 1 333 ? -20.087 2.927 26.571 1.00 98.50 333 TYR A C 1
ATOM 2648 O O . TYR A 1 333 ? -18.906 2.742 26.300 1.00 98.50 333 TYR A O 1
ATOM 2656 N N . GLU A 1 334 ? -20.574 2.781 27.807 1.00 98.50 334 GLU A N 1
ATOM 2657 C CA . GLU A 1 334 ? -19.758 2.387 28.958 1.00 98.50 334 GLU A CA 1
ATOM 2658 C C . GLU A 1 334 ? -19.080 1.026 28.722 1.00 98.50 334 GLU A C 1
ATOM 2660 O O . GLU A 1 334 ? -17.878 0.900 28.957 1.00 98.50 334 GLU A O 1
ATOM 2665 N N . SER A 1 335 ? -19.821 0.037 28.207 1.00 98.25 335 SER A N 1
ATOM 2666 C CA . SER A 1 335 ? -19.284 -1.303 27.931 1.00 98.25 335 SER A CA 1
ATOM 2667 C C . SER A 1 335 ? -18.248 -1.323 26.801 1.00 98.25 335 SER A C 1
ATOM 2669 O O . SER A 1 335 ? -17.166 -1.881 26.963 1.00 98.25 335 SER A O 1
ATOM 2671 N N . GLU A 1 336 ? -18.527 -0.649 25.685 1.00 98.31 336 GLU A N 1
ATOM 2672 C CA . GLU A 1 336 ? -17.633 -0.569 24.525 1.00 98.31 336 GLU A CA 1
ATOM 2673 C C . GLU A 1 336 ? -16.368 0.237 24.848 1.00 98.31 336 GLU A C 1
ATOM 2675 O O . GLU A 1 336 ? -15.271 -0.066 24.379 1.00 98.31 336 GLU A O 1
ATOM 2680 N N . LEU A 1 337 ? -16.487 1.247 25.714 1.00 98.31 337 LEU A N 1
ATOM 2681 C CA . LEU A 1 337 ? -15.350 2.042 26.158 1.00 98.31 337 LEU A CA 1
ATOM 2682 C C . LEU A 1 337 ? -14.347 1.219 26.976 1.00 98.31 337 LEU A C 1
ATOM 2684 O O . LEU A 1 337 ? -13.144 1.446 26.855 1.00 98.31 337 LEU A O 1
ATOM 2688 N N . VAL A 1 338 ? -14.816 0.255 27.773 1.00 98.25 338 VAL A N 1
ATOM 2689 C CA . VAL A 1 338 ? -13.942 -0.680 28.500 1.00 98.25 338 VAL A CA 1
ATOM 2690 C C . VAL A 1 338 ? -13.119 -1.517 27.527 1.00 98.25 338 VAL A C 1
ATOM 2692 O O . VAL A 1 338 ? -11.895 -1.576 27.662 1.00 98.25 338 VAL A O 1
ATOM 2695 N N . GLU A 1 339 ? -13.757 -2.103 26.514 1.00 98.06 339 GLU A N 1
ATOM 2696 C CA . GLU A 1 339 ? -13.055 -2.889 25.492 1.00 98.06 339 GLU A CA 1
ATOM 2697 C C . GLU A 1 339 ? -12.070 -2.016 24.691 1.00 98.06 339 GLU A C 1
ATOM 2699 O O . GLU A 1 339 ? -10.930 -2.413 24.435 1.00 98.06 339 GLU A O 1
ATOM 2704 N N . ALA A 1 340 ? -12.446 -0.769 24.387 1.00 97.94 340 ALA A N 1
ATOM 2705 C CA . ALA A 1 340 ? -11.578 0.192 23.709 1.00 97.94 340 ALA A CA 1
ATOM 2706 C C . ALA A 1 340 ? -10.342 0.603 24.536 1.00 97.94 340 ALA A C 1
ATOM 2708 O O . ALA A 1 340 ? -9.289 0.878 23.953 1.00 97.94 340 ALA A O 1
ATOM 2709 N N . ILE A 1 341 ? -10.443 0.653 25.873 1.00 98.06 341 ILE A N 1
ATOM 2710 C CA . ILE A 1 341 ? -9.305 0.913 26.778 1.00 98.06 341 ILE A CA 1
ATOM 2711 C C . ILE A 1 341 ? -8.338 -0.275 26.789 1.00 98.06 341 ILE A C 1
ATOM 2713 O O . ILE A 1 341 ? -7.126 -0.077 26.830 1.00 98.06 341 ILE A O 1
ATOM 2717 N N . LEU A 1 342 ? -8.856 -1.503 26.722 1.00 96.44 342 LEU A N 1
ATOM 2718 C CA . LEU A 1 342 ? -8.050 -2.729 26.709 1.00 96.44 342 LEU A CA 1
ATOM 2719 C C . LEU A 1 342 ? -7.334 -2.968 25.365 1.00 96.44 342 LEU A C 1
ATOM 2721 O O . LEU A 1 342 ? -6.386 -3.760 25.282 1.00 96.44 342 LEU A O 1
ATOM 2725 N N . CYS A 1 343 ? -7.762 -2.273 24.310 1.00 95.00 343 CYS A N 1
ATOM 2726 C CA . CYS A 1 343 ? -7.150 -2.323 22.991 1.00 95.00 343 CYS A CA 1
ATOM 2727 C C . CYS A 1 343 ? -5.915 -1.393 22.905 1.00 95.00 343 CYS A C 1
ATOM 2729 O O . CYS A 1 343 ? -6.055 -0.170 23.004 1.00 95.00 343 CYS A O 1
ATOM 2731 N N . PRO A 1 344 ? -4.700 -1.919 22.633 1.00 92.19 344 PRO A N 1
ATOM 2732 C CA . PRO A 1 344 ? -3.468 -1.118 22.608 1.00 92.19 344 PRO A CA 1
ATOM 2733 C C . PRO A 1 344 ? -3.480 0.029 21.590 1.00 92.19 344 PRO A C 1
ATOM 2735 O O . PRO A 1 344 ? -2.817 1.045 21.787 1.00 92.19 344 PRO A O 1
ATOM 2738 N N . PHE A 1 345 ? -4.244 -0.123 20.505 1.00 91.94 345 PHE A N 1
ATOM 2739 C CA . PHE A 1 345 ? -4.311 0.843 19.407 1.00 91.94 345 PHE A CA 1
ATOM 2740 C C . PHE A 1 345 ? -5.219 2.043 19.706 1.00 91.94 345 PHE A C 1
ATOM 2742 O O . PHE A 1 345 ? -5.032 3.110 19.125 1.00 91.94 345 PHE A O 1
ATOM 2749 N N . THR A 1 346 ? -6.187 1.886 20.613 1.00 96.06 346 THR A N 1
ATOM 2750 C CA . THR A 1 346 ? -7.197 2.911 20.926 1.00 96.06 346 THR A CA 1
ATOM 2751 C C . THR A 1 346 ? -7.154 3.388 22.371 1.00 96.06 346 THR A C 1
ATOM 2753 O O . THR A 1 346 ? -7.803 4.383 22.692 1.00 96.06 346 THR A O 1
ATOM 2756 N N . MET A 1 347 ? -6.351 2.744 23.227 1.00 96.12 347 MET A N 1
ATOM 2757 C CA . MET A 1 347 ? -6.250 3.025 24.660 1.00 96.12 347 MET A CA 1
ATOM 2758 C C . MET A 1 347 ? -6.091 4.518 24.966 1.00 96.12 347 MET A C 1
ATOM 2760 O O . MET A 1 347 ? -6.824 5.050 25.792 1.00 96.12 347 MET A O 1
ATOM 2764 N N . GLY A 1 348 ? -5.178 5.218 24.284 1.00 95.69 348 GLY A N 1
ATOM 2765 C CA . GLY A 1 348 ? -4.933 6.642 24.539 1.00 95.69 348 GLY A CA 1
ATOM 2766 C C . GLY A 1 348 ? -6.185 7.509 24.351 1.00 95.69 348 GLY A C 1
ATOM 2767 O O . GLY A 1 348 ? -6.547 8.276 25.241 1.00 95.69 348 GLY A O 1
ATOM 2768 N N . GLY A 1 349 ? -6.887 7.337 23.227 1.00 95.81 349 GLY A N 1
ATOM 2769 C CA . GLY A 1 349 ? -8.130 8.065 22.954 1.00 95.81 349 GLY A CA 1
ATOM 2770 C C . GLY A 1 349 ? -9.306 7.596 23.816 1.00 95.81 349 GLY A C 1
ATOM 2771 O O . GLY A 1 349 ? -10.145 8.401 24.214 1.00 95.81 349 GLY A O 1
ATOM 2772 N N . ALA A 1 350 ? -9.366 6.305 24.147 1.00 97.88 350 ALA A N 1
ATOM 2773 C CA . ALA A 1 350 ? -10.401 5.743 25.008 1.00 97.88 350 ALA A CA 1
ATOM 2774 C C . ALA A 1 350 ? -10.271 6.226 26.465 1.00 97.88 350 ALA A C 1
ATOM 2776 O O . ALA A 1 350 ? -11.271 6.582 27.084 1.00 97.88 350 ALA A O 1
ATOM 2777 N N . ILE A 1 351 ? -9.049 6.346 26.996 1.00 98.12 351 ILE A N 1
ATOM 2778 C CA . ILE A 1 351 ? -8.798 6.918 28.328 1.00 98.12 351 ILE A CA 1
ATOM 2779 C C . ILE A 1 351 ? -9.238 8.385 28.388 1.00 98.12 351 ILE A C 1
ATOM 2781 O O . ILE A 1 351 ? -9.845 8.801 29.374 1.00 98.12 351 ILE A O 1
ATOM 2785 N N . GLU A 1 352 ? -8.985 9.175 27.342 1.00 97.75 352 GLU A N 1
ATOM 2786 C CA . GLU A 1 352 ? -9.454 10.566 27.278 1.00 97.75 352 GLU A CA 1
ATOM 2787 C C . GLU A 1 352 ? -10.988 10.645 27.333 1.00 97.75 352 GLU A C 1
ATOM 2789 O O . GLU A 1 352 ? -11.551 11.454 28.077 1.00 97.75 352 GLU A O 1
ATOM 2794 N N . MET A 1 353 ? -11.677 9.774 26.590 1.00 97.56 353 MET A N 1
ATOM 2795 C CA . MET A 1 353 ? -13.137 9.667 26.632 1.00 97.56 353 MET A CA 1
ATOM 2796 C C . MET A 1 353 ? -13.643 9.257 28.019 1.00 97.56 353 MET A C 1
ATOM 2798 O O . MET A 1 353 ? -14.551 9.895 28.549 1.00 97.56 353 MET A O 1
ATOM 2802 N N . TRP A 1 354 ? -13.001 8.273 28.647 1.00 98.06 354 TRP A N 1
ATOM 2803 C CA . TRP A 1 354 ? -13.305 7.815 30.003 1.00 98.06 354 TRP A CA 1
ATOM 2804 C C . TRP A 1 354 ? -13.178 8.926 31.045 1.00 98.06 354 TRP A C 1
ATOM 2806 O O . TRP A 1 354 ? -14.086 9.143 31.849 1.00 98.06 354 TRP A O 1
ATOM 2816 N N . GLN A 1 355 ? -12.069 9.669 31.006 1.00 97.94 355 GLN A N 1
ATOM 2817 C CA . GLN A 1 355 ? -11.796 10.774 31.926 1.00 97.94 355 GLN A CA 1
ATOM 2818 C C . GLN A 1 355 ? -12.787 11.930 31.773 1.00 97.94 355 GLN A C 1
ATOM 2820 O O . GLN A 1 355 ? -13.052 12.632 32.746 1.00 97.94 355 GLN A O 1
ATOM 2825 N N . ARG A 1 356 ? -13.349 12.137 30.576 1.00 97.94 356 ARG A N 1
ATOM 2826 C CA . ARG A 1 356 ? -14.384 13.154 30.337 1.00 97.94 356 ARG A CA 1
ATOM 2827 C C . ARG A 1 356 ? -15.778 12.682 30.733 1.00 97.94 356 ARG A C 1
ATOM 2829 O O . ARG A 1 356 ? -16.535 13.459 31.311 1.00 97.94 356 ARG A O 1
ATOM 2836 N N . TYR A 1 357 ? -16.115 11.435 30.419 1.00 98.25 357 TYR A N 1
ATOM 2837 C CA . TYR A 1 357 ? -17.461 10.905 30.589 1.00 98.25 357 TYR A CA 1
ATOM 2838 C C . TYR A 1 357 ? -17.875 10.796 32.055 1.00 98.25 357 TYR A C 1
ATOM 2840 O O . TYR A 1 357 ? -18.894 11.363 32.440 1.00 98.25 357 TYR A O 1
ATOM 2848 N N . TRP A 1 358 ? -17.094 10.106 32.890 1.00 98.25 358 TRP A N 1
ATOM 2849 C CA . TRP A 1 358 ? -17.533 9.789 34.252 1.00 98.25 358 TRP A CA 1
ATOM 2850 C C . TRP A 1 358 ? -17.778 11.025 35.133 1.00 98.25 358 TRP A C 1
ATOM 2852 O O . TRP A 1 358 ? -18.822 11.074 35.786 1.00 98.25 358 TRP A O 1
ATOM 2862 N N . PRO A 1 359 ? -16.923 12.070 35.131 1.00 98.44 359 PRO A N 1
ATOM 2863 C CA . PRO A 1 359 ? -17.220 13.306 35.858 1.00 98.44 359 PRO A CA 1
ATOM 2864 C C . PRO A 1 359 ? -18.482 14.016 35.349 1.00 98.44 359 PRO A C 1
ATOM 2866 O O . PRO A 1 359 ? -19.259 14.550 36.145 1.00 98.44 359 PRO A O 1
ATOM 2869 N N . ALA A 1 360 ? -18.715 14.009 34.033 1.00 98.00 360 ALA A N 1
ATOM 2870 C CA . ALA A 1 360 ? -19.929 14.565 33.445 1.00 98.00 360 ALA A CA 1
ATOM 2871 C C . ALA A 1 360 ? -21.169 13.763 33.881 1.00 98.00 360 ALA A C 1
ATOM 2873 O O . ALA A 1 360 ? -22.135 14.349 34.363 1.00 98.00 360 ALA A O 1
ATOM 2874 N N . ALA A 1 361 ? -21.109 12.431 33.829 1.00 97.94 361 ALA A N 1
ATOM 2875 C CA . ALA A 1 361 ? -22.187 11.553 34.274 1.00 97.94 361 ALA A CA 1
ATOM 2876 C C . ALA A 1 361 ? -22.512 11.766 35.767 1.00 97.94 361 ALA A C 1
ATOM 2878 O O . ALA A 1 361 ? -23.663 12.019 36.125 1.00 97.94 361 ALA A O 1
ATOM 2879 N N . LEU A 1 362 ? -21.496 11.781 36.638 1.00 98.25 362 LEU A N 1
ATOM 2880 C CA . LEU A 1 362 ? -21.647 11.990 38.087 1.00 98.25 362 LEU A CA 1
ATOM 2881 C C . LEU A 1 362 ? -22.146 13.389 38.474 1.00 98.25 362 LEU A C 1
ATOM 2883 O O . LEU A 1 362 ? -22.746 13.552 39.542 1.00 98.25 362 LEU A O 1
ATOM 2887 N N . SER A 1 363 ? -21.856 14.408 37.662 1.00 98.06 363 SER A N 1
ATOM 2888 C CA . SER A 1 363 ? -22.361 15.772 37.873 1.00 98.06 363 SER A CA 1
ATOM 2889 C C . SER A 1 363 ? -23.770 15.974 37.316 1.00 98.06 363 SER A C 1
ATOM 2891 O O . SER A 1 363 ? -24.498 16.818 37.831 1.00 98.06 363 SER A O 1
ATOM 2893 N N . SER A 1 364 ? -24.172 15.180 36.320 1.00 97.44 364 SER A N 1
ATOM 2894 C CA . SER A 1 364 ? -25.520 15.202 35.740 1.00 97.44 364 SER A CA 1
ATOM 2895 C C . SER A 1 364 ? -26.579 14.444 36.552 1.00 97.44 364 SER A C 1
ATOM 2897 O O . SER A 1 364 ? -27.768 14.600 36.282 1.00 97.44 364 SER A O 1
ATOM 2899 N N . ALA A 1 365 ? -26.169 13.652 37.549 1.00 97.69 365 ALA A N 1
ATOM 2900 C CA . ALA A 1 365 ? -27.074 12.866 38.383 1.00 97.69 365 ALA A CA 1
ATOM 2901 C C . ALA A 1 365 ? -28.087 13.757 39.125 1.00 97.69 365 ALA A C 1
ATOM 2903 O O . ALA A 1 365 ? -27.721 14.678 39.856 1.00 97.69 365 ALA A O 1
ATOM 2904 N N . SER A 1 366 ? -29.373 13.443 38.971 1.00 97.75 366 SER A N 1
ATOM 2905 C CA . SER A 1 366 ? -30.488 14.199 39.553 1.00 97.75 366 SER A CA 1
ATOM 2906 C C . SER A 1 366 ? -30.707 13.914 41.043 1.00 97.75 366 SER A C 1
ATOM 2908 O O . SER A 1 366 ? -31.321 14.712 41.754 1.00 97.75 366 SER A O 1
ATOM 2910 N N . SER A 1 367 ? -30.211 12.772 41.525 1.00 97.88 367 SER A N 1
ATOM 2911 C CA . SER A 1 367 ? -30.375 12.300 42.899 1.00 97.88 367 SER A CA 1
ATOM 2912 C C . SER A 1 367 ? -29.136 11.560 43.403 1.00 97.88 367 SER A C 1
ATOM 2914 O O . SER A 1 367 ? -28.348 11.027 42.623 1.00 97.88 367 SER A O 1
ATOM 2916 N N . GLU A 1 368 ? -28.995 11.462 44.725 1.00 97.69 368 GLU A N 1
ATOM 2917 C CA . GLU A 1 368 ? -27.900 10.709 45.354 1.00 97.69 368 GLU A CA 1
ATOM 2918 C C . GLU A 1 368 ? -27.961 9.203 45.024 1.00 97.69 368 GLU A C 1
ATOM 2920 O O . GLU A 1 368 ? -26.935 8.544 44.847 1.00 97.69 368 GLU A O 1
ATOM 2925 N N . ASN A 1 369 ? -29.169 8.656 44.853 1.00 98.00 369 ASN A N 1
ATOM 2926 C CA . ASN A 1 369 ? -29.362 7.267 44.428 1.00 98.00 369 ASN A CA 1
ATOM 2927 C C . ASN A 1 369 ? -28.847 7.036 42.998 1.00 98.00 369 ASN A C 1
ATOM 2929 O O . ASN A 1 369 ? -28.197 6.034 42.724 1.00 98.00 369 ASN A O 1
ATOM 2933 N N . GLU A 1 370 ? -29.103 7.971 42.083 1.00 97.62 370 GLU A N 1
ATOM 2934 C CA . GLU A 1 370 ? -28.583 7.896 40.714 1.00 97.62 370 GLU A CA 1
ATOM 2935 C C . GLU A 1 370 ? -27.058 8.049 40.688 1.00 97.62 370 GLU A C 1
ATOM 2937 O O . GLU A 1 370 ? -26.367 7.275 40.027 1.00 97.62 370 GLU A O 1
ATOM 2942 N N . ARG A 1 371 ? -26.520 8.992 41.470 1.00 97.94 371 ARG A N 1
ATOM 2943 C CA . ARG A 1 371 ? -25.074 9.191 41.606 1.00 97.94 371 ARG A CA 1
ATOM 2944 C C . ARG A 1 371 ? -24.372 7.937 42.127 1.00 97.94 371 ARG A C 1
ATOM 2946 O O . ARG A 1 371 ? -23.363 7.534 41.556 1.00 97.94 371 ARG A O 1
ATOM 2953 N N . SER A 1 372 ? -24.904 7.313 43.179 1.00 98.00 372 SER A N 1
ATOM 2954 C CA . SER A 1 372 ? -24.337 6.078 43.738 1.00 98.00 372 SER A CA 1
ATOM 2955 C C . SER A 1 372 ? -24.403 4.906 42.755 1.00 98.00 372 SER A C 1
ATOM 2957 O O . SER A 1 372 ? -23.450 4.133 42.677 1.00 98.00 372 SER A O 1
ATOM 2959 N N . LEU A 1 373 ? -25.458 4.810 41.938 1.00 98.12 373 LEU A N 1
ATOM 2960 C CA . LEU A 1 373 ? -25.540 3.817 40.865 1.00 98.12 373 LEU A CA 1
ATOM 2961 C C . LEU A 1 373 ? -24.471 4.049 39.784 1.00 98.12 373 LEU A C 1
ATOM 2963 O O . LEU A 1 373 ? -23.807 3.100 39.375 1.00 98.12 373 LEU A O 1
ATOM 2967 N N . ILE A 1 374 ? -24.289 5.295 39.331 1.00 98.00 374 ILE A N 1
ATOM 2968 C CA . ILE A 1 374 ? -23.256 5.661 38.344 1.00 98.00 374 ILE A CA 1
ATOM 2969 C C . ILE A 1 374 ? -21.860 5.352 38.898 1.00 98.00 374 ILE A C 1
ATOM 2971 O O . ILE A 1 374 ? -21.062 4.722 38.207 1.00 98.00 374 ILE A O 1
ATOM 2975 N N . GLN A 1 375 ? -21.587 5.724 40.153 1.00 98.31 375 GLN A N 1
ATOM 2976 C CA . GLN A 1 375 ? -20.319 5.422 40.823 1.00 98.31 375 GLN A CA 1
ATOM 2977 C C . GLN A 1 375 ? -20.074 3.911 40.908 1.00 98.31 375 GLN A C 1
ATOM 2979 O O . GLN A 1 375 ? -18.991 3.445 40.570 1.00 98.31 375 GLN A O 1
ATOM 2984 N N . SER A 1 376 ? -21.094 3.132 41.283 1.00 98.31 376 SER A N 1
ATOM 2985 C CA . SER A 1 376 ? -20.988 1.672 41.348 1.00 98.31 376 SER A CA 1
ATOM 2986 C C . SER A 1 376 ? -20.617 1.059 39.994 1.00 98.31 376 SER A C 1
ATOM 2988 O O . SER A 1 376 ? -19.781 0.159 39.959 1.00 98.31 376 SER A O 1
ATOM 2990 N N . ARG A 1 377 ? -21.201 1.542 38.884 1.00 98.06 377 ARG A N 1
ATOM 2991 C CA . ARG A 1 377 ? -20.835 1.076 37.533 1.00 98.06 377 ARG A CA 1
ATOM 2992 C C . ARG A 1 377 ? -19.407 1.474 37.167 1.00 98.06 377 ARG A C 1
ATOM 2994 O O . ARG A 1 377 ? -18.663 0.652 36.641 1.00 98.06 377 ARG A O 1
ATOM 3001 N N . GLN A 1 378 ? -19.003 2.709 37.469 1.00 98.31 378 GLN A N 1
ATOM 3002 C CA . GLN A 1 378 ? -17.633 3.171 37.234 1.00 98.31 378 GLN A CA 1
ATOM 3003 C C . GLN A 1 378 ? -16.607 2.285 37.951 1.00 98.31 378 GLN A C 1
ATOM 3005 O O . GLN A 1 378 ? -15.598 1.898 37.355 1.00 98.31 378 GLN A O 1
ATOM 3010 N N . ASP A 1 379 ? -16.864 1.962 39.219 1.00 98.31 379 ASP A N 1
ATOM 3011 C CA . ASP A 1 379 ? -15.981 1.140 40.044 1.00 98.31 379 ASP A CA 1
ATOM 3012 C C . ASP A 1 379 ? -15.905 -0.303 39.513 1.00 98.31 379 ASP A C 1
ATOM 3014 O O . ASP A 1 379 ? -14.822 -0.890 39.454 1.00 98.31 379 ASP A O 1
ATOM 3018 N N . GLU A 1 380 ? -17.036 -0.865 39.076 1.00 98.38 380 GLU A N 1
ATOM 3019 C CA . GLU A 1 380 ? -17.119 -2.194 38.458 1.00 98.38 380 GLU A CA 1
ATOM 3020 C C . GLU A 1 380 ? -16.312 -2.281 37.154 1.00 98.38 380 GLU A C 1
ATOM 3022 O O . GLU A 1 380 ? -15.472 -3.171 36.987 1.00 98.38 380 GLU A O 1
ATOM 3027 N N . TYR A 1 381 ? -16.504 -1.327 36.244 1.00 98.31 381 TYR A N 1
ATOM 3028 C CA . TYR A 1 381 ? -15.757 -1.283 34.991 1.00 98.31 381 TYR A CA 1
ATOM 3029 C C . TYR A 1 381 ? -14.265 -1.004 35.216 1.00 98.31 381 TYR A C 1
ATOM 3031 O O . TYR A 1 381 ? -13.424 -1.623 34.567 1.00 98.31 381 TYR A O 1
ATOM 3039 N N . SER A 1 382 ? -13.909 -0.147 36.181 1.00 98.19 382 SER A N 1
ATOM 3040 C CA . SER A 1 382 ? -12.506 0.096 36.554 1.00 98.19 382 SER A CA 1
ATOM 3041 C C . SER A 1 382 ? -11.825 -1.178 37.051 1.00 98.19 382 SER A C 1
ATOM 3043 O O . SER A 1 382 ? -10.693 -1.465 36.658 1.00 98.19 382 SER A O 1
ATOM 3045 N N . ARG A 1 383 ? -12.523 -1.967 37.880 1.00 98.38 383 ARG A N 1
ATOM 3046 C CA . ARG A 1 383 ? -12.039 -3.272 38.343 1.00 98.38 383 ARG A CA 1
ATOM 3047 C C . ARG A 1 383 ? -11.838 -4.229 37.169 1.00 98.38 383 ARG A C 1
ATOM 3049 O O . ARG A 1 383 ? -10.778 -4.833 37.061 1.00 98.38 383 ARG A O 1
ATOM 3056 N N . THR A 1 384 ? -12.805 -4.294 36.255 1.00 98.06 384 THR A N 1
ATOM 3057 C CA . THR A 1 384 ? -12.736 -5.147 35.057 1.00 98.06 384 THR A CA 1
ATOM 3058 C C . THR A 1 384 ? -11.533 -4.797 34.176 1.00 98.06 384 THR A C 1
ATOM 3060 O O . THR A 1 384 ? -10.820 -5.692 33.721 1.00 98.06 384 THR A O 1
ATOM 3063 N N . ILE A 1 385 ? -11.266 -3.502 33.963 1.00 97.56 385 ILE A N 1
ATOM 3064 C CA . ILE A 1 385 ? -10.094 -3.034 33.208 1.00 97.56 385 ILE A CA 1
ATOM 3065 C C . ILE A 1 385 ? -8.802 -3.488 33.895 1.00 97.56 385 ILE A C 1
ATOM 3067 O O . ILE A 1 385 ? -7.915 -4.012 33.227 1.00 97.56 385 ILE A O 1
ATOM 3071 N N . GLN A 1 386 ? -8.692 -3.311 35.216 1.00 97.94 386 GLN A N 1
ATOM 3072 C CA . GLN A 1 386 ? -7.500 -3.702 35.976 1.00 97.94 386 GLN A CA 1
ATOM 3073 C C . GLN A 1 386 ? -7.251 -5.211 35.917 1.00 97.94 386 GLN A C 1
ATOM 3075 O O . GLN A 1 386 ? -6.133 -5.627 35.624 1.00 97.94 386 GLN A O 1
ATOM 3080 N N . GLU A 1 387 ? -8.287 -6.021 36.144 1.00 98.12 387 GLU A N 1
ATOM 3081 C CA . GLU A 1 387 ? -8.198 -7.483 36.100 1.00 98.12 387 GLU A CA 1
ATOM 3082 C C . GLU A 1 387 ? -7.766 -7.974 34.712 1.00 98.12 387 GLU A C 1
ATOM 3084 O O . GLU A 1 387 ? -6.828 -8.761 34.590 1.00 98.12 387 GLU A O 1
ATOM 3089 N N . ARG A 1 388 ? -8.390 -7.472 33.638 1.00 97.44 388 ARG A N 1
ATOM 3090 C CA . ARG A 1 388 ? -8.044 -7.885 32.269 1.00 97.44 388 ARG A CA 1
ATOM 3091 C C . ARG A 1 388 ? -6.680 -7.372 31.814 1.00 97.44 388 ARG A C 1
ATOM 3093 O O . ARG A 1 388 ? -5.980 -8.087 31.102 1.00 97.44 388 ARG A O 1
ATOM 3100 N N . ALA A 1 389 ? -6.282 -6.168 32.226 1.00 95.50 389 ALA A N 1
ATOM 3101 C CA . ALA A 1 389 ? -4.949 -5.645 31.942 1.00 95.50 389 ALA A CA 1
ATOM 3102 C C . ALA A 1 389 ? -3.857 -6.486 32.624 1.00 95.50 389 ALA A C 1
ATOM 3104 O O . ALA A 1 389 ? -2.851 -6.792 31.989 1.00 95.50 389 ALA A O 1
ATOM 3105 N N . GLN A 1 390 ? -4.080 -6.911 33.874 1.00 97.12 390 GLN A N 1
ATOM 3106 C CA . GLN A 1 390 ? -3.174 -7.819 34.588 1.00 97.12 390 GLN A CA 1
ATOM 3107 C C . GLN A 1 390 ? -3.077 -9.179 33.893 1.00 97.12 390 GLN A C 1
ATOM 3109 O O . GLN A 1 390 ? -1.974 -9.642 33.624 1.00 97.12 390 GLN A O 1
ATOM 3114 N N . LEU A 1 391 ? -4.213 -9.784 33.530 1.00 96.69 391 LEU A N 1
ATOM 3115 C CA . LEU A 1 391 ? -4.230 -11.065 32.814 1.00 96.69 391 LEU A CA 1
ATOM 3116 C C . LEU A 1 391 ? -3.459 -11.003 31.492 1.00 96.69 391 LEU A C 1
ATOM 3118 O O . LEU A 1 391 ? -2.697 -11.914 31.181 1.00 96.69 391 LEU A O 1
ATOM 3122 N N . LYS A 1 392 ? -3.628 -9.917 30.732 1.00 92.06 392 LYS A N 1
ATOM 3123 C CA . LYS A 1 392 ? -2.912 -9.711 29.472 1.00 92.06 392 LYS A CA 1
ATOM 3124 C C . LYS A 1 392 ? -1.410 -9.538 29.687 1.00 92.06 392 LYS A C 1
ATOM 3126 O O . LYS A 1 392 ? -0.623 -10.132 28.963 1.00 92.06 392 LYS A O 1
ATOM 3131 N N . GLN A 1 393 ? -1.016 -8.782 30.711 1.00 92.94 393 GLN A N 1
ATOM 3132 C CA . GLN A 1 393 ? 0.390 -8.638 31.075 1.00 92.94 393 GLN A CA 1
ATOM 3133 C C . GLN A 1 393 ? 1.015 -9.994 31.447 1.00 92.94 393 GLN A C 1
ATOM 3135 O O . GLN A 1 393 ? 2.109 -10.305 30.987 1.00 92.94 393 GLN A O 1
ATOM 3140 N N . GLU A 1 394 ? 0.315 -10.828 32.222 1.00 96.38 394 GLU A N 1
ATOM 3141 C CA . GLU A 1 394 ? 0.784 -12.179 32.551 1.00 96.38 394 GLU A CA 1
ATOM 3142 C C . GLU A 1 394 ? 0.906 -13.082 31.311 1.00 96.38 394 GLU A C 1
ATOM 3144 O O . GLU A 1 394 ? 1.817 -13.906 31.233 1.00 96.38 394 GLU A O 1
ATOM 3149 N N . GLU A 1 395 ? -0.007 -12.964 30.344 1.00 94.06 395 GLU A N 1
ATOM 3150 C CA . GLU A 1 395 ? 0.041 -13.713 29.082 1.00 94.06 395 GLU A CA 1
ATOM 3151 C C . GLU A 1 395 ? 1.227 -13.284 28.205 1.00 94.06 395 GLU A C 1
ATOM 3153 O O . GLU A 1 395 ? 1.948 -14.138 27.676 1.00 94.06 395 GLU A O 1
ATOM 3158 N N . ASP A 1 396 ? 1.475 -11.978 28.110 1.00 87.44 396 ASP A N 1
ATOM 3159 C CA . ASP A 1 396 ? 2.615 -11.414 27.388 1.00 87.44 396 ASP A CA 1
ATOM 3160 C C . ASP A 1 396 ? 3.942 -11.850 28.039 1.00 87.44 396 ASP A C 1
ATOM 3162 O O . ASP A 1 396 ? 4.860 -12.298 27.348 1.00 87.44 396 ASP A O 1
ATOM 3166 N N . GLU A 1 397 ? 4.028 -11.821 29.375 1.00 92.69 397 GLU A N 1
ATOM 3167 C CA . GLU A 1 397 ? 5.190 -12.303 30.136 1.00 92.69 397 GLU A CA 1
ATOM 3168 C C . GLU A 1 397 ? 5.433 -13.808 29.935 1.00 92.69 397 GLU A C 1
ATOM 3170 O O . GLU A 1 397 ? 6.579 -14.233 29.777 1.00 92.69 397 GLU A O 1
ATOM 3175 N N . ARG A 1 398 ? 4.371 -14.625 29.880 1.00 94.75 398 ARG A N 1
ATOM 3176 C CA . ARG A 1 398 ? 4.474 -16.068 29.592 1.00 94.75 398 ARG A CA 1
ATOM 3177 C C . ARG A 1 398 ? 4.894 -16.365 28.159 1.00 94.75 398 ARG A C 1
ATOM 3179 O O . ARG A 1 398 ? 5.534 -17.383 27.935 1.00 94.75 398 ARG A O 1
ATOM 3186 N N . THR A 1 399 ? 4.508 -15.525 27.203 1.00 89.25 399 THR A N 1
ATOM 3187 C CA . THR A 1 399 ? 4.871 -15.694 25.788 1.00 89.25 399 THR A CA 1
ATOM 3188 C C . THR A 1 399 ? 6.310 -15.241 25.519 1.00 89.25 399 THR A C 1
ATOM 3190 O O . THR A 1 399 ? 6.948 -15.731 24.588 1.00 89.25 399 THR A O 1
ATOM 3193 N N . ALA A 1 400 ? 6.827 -14.317 26.334 1.00 83.31 400 ALA A N 1
ATOM 3194 C CA . ALA A 1 400 ? 8.196 -13.818 26.245 1.00 83.31 400 ALA A CA 1
ATOM 3195 C C . ALA A 1 400 ? 9.250 -14.733 26.906 1.00 83.31 400 ALA A C 1
ATOM 3197 O O . ALA A 1 400 ? 10.428 -14.631 26.554 1.00 83.31 400 ALA A O 1
ATOM 3198 N N . ALA A 1 401 ? 8.848 -15.577 27.863 1.00 86.19 401 ALA A N 1
ATOM 3199 C CA . ALA A 1 401 ? 9.707 -16.533 28.574 1.00 86.19 401 ALA A CA 1
ATOM 3200 C C . ALA A 1 401 ? 9.882 -17.849 27.801 1.00 86.19 401 ALA A C 1
ATOM 3202 O O . ALA A 1 401 ? 11.025 -18.369 27.794 1.00 86.19 401 ALA A O 1
#

pLDDT: mean 91.73, std 7.52, range [53.78, 98.56]

Foldseek 3Di:
DVLVVLVVVDPLSLLCLLLVLLLQLLVQLVVVVVPDDDDPDDDAPVNLVVSSVVSSVVCVVVNVVSVVVSVVSCVVCVVVVNNDDDPPLFDCFQPVLLPDDDPQNQQQLLLQLLCLLCVLLVNNPQFAAQAAGPCLPPGDPDPPPPSCVSSVVVVVVLVVLVVVCNVVVVPRVSLNSSLVSQSSLCVVSNSPDRDRGHDHNVSSVSNNVSVVVVVVVVLVCCVPVPDPPDPCVVVSVVVVVVVVVVVVVVVVLVCVCVVDLVSNLVRNCVSPVLNLVSLQVVLVVQCPPPVVNPDLVSSVVSLVSSCVSPVPPLCSLVSQLSSCVVVVNVVSNLVSLLSLCLDPVRVVVSVVVVVPPLVVLLVPDPDPVSNVVSVVSNVVSVVVSVVSNVVVVVVVVVVVD

Radius of gyration: 27.95 Å; chains: 1; bounding box: 64×44×92 Å

Secondary structure (DSSP, 8-state):
-HHHHHHHH-GGGGGGHHHHHHHHHHHHHHHHHHHS----S---HHHHHHHHHHHHHHTHHHHHHHHHHHHHHHHHHHHTT-SSPPTTS--TTT-TTTT--HHHHHHHHHHHHHHHHHHHTT--SS---SS--TTSSPPP--TT-GGGHHHHHHHHHHHHHHHHHHHSHHHHHHHHHHHHHHHGGGGGGGSSS--SSPP-GGGHHHHHHHHHHHHHHHHHHHHHH--TTS--HHHHHHHHHHHHHHHHHHHHHHHHHTSSHHHHHHHHHHH-TT-HHHHHHHHHIIIIISGGG--HHHHHHHHHHHHHH-TT-TTHHHHHHHHHHHTT-HHHHHHHHHHHHHSTTTHHHHHHHHHHHHHHHHHH-SSHHHHHHHHHHHHHHHHHHHHHHHHHHHHHHHHH-

Organism: NCBI:txid2856